Protein AF-0000000069174462 (afdb_homodimer)

Structure (mmCIF, N/CA/C/O backbone):
data_AF-0000000069174462-model_v1
#
loop_
_entity.id
_entity.type
_entity.pdbx_description
1 polymer 'Putative conserved protein'
#
loop_
_atom_site.group_PDB
_atom_site.id
_atom_site.type_symbol
_atom_site.label_atom_id
_atom_site.label_alt_id
_atom_site.label_comp_id
_atom_site.label_asym_id
_atom_site.label_entity_id
_atom_site.label_seq_id
_atom_site.pdbx_PDB_ins_code
_atom_site.Cartn_x
_atom_site.Cartn_y
_atom_site.Cartn_z
_atom_site.occupancy
_atom_site.B_iso_or_equiv
_atom_site.auth_seq_id
_atom_site.auth_comp_id
_atom_site.auth_asym_id
_atom_site.auth_atom_id
_atom_site.pdbx_PDB_model_num
ATOM 1 N N . MET A 1 1 ? -25.094 52.438 12.117 1 28.23 1 MET A N 1
ATOM 2 C CA . MET A 1 1 ? -24.781 51.344 13.031 1 28.23 1 MET A CA 1
ATOM 3 C C . MET A 1 1 ? -24.391 50.062 12.258 1 28.23 1 MET A C 1
ATOM 5 O O . MET A 1 1 ? -25.234 49.406 11.656 1 28.23 1 MET A O 1
ATOM 9 N N . GLU A 1 2 ? -23.281 50.125 11.641 1 29.56 2 GLU A N 1
ATOM 10 C CA . GLU A 1 2 ? -22.75 49.188 10.641 1 29.56 2 GLU A CA 1
ATOM 11 C C . GLU A 1 2 ? -22.547 47.812 11.234 1 29.56 2 GLU A C 1
ATOM 13 O O . GLU A 1 2 ? -21.922 47.656 12.289 1 29.56 2 GLU A O 1
ATOM 18 N N . LYS A 1 3 ? -23.562 47 11.055 1 35.75 3 LYS A N 1
ATOM 19 C CA . LYS A 1 3 ? -23.562 45.594 11.5 1 35.75 3 LYS A CA 1
ATOM 20 C C . LYS A 1 3 ? -22.188 44.938 11.281 1 35.75 3 LYS A C 1
ATOM 22 O O . LYS A 1 3 ? -21.766 44.75 10.141 1 35.75 3 LYS A O 1
ATOM 27 N N . THR A 1 4 ? -21.266 45.156 12.156 1 32.56 4 THR A N 1
ATOM 28 C CA . THR A 1 4 ? -20 44.438 12.18 1 32.56 4 THR A CA 1
ATOM 29 C C . THR A 1 4 ? -20.234 42.938 11.922 1 32.56 4 THR A C 1
ATOM 31 O O . THR A 1 4 ? -21.031 42.312 12.609 1 32.56 4 THR A O 1
ATOM 34 N N . ARG A 1 5 ? -20.094 42.562 10.766 1 33.88 5 ARG A N 1
ATOM 35 C CA . ARG A 1 5 ? -20.188 41.156 10.352 1 33.88 5 ARG A CA 1
ATOM 36 C C . ARG A 1 5 ? -19.547 40.25 11.383 1 33.88 5 ARG A C 1
ATOM 38 O O . ARG A 1 5 ? -18.344 40.344 11.648 1 33.88 5 ARG A O 1
ATOM 45 N N . LYS A 1 6 ? -20.328 39.812 12.328 1 36.03 6 LYS A N 1
ATOM 46 C CA . LYS A 1 6 ? -19.969 38.812 13.312 1 36.03 6 LYS A CA 1
ATOM 47 C C . LYS A 1 6 ? -19.094 37.719 12.688 1 36.03 6 LYS A C 1
ATOM 49 O O . LYS A 1 6 ? -19.453 37.156 11.664 1 36.03 6 LYS A O 1
ATOM 54 N N . ARG A 1 7 ? -17.812 37.781 12.875 1 34.69 7 ARG A N 1
ATOM 55 C CA . ARG A 1 7 ? -16.828 36.75 12.531 1 34.69 7 ARG A CA 1
ATOM 56 C C . ARG A 1 7 ? -17.391 35.375 12.711 1 34.69 7 ARG A C 1
ATOM 58 O O . ARG A 1 7 ? -17.906 35.031 13.773 1 34.69 7 ARG A O 1
ATOM 65 N N . ARG A 1 8 ? -18.016 34.844 11.797 1 34.66 8 ARG A N 1
ATOM 66 C CA . ARG A 1 8 ? -18.5 33.469 11.852 1 34.66 8 ARG A CA 1
ATOM 67 C C . ARG A 1 8 ? -17.516 32.562 12.617 1 34.66 8 ARG A C 1
ATOM 69 O O . ARG A 1 8 ? -16.375 32.406 12.211 1 34.66 8 ARG A O 1
ATOM 76 N N . GLY A 1 9 ? -17.641 32.562 13.914 1 36.75 9 GLY A N 1
ATOM 77 C CA . GLY A 1 9 ? -16.875 31.688 14.789 1 36.75 9 GLY A CA 1
ATOM 78 C C . GLY A 1 9 ? -16.719 30.281 14.242 1 36.75 9 GLY A C 1
ATOM 79 O O . GLY A 1 9 ? -17.562 29.812 13.469 1 36.75 9 GLY A O 1
ATOM 80 N N . THR A 1 10 ? -15.602 29.812 13.82 1 43.88 10 THR A N 1
ATOM 81 C CA . THR A 1 10 ? -15.258 28.484 13.297 1 43.88 10 THR A CA 1
ATOM 82 C C . THR A 1 10 ? -16.031 27.391 14.023 1 43.88 10 THR A C 1
ATOM 84 O O . THR A 1 10 ? -15.898 26.219 13.695 1 43.88 10 THR A O 1
ATOM 87 N N . GLY A 1 11 ? -17.219 27.844 14.688 1 50.09 11 GLY A N 1
ATOM 88 C CA . GLY A 1 11 ? -18.078 26.938 15.43 1 50.09 11 GLY A CA 1
ATOM 89 C C . GLY A 1 11 ? -17.312 26.094 16.438 1 50.09 11 GLY A C 1
ATOM 90 O O . GLY A 1 11 ? -17.906 25.281 17.141 1 50.09 11 GLY A O 1
ATOM 91 N N . ARG A 1 12 ? -16.047 26 16.219 1 57.25 12 ARG A N 1
ATOM 92 C CA . ARG A 1 12 ? -15.305 25.219 17.203 1 57.25 12 ARG A CA 1
ATOM 93 C C . ARG A 1 12 ? -15.133 26 18.5 1 57.25 12 ARG A C 1
ATOM 95 O O . ARG A 1 12 ? -15.008 27.234 18.484 1 57.25 12 ARG A O 1
ATOM 102 N N . VAL A 1 13 ? -15.391 25.266 19.594 1 62.84 13 VAL A N 1
ATOM 103 C CA . VAL A 1 13 ? -15.195 25.844 20.922 1 62.84 13 VAL A CA 1
ATOM 104 C C . VAL A 1 13 ? -13.797 26.453 21.016 1 62.84 13 VAL A C 1
ATOM 106 O O . VAL A 1 13 ? -12.812 25.844 20.594 1 62.84 13 VAL A O 1
ATOM 109 N N . THR A 1 14 ? -13.695 27.672 21.266 1 65.69 14 THR A N 1
ATOM 110 C CA . THR A 1 14 ? -12.43 28.375 21.375 1 65.69 14 THR A CA 1
ATOM 111 C C . THR A 1 14 ? -11.867 28.281 22.781 1 65.69 14 THR A C 1
ATOM 113 O O . THR A 1 14 ? -12.586 27.906 23.719 1 65.69 14 THR A O 1
ATOM 116 N N . LEU A 1 15 ? -10.531 28.516 22.781 1 73.38 15 LEU A N 1
ATOM 117 C CA . LEU A 1 15 ? -9.883 28.547 24.078 1 73.38 15 LEU A CA 1
ATOM 118 C C . LEU A 1 15 ? -10.586 29.531 25.016 1 73.38 15 LEU A C 1
ATOM 120 O O . LEU A 1 15 ? -10.695 29.297 26.219 1 73.38 15 LEU A O 1
ATOM 124 N N . GLN A 1 16 ? -11.062 30.609 24.391 1 75.44 16 GLN A N 1
ATOM 125 C CA . GLN A 1 16 ? -11.758 31.625 25.172 1 75.44 16 GLN A CA 1
ATOM 126 C C . GLN A 1 16 ? -13.055 31.078 25.75 1 75.44 16 GLN A C 1
ATOM 128 O O . GLN A 1 16 ? -13.398 31.375 26.891 1 75.44 16 GLN A O 1
ATOM 133 N N . GLU A 1 17 ? -13.633 30.266 24.969 1 77.38 17 GLU A N 1
ATOM 134 C CA . GLU A 1 17 ? -14.883 29.672 25.453 1 77.38 17 GLU A CA 1
ATOM 135 C C . GLU A 1 17 ? -14.633 28.688 26.594 1 77.38 17 GLU A C 1
ATOM 137 O O . GLU A 1 17 ? -15.406 28.641 27.547 1 77.38 17 GLU A O 1
ATOM 142 N N . VAL A 1 18 ? -13.617 27.953 26.375 1 79.62 18 VAL A N 1
ATOM 143 C CA . VAL A 1 18 ? -13.234 27.047 27.453 1 79.62 18 VAL A CA 1
ATOM 144 C C . VAL A 1 18 ? -12.883 27.844 28.703 1 79.62 18 VAL A C 1
ATOM 146 O O . VAL A 1 18 ? -13.289 27.484 29.812 1 79.62 18 VAL A O 1
ATOM 149 N N . ALA A 1 19 ? -12.156 28.875 28.516 1 79.5 19 ALA A N 1
ATOM 150 C CA . ALA A 1 19 ? -11.766 29.75 29.625 1 79.5 19 ALA A CA 1
ATOM 151 C C . ALA A 1 19 ? -12.984 30.328 30.312 1 79.5 19 ALA A C 1
ATOM 153 O O . ALA A 1 19 ? -13.07 30.328 31.547 1 79.5 19 ALA A O 1
ATOM 154 N N . ASN A 1 20 ? -13.891 30.719 29.547 1 80.12 20 ASN A N 1
ATOM 155 C CA . ASN A 1 20 ? -15.125 31.281 30.078 1 80.12 20 ASN A CA 1
ATOM 156 C C . ASN A 1 20 ? -15.906 30.234 30.875 1 80.12 20 ASN A C 1
ATOM 158 O O . ASN A 1 20 ? -16.422 30.547 31.953 1 80.12 20 ASN A O 1
ATOM 162 N N . PHE A 1 21 ? -15.883 29.109 30.25 1 79.12 21 PHE A N 1
ATOM 163 C CA . PHE A 1 21 ? -16.625 28.031 30.891 1 79.12 21 PHE A CA 1
ATOM 164 C C . PHE A 1 21 ? -15.953 27.625 32.219 1 79.12 21 PHE A C 1
ATOM 166 O O . PHE A 1 21 ? -16.641 27.328 33.188 1 79.12 21 PHE A O 1
ATOM 173 N N . ALA A 1 22 ? -14.742 27.562 32.156 1 79.25 22 ALA A N 1
ATOM 174 C CA . ALA A 1 22 ? -13.984 27.141 33.344 1 79.25 22 ALA A CA 1
ATOM 175 C C . ALA A 1 22 ? -13.812 28.297 34.312 1 79.25 22 ALA A C 1
ATOM 177 O O . ALA A 1 22 ? -13.391 28.094 35.469 1 79.25 22 ALA A O 1
ATOM 178 N N . GLY A 1 23 ? -14.07 29.516 34 1 79.56 23 GLY A N 1
ATOM 179 C CA . GLY A 1 23 ? -13.953 30.688 34.844 1 79.56 23 GLY A CA 1
ATOM 180 C C . GLY A 1 23 ? -12.523 31.141 35.031 1 79.56 23 GLY A C 1
ATOM 181 O O . GLY A 1 23 ? -12.156 31.609 36.125 1 79.56 23 GLY A O 1
ATOM 182 N N . VAL A 1 24 ? -11.719 30.766 34.156 1 79.88 24 VAL A N 1
ATOM 183 C CA . VAL A 1 24 ? -10.312 31.156 34.25 1 79.88 24 VAL A CA 1
ATOM 184 C C . VAL A 1 24 ? -9.906 31.891 32.969 1 79.88 24 VAL A C 1
ATOM 186 O O . VAL A 1 24 ? -10.695 32 32.031 1 79.88 24 VAL A O 1
ATOM 189 N N . GLY A 1 25 ? -8.727 32.625 33 1 73.69 25 GLY A N 1
ATOM 190 C CA . GLY A 1 25 ? -8.211 33.312 31.812 1 73.69 25 GLY A CA 1
ATOM 191 C C . GLY A 1 25 ? -7.75 32.375 30.719 1 73.69 25 GLY A C 1
ATOM 192 O O . GLY A 1 25 ? -7.445 31.203 31 1 73.69 25 GLY A O 1
ATOM 193 N N . THR A 1 26 ? -7.785 32.844 29.516 1 76.94 26 THR A N 1
ATOM 194 C CA . THR A 1 26 ? -7.391 32.031 28.359 1 76.94 26 THR A CA 1
ATOM 195 C C . THR A 1 26 ? -5.965 31.516 28.516 1 76.94 26 THR A C 1
ATOM 197 O O . THR A 1 26 ? -5.664 30.391 28.125 1 76.94 26 THR A O 1
ATOM 200 N N . MET A 1 27 ? -5.152 32.281 29.219 1 72.31 27 MET A N 1
ATOM 201 C CA . MET A 1 27 ? -3.756 31.891 29.406 1 72.31 27 MET A CA 1
ATOM 202 C C . MET A 1 27 ? -3.641 30.719 30.375 1 72.31 27 MET A C 1
ATOM 204 O O . MET A 1 27 ? -2.764 29.859 30.234 1 72.31 27 MET A O 1
ATOM 208 N N . THR A 1 28 ? -4.469 30.766 31.297 1 74.19 28 THR A N 1
ATOM 209 C CA . THR A 1 28 ? -4.469 29.688 32.281 1 74.19 28 THR A CA 1
ATOM 210 C C . THR A 1 28 ? -4.906 28.375 31.656 1 74.19 28 THR A C 1
ATOM 212 O O . THR A 1 28 ? -4.332 27.328 31.938 1 74.19 28 THR A O 1
ATOM 215 N N . VAL A 1 29 ? -5.914 28.422 30.766 1 74.12 29 VAL A N 1
ATOM 216 C CA . VAL A 1 29 ? -6.387 27.234 30.078 1 74.12 29 VAL A CA 1
ATOM 217 C C . VAL A 1 29 ? -5.289 26.703 29.156 1 74.12 29 VAL A C 1
ATOM 219 O O . VAL A 1 29 ? -5.027 25.5 29.109 1 74.12 29 VAL A O 1
ATOM 222 N N . SER A 1 30 ? -4.672 27.547 28.531 1 70.5 30 SER A N 1
ATOM 223 C CA . SER A 1 30 ? -3.592 27.172 27.625 1 70.5 30 SER A CA 1
ATOM 224 C C . SER A 1 30 ? -2.455 26.484 28.375 1 70.5 30 SER A C 1
ATOM 226 O O . SER A 1 30 ? -1.963 25.453 27.953 1 70.5 30 SER A O 1
ATOM 228 N N . ARG A 1 31 ? -2.137 27.094 29.484 1 66 31 ARG A N 1
ATOM 229 C CA . ARG A 1 31 ? -1.076 26.547 30.328 1 66 31 ARG A CA 1
ATOM 230 C C . ARG A 1 31 ? -1.472 25.172 30.875 1 66 31 ARG A C 1
ATOM 232 O O . ARG A 1 31 ? -0.657 24.25 30.906 1 66 31 ARG A O 1
ATOM 239 N N . ALA A 1 32 ? -2.691 25.062 31.203 1 71 32 ALA A N 1
ATOM 240 C CA . ALA A 1 32 ? -3.188 23.812 31.766 1 71 32 ALA A CA 1
ATOM 241 C C . ALA A 1 32 ? -3.174 22.688 30.719 1 71 32 ALA A C 1
ATOM 243 O O . ALA A 1 32 ? -2.932 21.531 31.062 1 71 32 ALA A O 1
ATOM 244 N N . LEU A 1 33 ? -3.391 23.094 29.5 1 69.62 33 LEU A N 1
ATOM 245 C CA . LEU A 1 33 ? -3.49 22.109 28.422 1 69.62 33 LEU A CA 1
ATOM 246 C C . LEU A 1 33 ? -2.111 21.75 27.875 1 69.62 33 LEU A C 1
ATOM 248 O O . LEU A 1 33 ? -1.885 20.625 27.438 1 69.62 33 LEU A O 1
ATOM 252 N N . ARG A 1 34 ? -1.173 22.703 28.062 1 65 34 ARG A N 1
ATOM 253 C CA . ARG A 1 34 ? 0.156 22.531 27.484 1 65 34 ARG A CA 1
ATOM 254 C C . ARG A 1 34 ? 1.151 22.062 28.547 1 65 34 ARG A C 1
ATOM 256 O O . ARG A 1 34 ? 2.049 21.266 28.25 1 65 34 ARG A O 1
ATOM 263 N N . THR A 1 35 ? 1.074 22.656 29.625 1 63.69 35 THR A N 1
ATOM 264 C CA . THR A 1 35 ? 1.957 22.344 30.75 1 63.69 35 THR A CA 1
ATOM 265 C C . THR A 1 35 ? 1.15 22.109 32.031 1 63.69 35 THR A C 1
ATOM 267 O O . THR A 1 35 ? 1.153 22.953 32.938 1 63.69 35 THR A O 1
ATOM 270 N N . PRO A 1 36 ? 0.549 20.984 32.062 1 66.88 36 PRO A N 1
ATOM 271 C CA . PRO A 1 36 ? -0.357 20.703 33.156 1 66.88 36 PRO A CA 1
ATOM 272 C C . PRO A 1 36 ? 0.342 20.781 34.531 1 66.88 36 PRO A C 1
ATOM 274 O O . PRO A 1 36 ? -0.303 21.047 35.531 1 66.88 36 PRO A O 1
ATOM 277 N N . GLU A 1 37 ? 1.628 20.562 34.469 1 68.69 37 GLU A N 1
ATOM 278 C CA . GLU A 1 37 ? 2.381 20.547 35.719 1 68.69 37 GLU A CA 1
ATOM 279 C C . GLU A 1 37 ? 2.445 21.938 36.312 1 68.69 37 GLU A C 1
ATOM 281 O O . GLU A 1 37 ? 2.721 22.078 37.5 1 68.69 37 GLU A O 1
ATOM 286 N N . GLN A 1 38 ? 2.113 22.906 35.625 1 68.31 38 GLN A N 1
ATOM 287 C CA . GLN A 1 38 ? 2.248 24.281 36.094 1 68.31 38 GLN A CA 1
ATOM 288 C C . GLN A 1 38 ? 0.931 24.797 36.656 1 68.31 38 GLN A C 1
ATOM 290 O O . GLN A 1 38 ? 0.853 25.938 37.125 1 68.31 38 GLN A O 1
ATOM 295 N N . VAL A 1 39 ? -0.09 23.891 36.562 1 71.38 39 VAL A N 1
ATOM 296 C CA . VAL A 1 39 ? -1.395 24.312 37.062 1 71.38 39 VAL A CA 1
ATOM 297 C C . VAL A 1 39 ? -1.839 23.375 38.188 1 71.38 39 VAL A C 1
ATOM 299 O O . VAL A 1 39 ? -1.454 22.203 38.219 1 71.38 39 VAL A O 1
ATOM 302 N N . SER A 1 40 ? -2.52 23.875 39.25 1 76.12 40 SER A N 1
ATOM 303 C CA . SER A 1 40 ? -2.996 23.078 40.375 1 76.12 40 SER A CA 1
ATOM 304 C C . SER A 1 40 ? -3.945 21.984 39.938 1 76.12 40 SER A C 1
ATOM 306 O O . SER A 1 40 ? -4.582 22.109 38.875 1 76.12 40 SER A O 1
ATOM 308 N N . ASP A 1 41 ? -4 20.859 40.625 1 78.56 41 ASP A N 1
ATOM 309 C CA . ASP A 1 41 ? -4.816 19.703 40.312 1 78.56 41 ASP A CA 1
ATOM 310 C C . ASP A 1 41 ? -6.293 20.078 40.188 1 78.56 41 ASP A C 1
ATOM 312 O O . ASP A 1 41 ? -7 19.578 39.312 1 78.56 41 ASP A O 1
ATOM 316 N N . LYS A 1 42 ? -6.746 20.875 41.094 1 77.25 42 LYS A N 1
ATOM 317 C CA . LYS A 1 42 ? -8.148 21.281 41.125 1 77.25 42 LYS A CA 1
ATOM 318 C C . LYS A 1 42 ? -8.508 22.031 39.844 1 77.25 42 LYS A C 1
ATOM 320 O O . LYS A 1 42 ? -9.547 21.781 39.219 1 77.25 42 LYS A O 1
ATOM 325 N N . LEU A 1 43 ? -7.629 22.875 39.438 1 78.94 43 LEU A N 1
ATOM 326 C CA . LEU A 1 43 ? -7.852 23.672 38.25 1 78.94 43 LEU A CA 1
ATOM 327 C C . LEU A 1 43 ? -7.746 22.812 37 1 78.94 43 LEU A C 1
ATOM 329 O O . LEU A 1 43 ? -8.516 23 36.062 1 78.94 43 LEU A O 1
ATOM 333 N N . ARG A 1 44 ? -6.895 21.938 36.969 1 80.12 44 ARG A N 1
ATOM 334 C CA . ARG A 1 44 ? -6.723 21.016 35.875 1 80.12 44 ARG A CA 1
ATOM 335 C C . ARG A 1 44 ? -7.996 20.203 35.625 1 80.12 44 ARG A C 1
ATOM 337 O O . ARG A 1 44 ? -8.422 20.031 34.5 1 80.12 44 ARG A O 1
ATOM 344 N N . GLU A 1 45 ? -8.492 19.734 36.688 1 79.69 45 GLU A N 1
ATOM 345 C CA . GLU A 1 45 ? -9.719 18.938 36.594 1 79.69 45 GLU A CA 1
ATOM 346 C C . GLU A 1 45 ? -10.867 19.781 36.031 1 79.69 45 GLU A C 1
ATOM 348 O O . GLU A 1 45 ? -11.656 19.297 35.219 1 79.69 45 GLU A O 1
ATOM 353 N N . LYS A 1 46 ? -10.977 20.969 36.531 1 79.31 46 LYS A N 1
ATOM 354 C CA . LYS A 1 46 ? -12.023 21.875 36.062 1 79.31 46 LYS A CA 1
ATOM 355 C C . LYS A 1 46 ? -11.891 22.172 34.594 1 79.31 46 LYS A C 1
ATOM 357 O O . LYS A 1 46 ? -12.883 22.188 33.844 1 79.31 46 LYS A O 1
ATOM 362 N N . ILE A 1 47 ? -10.68 22.344 34.156 1 79.38 47 ILE A N 1
ATOM 363 C CA . ILE A 1 47 ? -10.414 22.656 32.75 1 79.38 47 ILE A CA 1
ATOM 364 C C . ILE A 1 47 ? -10.656 21.422 31.891 1 79.38 47 ILE A C 1
ATOM 366 O O . ILE A 1 47 ? -11.242 21.516 30.812 1 79.38 47 ILE A O 1
ATOM 370 N N . GLU A 1 48 ? -10.266 20.328 32.406 1 78.62 48 GLU A N 1
ATOM 371 C CA . GLU A 1 48 ? -10.508 19.078 31.688 1 78.62 48 GLU A CA 1
ATOM 372 C C . GLU A 1 48 ? -12 18.812 31.516 1 78.62 48 GLU A C 1
ATOM 374 O O . GLU A 1 48 ? -12.438 18.344 30.453 1 78.62 48 GLU A O 1
ATOM 379 N N . GLN A 1 49 ? -12.75 19.078 32.531 1 75.56 49 GLN A N 1
ATOM 380 C CA . GLN A 1 49 ? -14.203 18.938 32.469 1 75.56 49 GLN A CA 1
ATOM 381 C C . GLN A 1 49 ? -14.789 19.891 31.422 1 75.56 49 GLN A C 1
ATOM 383 O O . GLN A 1 49 ? -15.688 19.516 30.672 1 75.56 49 GLN A O 1
ATOM 388 N N . ALA A 1 50 ? -14.328 21.047 31.406 1 74.94 50 ALA A N 1
ATOM 389 C CA . ALA A 1 50 ? -14.789 22.047 30.438 1 74.94 50 ALA A CA 1
ATOM 390 C C . ALA A 1 50 ? -14.469 21.609 29.016 1 74.94 50 ALA A C 1
ATOM 392 O O . ALA A 1 50 ? -15.297 21.75 28.109 1 74.94 50 ALA A O 1
ATOM 393 N N . VAL A 1 51 ? -13.273 21.078 28.859 1 72.25 51 VAL A N 1
ATOM 394 C CA . VAL A 1 51 ? -12.82 20.594 27.562 1 72.25 51 VAL A CA 1
ATOM 395 C C . VAL A 1 51 ? -13.719 19.453 27.094 1 72.25 51 VAL A C 1
ATOM 397 O O . VAL A 1 51 ? -14.133 19.438 25.922 1 72.25 51 VAL A O 1
ATOM 400 N N . GLU A 1 52 ? -14.039 18.656 28 1 69 52 GLU A N 1
ATOM 401 C CA . GLU A 1 52 ? -14.891 17.516 27.688 1 69 52 GLU A CA 1
ATOM 402 C C . GLU A 1 52 ? -16.312 17.953 27.375 1 69 52 GLU A C 1
ATOM 404 O O . GLU A 1 52 ? -16.922 17.484 26.422 1 69 52 GLU A O 1
ATOM 409 N N . GLU A 1 53 ? -16.812 18.828 28.219 1 67.94 53 GLU A N 1
ATOM 410 C CA . GLU A 1 53 ? -18.203 19.266 28.094 1 67.94 53 GLU A CA 1
ATOM 411 C C . GLU A 1 53 ? -18.406 20.078 26.812 1 67.94 53 GLU A C 1
ATOM 413 O O . GLU A 1 53 ? -19.453 19.969 26.172 1 67.94 53 GLU A O 1
ATOM 418 N N . LEU A 1 54 ? -17.406 20.828 26.484 1 67.56 54 LEU A N 1
ATOM 419 C CA . LEU A 1 54 ? -17.547 21.734 25.344 1 67.56 54 LEU A CA 1
ATOM 420 C C . LEU A 1 54 ? -17.062 21.078 24.062 1 67.56 54 LEU A C 1
ATOM 422 O O . LEU A 1 54 ? -17.344 21.562 22.969 1 67.56 54 LEU A O 1
ATOM 426 N N . GLY A 1 55 ? -16.406 19.953 24.328 1 64.12 55 GLY A N 1
ATOM 427 C CA . GLY A 1 55 ? -15.82 19.312 23.172 1 64.12 55 GLY A CA 1
ATOM 428 C C . GLY A 1 55 ? -14.656 20.078 22.578 1 64.12 55 GLY A C 1
ATOM 429 O O . GLY A 1 55 ? -14.492 20.141 21.359 1 64.12 55 GLY A O 1
ATOM 430 N N . TYR A 1 56 ? -13.922 20.766 23.516 1 63.62 56 TYR A N 1
ATOM 431 C CA . TYR A 1 56 ? -12.789 21.562 23.078 1 63.62 56 TYR A CA 1
ATOM 432 C C . TYR A 1 56 ? -11.633 20.688 22.625 1 63.62 56 TYR A C 1
ATOM 434 O O . TYR A 1 56 ? -11.242 19.75 23.312 1 63.62 56 TYR A O 1
ATOM 442 N N . ILE A 1 57 ? -11.266 20.859 21.453 1 60.09 57 ILE A N 1
ATOM 443 C CA . ILE A 1 57 ? -10.07 20.203 20.938 1 60.09 57 ILE A CA 1
ATOM 444 C C . ILE A 1 57 ? -8.93 21.203 20.828 1 60.09 57 ILE A C 1
ATOM 446 O O . ILE A 1 57 ? -9.039 22.203 20.109 1 60.09 57 ILE A O 1
ATOM 450 N N . PRO A 1 58 ? -7.855 21.016 21.797 1 57.97 58 PRO A N 1
ATOM 451 C CA . PRO A 1 58 ? -6.742 21.953 21.703 1 57.97 58 PRO A CA 1
ATOM 452 C C . PRO A 1 58 ? -6.184 22.078 20.297 1 57.97 58 PRO A C 1
ATOM 454 O O . PRO A 1 58 ? -6.051 21.078 19.578 1 57.97 58 PRO A O 1
ATOM 457 N N . ASN A 1 59 ? -6.215 23.297 19.828 1 57.19 59 ASN A N 1
ATOM 458 C CA . ASN A 1 59 ? -5.66 23.547 18.516 1 57.19 59 ASN A CA 1
ATOM 459 C C . ASN A 1 59 ? -4.137 23.641 18.547 1 57.19 59 ASN A C 1
ATOM 461 O O . ASN A 1 59 ? -3.584 24.641 19 1 57.19 59 ASN A O 1
ATOM 465 N N . ARG A 1 60 ? -3.451 22.641 18.156 1 56.53 60 ARG A N 1
ATOM 466 C CA . ARG A 1 60 ? -1.992 22.625 18.156 1 56.53 60 ARG A CA 1
ATOM 467 C C . ARG A 1 60 ? -1.427 23.547 17.094 1 56.53 60 ARG A C 1
ATOM 469 O O . ARG A 1 60 ? -0.302 24.047 17.219 1 56.53 60 ARG A O 1
ATOM 476 N N . THR A 1 61 ? -2.193 23.75 16.031 1 55.78 61 THR A N 1
ATOM 477 C CA . THR A 1 61 ? -1.721 24.625 14.969 1 55.78 61 THR A CA 1
ATOM 478 C C . THR A 1 61 ? -1.59 26.062 15.477 1 55.78 61 THR A C 1
ATOM 480 O O . THR A 1 61 ? -0.615 26.75 15.156 1 55.78 61 THR A O 1
ATOM 483 N N . ALA A 1 62 ? -2.594 26.484 16.281 1 48.69 62 ALA A N 1
ATOM 484 C CA . ALA A 1 62 ? -2.529 27.828 16.859 1 48.69 62 ALA A CA 1
ATOM 485 C C . ALA A 1 62 ? -1.363 27.938 17.828 1 48.69 62 ALA A C 1
ATOM 487 O O . ALA A 1 62 ? -0.693 28.969 17.891 1 48.69 62 ALA A O 1
ATOM 488 N N . GLY A 1 63 ? -1.159 26.812 18.531 1 45.94 63 GLY A N 1
ATOM 489 C CA . GLY A 1 63 ? -0.046 26.812 19.469 1 45.94 63 GLY A CA 1
ATOM 490 C C . GLY A 1 63 ? 1.309 26.828 18.781 1 45.94 63 GLY A C 1
ATOM 491 O O . GLY A 1 63 ? 2.254 27.438 19.281 1 45.94 63 GLY A O 1
ATOM 492 N N . ALA A 1 64 ? 1.341 26.078 17.703 1 51.56 64 ALA A N 1
ATOM 493 C CA . ALA A 1 64 ? 2.598 26.016 16.969 1 51.56 64 ALA A CA 1
ATOM 494 C C . ALA A 1 64 ? 2.996 27.391 16.453 1 51.56 64 ALA A C 1
ATOM 496 O O . ALA A 1 64 ? 4.176 27.75 16.453 1 51.56 64 ALA A O 1
ATOM 497 N N . LEU A 1 65 ? 2.027 28.156 16.047 1 44.34 65 LEU A N 1
ATOM 498 C CA . LEU A 1 65 ? 2.309 29.516 15.578 1 44.34 65 LEU A CA 1
ATOM 499 C C . LEU A 1 65 ? 2.857 30.375 16.719 1 44.34 65 LEU A C 1
ATOM 501 O O . LEU A 1 65 ? 3.777 31.172 16.5 1 44.34 65 LEU A O 1
ATOM 505 N N . ALA A 1 66 ? 2.193 30.125 17.922 1 41.38 66 ALA A N 1
ATOM 506 C CA . ALA A 1 66 ? 2.627 30.953 19.047 1 41.38 66 ALA A CA 1
ATOM 507 C C . ALA A 1 66 ? 3.99 30.5 19.562 1 41.38 66 ALA A C 1
ATOM 509 O O . ALA A 1 66 ? 4.816 31.328 19.953 1 41.38 66 ALA A O 1
ATOM 510 N N . SER A 1 67 ? 4.176 29.234 19.594 1 45.34 67 SER A N 1
ATOM 511 C CA . SER A 1 67 ? 5.422 28.703 20.141 1 45.34 67 SER A CA 1
ATOM 512 C C . SER A 1 67 ? 6.457 28.469 19.047 1 45.34 67 SER A C 1
ATOM 514 O O . SER A 1 67 ? 7.637 28.281 19.328 1 45.34 67 SER A O 1
ATOM 516 N N . GLY A 1 68 ? 6.129 28.672 17.797 1 51.56 68 GLY A N 1
ATOM 517 C CA . GLY A 1 68 ? 7.02 28.5 16.656 1 51.56 68 GLY A CA 1
ATOM 518 C C . GLY A 1 68 ? 7.277 27.047 16.328 1 51.56 68 GLY A C 1
ATOM 519 O O . GLY A 1 68 ? 8.078 26.734 15.438 1 51.56 68 GLY A O 1
ATOM 520 N N . HIS A 1 69 ? 6.641 26.062 17.125 1 62.97 69 HIS A N 1
ATOM 521 C CA . HIS A 1 69 ? 7.039 24.672 16.875 1 62.97 69 HIS A CA 1
ATOM 522 C C . HIS A 1 69 ? 5.922 23.891 16.188 1 62.97 69 HIS A C 1
ATOM 524 O O . HIS A 1 69 ? 4.805 23.828 16.703 1 62.97 69 HIS A O 1
ATOM 530 N N . SER A 1 70 ? 6.094 23.484 14.961 1 81.06 70 SER A N 1
ATOM 531 C CA . SER A 1 70 ? 5.176 22.641 14.203 1 81.06 70 SER A CA 1
ATOM 532 C C . SER A 1 70 ? 5.188 21.203 14.719 1 81.06 70 SER A C 1
ATOM 534 O O . SER A 1 70 ? 6.23 20.703 15.141 1 81.06 70 SER A O 1
ATOM 536 N N . HIS A 1 71 ? 4.023 20.609 14.82 1 86.81 71 HIS A N 1
ATOM 537 C CA . HIS A 1 71 ? 3.904 19.219 15.211 1 86.81 71 HIS A CA 1
ATOM 538 C C . HIS A 1 71 ? 3.605 18.328 14.016 1 86.81 71 HIS A C 1
ATOM 540 O O . HIS A 1 71 ? 3.051 17.234 14.164 1 86.81 71 HIS A O 1
ATOM 546 N N . THR A 1 72 ? 3.938 18.828 12.883 1 91.69 72 THR A N 1
ATOM 547 C CA . THR A 1 72 ? 3.715 18.047 11.664 1 91.69 72 THR A CA 1
ATOM 548 C C . THR A 1 72 ? 5.039 17.672 11.016 1 91.69 72 THR A C 1
ATOM 550 O O . THR A 1 72 ? 5.984 18.469 11.016 1 91.69 72 THR A O 1
ATOM 553 N N . VAL A 1 73 ? 5.094 16.5 10.602 1 95.31 73 VAL A N 1
ATOM 554 C CA . VAL A 1 73 ? 6.211 16.031 9.781 1 95.31 73 VAL A CA 1
ATOM 555 C C . VAL A 1 73 ? 5.73 15.75 8.359 1 95.31 73 VAL A C 1
ATOM 557 O O . VAL A 1 73 ? 4.777 14.992 8.156 1 95.31 73 VAL A O 1
ATOM 560 N N . ALA A 1 74 ? 6.352 16.406 7.418 1 95.56 74 ALA A N 1
ATOM 561 C CA . ALA A 1 74 ? 6.027 16.172 6.012 1 95.56 74 ALA A CA 1
ATOM 562 C C . ALA A 1 74 ? 6.789 14.961 5.48 1 95.56 74 ALA A C 1
ATOM 564 O O . ALA A 1 74 ? 7.98 14.797 5.754 1 95.56 74 ALA A O 1
ATOM 565 N N . VAL A 1 75 ? 6.082 14.141 4.816 1 96.62 75 VAL A N 1
ATOM 566 C CA . VAL A 1 75 ? 6.691 12.953 4.227 1 96.62 75 VAL A CA 1
ATOM 567 C C . VAL A 1 75 ? 6.383 12.898 2.732 1 96.62 75 VAL A C 1
ATOM 569 O O . VAL A 1 75 ? 5.215 12.953 2.33 1 96.62 75 VAL A O 1
ATOM 572 N N . LEU A 1 76 ? 7.418 12.836 1.925 1 94.94 76 LEU A N 1
ATOM 573 C CA . LEU A 1 76 ? 7.312 12.742 0.473 1 94.94 76 LEU A CA 1
ATOM 574 C C . LEU A 1 76 ? 7.688 11.344 -0.011 1 94.94 76 LEU A C 1
ATOM 576 O O . LEU A 1 76 ? 8.789 10.867 0.259 1 94.94 76 LEU A O 1
ATOM 580 N N . VAL A 1 77 ? 6.742 10.703 -0.682 1 94.38 77 VAL A N 1
ATOM 581 C CA . VAL A 1 77 ? 6.977 9.344 -1.167 1 94.38 77 VAL A CA 1
ATOM 582 C C . VAL A 1 77 ? 6.625 9.258 -2.65 1 94.38 77 VAL A C 1
ATOM 584 O O . VAL A 1 77 ? 5.848 10.07 -3.158 1 94.38 77 VAL A O 1
ATOM 587 N N . PRO A 1 78 ? 7.129 8.266 -3.379 1 92.06 78 PRO A N 1
ATOM 588 C CA . PRO A 1 78 ? 6.836 8.141 -4.809 1 92.06 78 PRO A CA 1
ATOM 589 C C . PRO A 1 78 ? 5.492 7.473 -5.078 1 92.06 78 PRO A C 1
ATOM 591 O O . PRO A 1 78 ? 4.887 7.699 -6.129 1 92.06 78 PRO A O 1
ATOM 594 N N . SER A 1 79 ? 5.145 6.586 -4.176 1 91.06 79 SER A N 1
ATOM 595 C CA . SER A 1 79 ? 3.91 5.844 -4.406 1 91.06 79 SER A CA 1
ATOM 596 C C . SER A 1 79 ? 3.355 5.277 -3.105 1 91.06 79 SER A C 1
ATOM 598 O O . SER A 1 79 ? 4.117 4.848 -2.234 1 91.06 79 SER A O 1
ATOM 600 N N . LEU A 1 80 ? 2.021 5.23 -3.059 1 90.88 80 LEU A N 1
ATOM 601 C CA . LEU A 1 80 ? 1.395 4.621 -1.892 1 90.88 80 LEU A CA 1
ATOM 602 C C . LEU A 1 80 ? 1.06 3.156 -2.16 1 90.88 80 LEU A C 1
ATOM 604 O O . LEU A 1 80 ? 0.76 2.402 -1.23 1 90.88 80 LEU A O 1
ATOM 608 N N . THR A 1 81 ? 1.172 2.752 -3.402 1 88.56 81 THR A N 1
ATOM 609 C CA . THR A 1 81 ? 0.802 1.386 -3.756 1 88.56 81 THR A CA 1
ATOM 610 C C . THR A 1 81 ? 2.031 0.481 -3.777 1 88.56 81 THR A C 1
ATOM 612 O O . THR A 1 81 ? 1.908 -0.738 -3.916 1 88.56 81 THR A O 1
ATOM 615 N N . ASP A 1 82 ? 3.152 1.095 -3.602 1 89.69 82 ASP A N 1
ATOM 616 C CA . ASP A 1 82 ? 4.383 0.314 -3.492 1 89.69 82 ASP A CA 1
ATOM 617 C C . ASP A 1 82 ? 4.574 -0.206 -2.07 1 89.69 82 ASP A C 1
ATOM 619 O O . ASP A 1 82 ? 4.41 0.54 -1.103 1 89.69 82 ASP A O 1
ATOM 623 N N . LYS A 1 83 ? 4.957 -1.449 -1.98 1 89.88 83 LYS A N 1
ATOM 624 C CA . LYS A 1 83 ? 5.047 -2.107 -0.68 1 89.88 83 LYS A CA 1
ATOM 625 C C . LYS A 1 83 ? 6.121 -1.466 0.188 1 89.88 83 LYS A C 1
ATOM 627 O O . LYS A 1 83 ? 5.957 -1.344 1.403 1 89.88 83 LYS A O 1
ATOM 632 N N . ALA A 1 84 ? 7.234 -1.145 -0.443 1 91.81 84 ALA A N 1
ATOM 633 C CA . ALA A 1 84 ? 8.305 -0.504 0.312 1 91.81 84 ALA A CA 1
ATOM 634 C C . ALA A 1 84 ? 7.828 0.792 0.957 1 91.81 84 ALA A C 1
ATOM 636 O O . ALA A 1 84 ? 8.008 0.998 2.16 1 91.81 84 ALA A O 1
ATOM 637 N N . SER A 1 85 ? 7.141 1.576 0.218 1 92.62 85 SER A N 1
ATOM 638 C CA . SER A 1 85 ? 6.648 2.871 0.675 1 92.62 85 SER A CA 1
ATOM 639 C C . SER A 1 85 ? 5.598 2.705 1.77 1 92.62 85 SER A C 1
ATOM 641 O O . SER A 1 85 ? 5.656 3.381 2.799 1 92.62 85 SER A O 1
ATOM 643 N N . SER A 1 86 ? 4.668 1.835 1.499 1 93.44 86 SER A N 1
ATOM 644 C CA . SER A 1 86 ? 3.564 1.675 2.441 1 93.44 86 SER A CA 1
ATOM 645 C C . SER A 1 86 ? 4.051 1.11 3.771 1 93.44 86 SER A C 1
ATOM 647 O O . SER A 1 86 ? 3.633 1.566 4.836 1 93.44 86 SER A O 1
ATOM 649 N N . ARG A 1 87 ? 4.957 0.135 3.762 1 93.38 87 ARG A N 1
ATOM 650 C CA . ARG A 1 87 ? 5.496 -0.468 4.977 1 93.38 87 ARG A CA 1
ATOM 651 C C . ARG A 1 87 ? 6.328 0.539 5.766 1 93.38 87 ARG A C 1
ATOM 653 O O . ARG A 1 87 ? 6.207 0.628 6.988 1 93.38 87 ARG A O 1
ATOM 660 N N . PHE A 1 88 ? 7.137 1.277 5.004 1 95.62 88 PHE A N 1
ATOM 661 C CA . PHE A 1 88 ? 7.945 2.33 5.605 1 95.62 88 PHE A CA 1
ATOM 662 C C . PHE A 1 88 ? 7.059 3.363 6.297 1 95.62 88 PHE A C 1
ATOM 664 O O . PHE A 1 88 ? 7.281 3.695 7.461 1 95.62 88 PHE A O 1
ATOM 671 N N . MET A 1 89 ? 6.031 3.807 5.609 1 95.69 89 MET A N 1
ATOM 672 C CA . MET A 1 89 ? 5.164 4.879 6.098 1 95.69 89 MET A CA 1
ATOM 673 C C . MET A 1 89 ? 4.367 4.422 7.316 1 95.69 89 MET A C 1
ATOM 675 O O . MET A 1 89 ? 4.16 5.195 8.25 1 95.69 89 MET A O 1
ATOM 679 N N . GLN A 1 90 ? 3.914 3.248 7.254 1 94.62 90 GLN A N 1
ATOM 680 C CA . GLN A 1 90 ? 3.111 2.742 8.359 1 94.62 90 GLN A CA 1
ATOM 681 C C . GLN A 1 90 ? 3.91 2.729 9.656 1 94.62 90 GLN A C 1
ATOM 683 O O . GLN A 1 90 ? 3.418 3.162 10.703 1 94.62 90 GLN A O 1
ATOM 688 N N . SER A 1 91 ? 5.152 2.248 9.594 1 95.88 91 SER A N 1
ATOM 689 C CA . SER A 1 91 ? 5.973 2.174 10.797 1 95.88 91 SER A CA 1
ATOM 690 C C . SER A 1 91 ? 6.449 3.557 11.234 1 95.88 91 SER A C 1
ATOM 692 O O . SER A 1 91 ? 6.559 3.838 12.43 1 95.88 91 SER A O 1
ATOM 694 N N . LEU A 1 92 ? 6.723 4.418 10.25 1 97.31 92 LEU A N 1
ATOM 695 C CA . LEU A 1 92 ? 7.09 5.797 10.555 1 97.31 92 LEU A CA 1
ATOM 696 C C . LEU A 1 92 ? 5.957 6.508 11.289 1 97.31 92 LEU A C 1
ATOM 698 O O . LEU A 1 92 ? 6.191 7.184 12.297 1 97.31 92 LEU A O 1
ATOM 702 N N . GLN A 1 93 ? 4.777 6.352 10.758 1 95.44 93 GLN A N 1
ATOM 703 C CA . GLN A 1 93 ? 3.604 6.984 11.352 1 95.44 93 GLN A CA 1
ATOM 704 C C . GLN A 1 93 ? 3.418 6.547 12.797 1 95.44 93 GLN A C 1
ATOM 706 O O . GLN A 1 93 ? 3.053 7.352 13.656 1 95.44 93 GLN A O 1
ATOM 711 N N . GLN A 1 94 ? 3.67 5.312 13.094 1 93.62 94 GLN A N 1
ATOM 712 C CA . GLN A 1 94 ? 3.533 4.793 14.445 1 93.62 94 GLN A CA 1
ATOM 713 C C . GLN A 1 94 ? 4.453 5.531 15.414 1 93.62 94 GLN A C 1
ATOM 715 O O . GLN A 1 94 ? 4.031 5.922 16.5 1 93.62 94 GLN A O 1
ATOM 720 N N . VAL A 1 95 ? 5.648 5.742 14.992 1 95.69 95 VAL A N 1
ATOM 721 C CA . VAL A 1 95 ? 6.625 6.422 15.836 1 95.69 95 VAL A CA 1
ATOM 722 C C . VAL A 1 95 ? 6.23 7.891 16 1 95.69 95 VAL A C 1
ATOM 724 O O . VAL A 1 95 ? 6.289 8.43 17.109 1 95.69 95 VAL A O 1
ATOM 727 N N . LEU A 1 96 ? 5.82 8.516 14.906 1 94.44 96 LEU A N 1
ATOM 728 C CA . LEU A 1 96 ? 5.426 9.922 14.953 1 94.44 96 LEU A CA 1
ATOM 729 C C . LEU A 1 96 ? 4.227 10.117 15.883 1 94.44 96 LEU A C 1
ATOM 731 O O . LEU A 1 96 ? 4.219 11.023 16.719 1 94.44 96 LEU A O 1
ATOM 735 N N . ASN A 1 97 ? 3.293 9.242 15.711 1 89.75 97 ASN A N 1
ATOM 736 C CA . ASN A 1 97 ? 2.094 9.336 16.547 1 89.75 97 ASN A CA 1
ATOM 737 C C . ASN A 1 97 ? 2.424 9.188 18.016 1 89.75 97 ASN A C 1
ATOM 739 O O . ASN A 1 97 ? 1.909 9.938 18.859 1 89.75 97 ASN A O 1
ATOM 743 N N . LYS A 1 98 ? 3.217 8.258 18.344 1 90.44 98 LYS A N 1
ATOM 744 C CA . LYS A 1 98 ? 3.611 8.008 19.719 1 90.44 98 LYS A CA 1
ATOM 745 C C . LYS A 1 98 ? 4.301 9.227 20.328 1 90.44 98 LYS A C 1
ATOM 747 O O . LYS A 1 98 ? 4.324 9.391 21.547 1 90.44 98 LYS A O 1
ATOM 752 N N . ASN A 1 99 ? 4.812 10.078 19.5 1 91 99 ASN A N 1
ATOM 753 C CA . ASN A 1 99 ? 5.527 11.266 19.969 1 91 99 ASN A CA 1
ATOM 754 C C . ASN A 1 99 ? 4.742 12.539 19.672 1 91 99 ASN A C 1
ATOM 756 O O . ASN A 1 99 ? 5.312 13.633 19.641 1 91 99 ASN A O 1
ATOM 760 N N . GLU A 1 100 ? 3.445 12.352 19.312 1 86.88 100 GLU A N 1
ATOM 761 C CA . GLU A 1 100 ? 2.471 13.43 19.188 1 86.88 100 GLU A CA 1
ATOM 762 C C . GLU A 1 100 ? 2.752 14.289 17.953 1 86.88 100 GLU A C 1
ATOM 764 O O . GLU A 1 100 ? 2.578 15.508 17.984 1 86.88 100 GLU A O 1
ATOM 769 N N . PHE A 1 101 ? 3.385 13.695 16.984 1 90.88 101 PHE A N 1
ATOM 770 C CA . PHE A 1 101 ? 3.543 14.336 15.688 1 90.88 101 PHE A CA 1
ATOM 771 C C . PHE A 1 101 ? 2.523 13.797 14.688 1 90.88 101 PHE A C 1
ATOM 773 O O . PHE A 1 101 ? 2.098 12.648 14.789 1 90.88 101 PHE A O 1
ATOM 780 N N . GLN A 1 102 ? 2.195 14.664 13.797 1 92.5 102 GLN A N 1
ATOM 781 C CA . GLN A 1 102 ? 1.282 14.297 12.727 1 92.5 102 GLN A CA 1
ATOM 782 C C . GLN A 1 102 ? 2.023 14.148 11.398 1 92.5 102 GLN A C 1
ATOM 784 O O . GLN A 1 102 ? 3.047 14.797 11.18 1 92.5 102 GLN A O 1
ATOM 789 N N . LEU A 1 103 ? 1.52 13.289 10.57 1 95.44 103 LEU A N 1
ATOM 790 C CA . LEU A 1 103 ? 2.182 13.023 9.297 1 95.44 103 LEU A CA 1
ATOM 791 C C . LEU A 1 103 ? 1.43 13.688 8.148 1 95.44 103 LEU A C 1
ATOM 793 O O . LEU A 1 103 ? 0.251 13.398 7.922 1 95.44 103 LEU A O 1
ATOM 797 N N . LEU A 1 104 ? 2.107 14.609 7.52 1 94.94 104 LEU A N 1
ATOM 798 C CA . LEU A 1 104 ? 1.623 15.242 6.297 1 94.94 104 LEU A CA 1
ATOM 799 C C . LEU A 1 104 ? 2.141 14.508 5.066 1 94.94 104 LEU A C 1
ATOM 801 O O . LEU A 1 104 ? 3.35 14.469 4.824 1 94.94 104 LEU A O 1
ATOM 805 N N . LEU A 1 105 ? 1.225 14.094 4.293 1 95.88 105 LEU A N 1
ATOM 806 C CA . LEU A 1 105 ? 1.601 13.164 3.232 1 95.88 105 LEU A CA 1
ATOM 807 C C . LEU A 1 105 ? 1.68 13.875 1.888 1 95.88 105 LEU A C 1
ATOM 809 O O . LEU A 1 105 ? 0.798 14.672 1.548 1 95.88 105 LEU A O 1
ATOM 813 N N . GLY A 1 106 ? 2.775 13.586 1.129 1 94.12 106 GLY A N 1
ATOM 814 C CA . GLY A 1 106 ? 2.912 13.922 -0.28 1 94.12 106 GLY A CA 1
ATOM 815 C C . GLY A 1 106 ? 3.334 12.742 -1.136 1 94.12 106 GLY A C 1
ATOM 816 O O . GLY A 1 106 ? 4.32 12.07 -0.829 1 94.12 106 GLY A O 1
ATOM 817 N N . CYS A 1 107 ? 2.557 12.5 -2.133 1 93.56 107 CYS A N 1
ATOM 818 C CA . CYS A 1 107 ? 2.857 11.43 -3.074 1 93.56 107 CYS A CA 1
ATOM 819 C C . CYS A 1 107 ? 2.988 11.969 -4.492 1 93.56 107 CYS A C 1
ATOM 821 O O . CYS A 1 107 ? 2.059 12.586 -5.016 1 93.56 107 CYS A O 1
ATOM 823 N N . HIS A 1 108 ? 4.148 11.688 -5.145 1 90.75 108 HIS A N 1
ATOM 824 C CA . HIS A 1 108 ? 4.379 12.328 -6.438 1 90.75 108 HIS A CA 1
ATOM 825 C C . HIS A 1 108 ? 4.297 11.312 -7.574 1 90.75 108 HIS A C 1
ATOM 827 O O . HIS A 1 108 ? 4.438 11.672 -8.742 1 90.75 108 HIS A O 1
ATOM 833 N N . GLU A 1 109 ? 4.074 10 -7.34 1 88.75 109 GLU A N 1
ATOM 834 C CA . GLU A 1 109 ? 3.844 8.945 -8.32 1 88.75 109 GLU A CA 1
ATOM 835 C C . GLU A 1 109 ? 4.953 8.906 -9.367 1 88.75 109 GLU A C 1
ATOM 837 O O . GLU A 1 109 ? 4.68 8.812 -10.57 1 88.75 109 GLU A O 1
ATOM 842 N N . TYR A 1 110 ? 6.117 9.117 -8.969 1 86.19 110 TYR A N 1
ATOM 843 C CA . TYR A 1 110 ? 7.34 9.016 -9.758 1 86.19 110 TYR A CA 1
ATOM 844 C C . TYR A 1 110 ? 7.395 10.117 -10.812 1 86.19 110 TYR A C 1
ATOM 846 O O . TYR A 1 110 ? 8.062 9.969 -11.836 1 86.19 110 TYR A O 1
ATOM 854 N N . ASN A 1 111 ? 6.633 11.141 -10.594 1 86.62 111 ASN A N 1
ATOM 855 C CA . ASN A 1 111 ? 6.637 12.297 -11.484 1 86.62 111 ASN A CA 1
ATOM 856 C C . ASN A 1 111 ? 7.426 13.453 -10.883 1 86.62 111 ASN A C 1
ATOM 858 O O . ASN A 1 111 ? 6.992 14.07 -9.906 1 86.62 111 ASN A O 1
ATOM 862 N N . GLN A 1 112 ? 8.469 13.773 -11.562 1 82.38 112 GLN A N 1
ATOM 863 C CA . GLN A 1 112 ? 9.391 14.766 -11.023 1 82.38 112 GLN A CA 1
ATOM 864 C C . GLN A 1 112 ? 8.734 16.141 -10.945 1 82.38 112 GLN A C 1
ATOM 866 O O . GLN A 1 112 ? 8.977 16.891 -10 1 82.38 112 GLN A O 1
ATOM 871 N N . LEU A 1 113 ? 7.969 16.453 -11.961 1 82.25 113 LEU A N 1
ATOM 872 C CA . LEU A 1 113 ? 7.285 17.734 -11.953 1 82.25 113 LEU A CA 1
ATOM 873 C C . LEU A 1 113 ? 6.301 17.828 -10.797 1 82.25 113 LEU A C 1
ATOM 875 O O . LEU A 1 113 ? 6.238 18.844 -10.109 1 82.25 113 LEU A O 1
ATOM 879 N N . LYS A 1 114 ? 5.633 16.734 -10.57 1 86.06 114 LYS A N 1
ATOM 880 C CA . LYS A 1 114 ? 4.695 16.688 -9.445 1 86.06 114 LYS A CA 1
ATOM 881 C C . LYS A 1 114 ? 5.43 16.734 -8.109 1 86.06 114 LYS A C 1
ATOM 883 O O . LYS A 1 114 ? 4.93 17.297 -7.141 1 86.06 114 LYS A O 1
ATOM 888 N N . GLU A 1 115 ? 6.559 16.125 -8.172 1 88.88 115 GLU A N 1
ATOM 889 C CA . GLU A 1 115 ? 7.355 16.078 -6.953 1 88.88 115 GLU A CA 1
ATOM 890 C C . GLU A 1 115 ? 7.633 17.484 -6.418 1 88.88 115 GLU A C 1
ATOM 892 O O . GLU A 1 115 ? 7.449 17.734 -5.227 1 88.88 115 GLU A O 1
ATOM 897 N N . ALA A 1 116 ? 8.078 18.375 -7.238 1 83.94 116 ALA A N 1
ATOM 898 C CA . ALA A 1 116 ? 8.391 19.75 -6.852 1 83.94 116 ALA A CA 1
ATOM 899 C C . ALA A 1 116 ? 7.152 20.484 -6.344 1 83.94 116 ALA A C 1
ATOM 901 O O . ALA A 1 116 ? 7.203 21.188 -5.332 1 83.94 116 ALA A O 1
ATOM 902 N N . GLU A 1 117 ? 6.098 20.266 -7.07 1 83.62 117 GLU A N 1
ATOM 903 C CA . GLU A 1 117 ? 4.84 20.906 -6.707 1 83.62 117 GLU A CA 1
ATOM 904 C C . GLU A 1 117 ? 4.348 20.438 -5.344 1 83.62 117 GLU A C 1
ATOM 906 O O . GLU A 1 117 ? 3.951 21.25 -4.504 1 83.62 117 GLU A O 1
ATOM 911 N N . ILE A 1 118 ? 4.375 19.203 -5.152 1 88.69 118 ILE A N 1
ATOM 912 C CA . ILE A 1 118 ? 3.893 18.594 -3.916 1 88.69 118 ILE A CA 1
ATOM 913 C C . ILE A 1 118 ? 4.777 19.031 -2.75 1 88.69 118 ILE A C 1
ATOM 915 O O . ILE A 1 118 ? 4.281 19.344 -1.668 1 88.69 118 ILE A O 1
ATOM 919 N N . LEU A 1 119 ? 6.047 19.016 -3.02 1 87.38 119 LEU A N 1
ATOM 920 C CA . LEU A 1 119 ? 6.977 19.438 -1.976 1 87.38 119 LEU A CA 1
ATOM 921 C C . LEU A 1 119 ? 6.703 20.875 -1.542 1 87.38 119 LEU A C 1
ATOM 923 O O . LEU A 1 119 ? 6.723 21.172 -0.348 1 87.38 119 LEU A O 1
ATOM 927 N N . MET A 1 120 ? 6.453 21.734 -2.469 1 82.38 120 MET A N 1
ATOM 928 C CA . MET A 1 120 ? 6.148 23.125 -2.154 1 82.38 120 MET A CA 1
ATOM 929 C C . MET A 1 120 ? 4.879 23.234 -1.314 1 82.38 120 MET A C 1
ATOM 931 O O . MET A 1 120 ? 4.824 24 -0.355 1 82.38 120 MET A O 1
ATOM 935 N N . THR A 1 121 ? 3.967 22.453 -1.694 1 83.06 121 THR A N 1
ATOM 936 C CA . THR A 1 121 ? 2.719 22.438 -0.938 1 83.06 121 THR A CA 1
ATOM 937 C C . THR A 1 121 ? 2.965 21.969 0.493 1 83.06 121 THR A C 1
ATOM 939 O O . THR A 1 121 ? 2.418 22.531 1.44 1 83.06 121 THR A O 1
ATOM 942 N N . LEU A 1 122 ? 3.74 20.953 0.654 1 88.19 122 LEU A N 1
ATOM 943 C CA . LEU A 1 122 ? 4.07 20.422 1.973 1 88.19 122 LEU A CA 1
ATOM 944 C C . LEU A 1 122 ? 4.77 21.484 2.822 1 88.19 122 LEU A C 1
ATOM 946 O O . LEU A 1 122 ? 4.453 21.641 4.004 1 88.19 122 LEU A O 1
ATOM 950 N N . LEU A 1 123 ? 5.609 22.203 2.221 1 83.5 123 LEU A N 1
ATOM 951 C CA . LEU A 1 123 ? 6.418 23.188 2.941 1 83.5 123 LEU A CA 1
ATOM 952 C C . LEU A 1 123 ? 5.574 24.391 3.365 1 83.5 123 LEU A C 1
ATOM 954 O O . LEU A 1 123 ? 5.883 25.047 4.355 1 83.5 123 LEU A O 1
ATOM 958 N N . GLN A 1 124 ? 4.559 24.594 2.631 1 75.88 124 GLN A N 1
ATOM 959 C CA . GLN A 1 124 ? 3.643 25.672 2.977 1 75.88 124 GLN A CA 1
ATOM 960 C C . GLN A 1 124 ? 2.963 25.422 4.316 1 75.88 124 GLN A C 1
ATOM 962 O O . GLN A 1 124 ? 2.49 26.344 4.973 1 75.88 124 GLN A O 1
ATOM 967 N N . GLY A 1 125 ? 2.922 24.188 4.711 1 78.5 125 GLY A N 1
ATOM 968 C CA . GLY A 1 125 ? 2.336 23.828 5.996 1 78.5 125 GLY A CA 1
ATOM 969 C C . GLY A 1 125 ? 3.285 24.016 7.16 1 78.5 125 GLY A C 1
ATOM 970 O O . GLY A 1 125 ? 2.912 23.812 8.312 1 78.5 125 GLY A O 1
ATOM 971 N N . ASN A 1 126 ? 4.445 24.422 6.867 1 81.94 126 ASN A N 1
ATOM 972 C CA . ASN A 1 126 ? 5.48 24.688 7.859 1 81.94 126 ASN A CA 1
ATOM 973 C C . ASN A 1 126 ? 5.734 23.484 8.75 1 81.94 126 ASN A C 1
ATOM 975 O O . ASN A 1 126 ? 5.648 23.578 9.977 1 81.94 126 ASN A O 1
ATOM 979 N N . PRO A 1 127 ? 6.059 22.391 8.125 1 89.81 127 PRO A N 1
ATOM 980 C CA . PRO A 1 127 ? 6.336 21.203 8.93 1 89.81 127 PRO A CA 1
ATOM 981 C C . PRO A 1 127 ? 7.594 21.344 9.781 1 89.81 127 PRO A C 1
ATOM 983 O O . PRO A 1 127 ? 8.484 22.125 9.453 1 89.81 127 PRO A O 1
ATOM 986 N N . ALA A 1 128 ? 7.598 20.641 10.875 1 90.12 128 ALA A N 1
ATOM 987 C CA . ALA A 1 128 ? 8.758 20.625 11.758 1 90.12 128 ALA A CA 1
ATOM 988 C C . ALA A 1 128 ? 9.945 19.938 11.094 1 90.12 128 ALA A C 1
ATOM 990 O O . ALA A 1 128 ? 11.102 20.25 11.391 1 90.12 128 ALA A O 1
ATOM 991 N N . ALA A 1 129 ? 9.68 19.047 10.242 1 93.62 129 ALA A N 1
ATOM 992 C CA . ALA A 1 129 ? 10.711 18.281 9.555 1 93.62 129 ALA A CA 1
ATOM 993 C C . ALA A 1 129 ? 10.18 17.688 8.25 1 93.62 129 ALA A C 1
ATOM 995 O O . ALA A 1 129 ? 8.969 17.688 8.008 1 93.62 129 ALA A O 1
ATOM 996 N N . LEU A 1 130 ? 11.156 17.266 7.445 1 93.94 130 LEU A N 1
ATOM 997 C CA . LEU A 1 130 ? 10.836 16.656 6.16 1 93.94 130 LEU A CA 1
ATOM 998 C C . LEU A 1 130 ? 11.508 15.297 6.016 1 93.94 130 LEU A C 1
ATOM 1000 O O . LEU A 1 130 ? 12.688 15.141 6.34 1 93.94 130 LEU A O 1
ATOM 1004 N N . VAL A 1 131 ? 10.703 14.328 5.711 1 96.38 131 VAL A N 1
ATOM 1005 C CA . VAL A 1 131 ? 11.234 13.016 5.359 1 96.38 131 VAL A CA 1
ATOM 1006 C C . VAL A 1 131 ? 11.008 12.75 3.873 1 96.38 131 VAL A C 1
ATOM 1008 O O . VAL A 1 131 ? 9.875 12.844 3.383 1 96.38 131 VAL A O 1
ATOM 1011 N N . ILE A 1 132 ? 12.055 12.406 3.191 1 94.06 132 ILE A N 1
ATOM 1012 C CA . ILE A 1 132 ? 11.984 12.094 1.769 1 94.06 132 ILE A CA 1
ATOM 1013 C C . ILE A 1 132 ? 12.344 10.625 1.547 1 94.06 132 ILE A C 1
ATOM 1015 O O . ILE A 1 132 ? 13.438 10.188 1.915 1 94.06 132 ILE A O 1
ATOM 1019 N N . PHE A 1 133 ? 11.414 9.914 0.971 1 94.12 133 PHE A N 1
ATOM 1020 C CA . PHE A 1 133 ? 11.633 8.492 0.723 1 94.12 133 PHE A CA 1
ATOM 1021 C C . PHE A 1 133 ? 11.703 8.211 -0.773 1 94.12 133 PHE A C 1
ATOM 1023 O O . PHE A 1 133 ? 10.734 8.453 -1.5 1 94.12 133 PHE A O 1
ATOM 1030 N N . GLY A 1 134 ? 12.82 7.617 -1.184 1 88.81 134 GLY A N 1
ATOM 1031 C CA . GLY A 1 134 ? 12.938 7.082 -2.531 1 88.81 134 GLY A CA 1
ATOM 1032 C C . GLY A 1 134 ? 12.789 8.141 -3.609 1 88.81 134 GLY A C 1
ATOM 1033 O O . GLY A 1 134 ? 12.164 7.898 -4.641 1 88.81 134 GLY A O 1
ATOM 1034 N N . SER A 1 135 ? 13.32 9.328 -3.404 1 79.88 135 SER A N 1
ATOM 1035 C CA . SER A 1 135 ? 13.125 10.398 -4.379 1 79.88 135 SER A CA 1
ATOM 1036 C C . SER A 1 135 ? 14.461 11.008 -4.801 1 79.88 135 SER A C 1
ATOM 1038 O O . SER A 1 135 ? 15.438 10.938 -4.059 1 79.88 135 SER A O 1
ATOM 1040 N N . GLN A 1 136 ? 14.352 11.328 -6.078 1 80.88 136 GLN A N 1
ATOM 1041 C CA . GLN A 1 136 ? 15.398 12.211 -6.586 1 80.88 136 GLN A CA 1
ATOM 1042 C C . GLN A 1 136 ? 14.891 13.648 -6.707 1 80.88 136 GLN A C 1
ATOM 1044 O O . GLN A 1 136 ? 14.078 13.953 -7.586 1 80.88 136 GLN A O 1
ATOM 1049 N N . LEU A 1 137 ? 15.297 14.43 -5.809 1 78.75 137 LEU A N 1
ATOM 1050 C CA . LEU A 1 137 ? 14.812 15.805 -5.797 1 78.75 137 LEU A CA 1
ATOM 1051 C C . LEU A 1 137 ? 15.414 16.609 -6.949 1 78.75 137 LEU A C 1
ATOM 1053 O O . LEU A 1 137 ? 16.594 16.453 -7.266 1 78.75 137 LEU A O 1
ATOM 1057 N N . ALA A 1 138 ? 14.555 17.312 -7.48 1 75.44 138 ALA A N 1
ATOM 1058 C CA . ALA A 1 138 ? 15.047 18.25 -8.492 1 75.44 138 ALA A CA 1
ATOM 1059 C C . ALA A 1 138 ? 15.984 19.281 -7.867 1 75.44 138 ALA A C 1
ATOM 1061 O O . ALA A 1 138 ? 15.898 19.562 -6.672 1 75.44 138 ALA A O 1
ATOM 1062 N N . ASP A 1 139 ? 16.812 19.812 -8.68 1 75.69 139 ASP A N 1
ATOM 1063 C CA . ASP A 1 139 ? 17.797 20.781 -8.227 1 75.69 139 ASP A CA 1
ATOM 1064 C C . ASP A 1 139 ? 17.109 21.984 -7.555 1 75.69 139 ASP A C 1
ATOM 1066 O O . ASP A 1 139 ? 17.562 22.438 -6.496 1 75.69 139 ASP A O 1
ATOM 1070 N N . LYS A 1 140 ? 16.094 22.422 -8.195 1 71.69 140 LYS A N 1
ATOM 1071 C CA . LYS A 1 140 ? 15.383 23.562 -7.645 1 71.69 140 LYS A CA 1
ATOM 1072 C C . LYS A 1 140 ? 14.883 23.281 -6.23 1 71.69 140 LYS A C 1
ATOM 1074 O O . LYS A 1 140 ? 14.898 24.156 -5.367 1 71.69 140 LYS A O 1
ATOM 1079 N N . THR A 1 141 ? 14.516 22.062 -6.086 1 75 141 THR A N 1
ATOM 1080 C CA . THR A 1 141 ? 13.992 21.641 -4.789 1 75 141 THR A CA 1
ATOM 1081 C C . THR A 1 141 ? 15.109 21.609 -3.746 1 75 141 THR A C 1
ATOM 1083 O O . THR A 1 141 ? 14.898 21.984 -2.59 1 75 141 THR A O 1
ATOM 1086 N N . HIS A 1 142 ? 16.219 21.25 -4.18 1 76.94 142 HIS A N 1
ATOM 1087 C CA . HIS A 1 142 ? 17.391 21.266 -3.305 1 76.94 142 HIS A CA 1
ATOM 1088 C C . HIS A 1 142 ? 17.656 22.672 -2.777 1 76.94 142 HIS A C 1
ATOM 1090 O O . HIS A 1 142 ? 17.922 22.844 -1.587 1 76.94 142 HIS A O 1
ATOM 1096 N N . GLN A 1 143 ? 17.562 23.516 -3.645 1 75.38 143 GLN A N 1
ATOM 1097 C CA . GLN A 1 143 ? 17.875 24.906 -3.299 1 75.38 143 GLN A CA 1
ATOM 1098 C C . GLN A 1 143 ? 16.875 25.453 -2.275 1 75.38 143 GLN A C 1
ATOM 1100 O O . GLN A 1 143 ? 17.266 26.156 -1.345 1 75.38 143 GLN A O 1
ATOM 1105 N N . ILE A 1 144 ? 15.711 25.094 -2.488 1 73.19 144 ILE A N 1
ATOM 1106 C CA . ILE A 1 144 ? 14.664 25.547 -1.58 1 73.19 144 ILE A CA 1
ATOM 1107 C C . ILE A 1 144 ? 14.906 24.969 -0.185 1 73.19 144 ILE A C 1
ATOM 1109 O O . ILE A 1 144 ? 14.797 25.688 0.813 1 73.19 144 ILE A O 1
ATOM 1113 N N . LEU A 1 145 ? 15.312 23.75 -0.107 1 78.81 145 LEU A N 1
ATOM 1114 C CA . LEU A 1 145 ? 15.523 23.078 1.173 1 78.81 145 LEU A CA 1
ATOM 1115 C C . LEU A 1 145 ? 16.766 23.625 1.87 1 78.81 145 LEU A C 1
ATOM 1117 O O . LEU A 1 145 ? 16.812 23.688 3.1 1 78.81 145 LEU A O 1
ATOM 1121 N N . GLU A 1 146 ? 17.703 23.984 1.063 1 76.12 146 GLU A N 1
ATOM 1122 C CA . GLU A 1 146 ? 18.906 24.594 1.616 1 76.12 146 GLU A CA 1
ATOM 1123 C C . GLU A 1 146 ? 18.609 25.922 2.293 1 76.12 146 GLU A C 1
ATOM 1125 O O . GLU A 1 146 ? 19.188 26.25 3.334 1 76.12 146 GLU A O 1
ATOM 1130 N N . LYS A 1 147 ? 17.719 26.562 1.723 1 70.75 147 LYS A N 1
ATOM 1131 C CA . LYS A 1 147 ? 17.391 27.891 2.213 1 70.75 147 LYS A CA 1
ATOM 1132 C C . LYS A 1 147 ? 16.453 27.828 3.416 1 70.75 147 LYS A C 1
ATOM 1134 O O . LYS A 1 147 ? 16.484 28.703 4.277 1 70.75 147 LYS A O 1
ATOM 1139 N N . THR A 1 148 ? 15.594 26.875 3.529 1 69.62 148 THR A N 1
ATOM 1140 C CA . THR A 1 148 ? 14.57 26.812 4.562 1 69.62 148 THR A CA 1
ATOM 1141 C C . THR A 1 148 ? 15.125 26.156 5.828 1 69.62 148 THR A C 1
ATOM 1143 O O . THR A 1 148 ? 14.531 26.281 6.902 1 69.62 148 THR A O 1
ATOM 1146 N N . ASN A 1 149 ? 16.266 25.594 5.836 1 75.38 149 ASN A N 1
ATOM 1147 C CA . ASN A 1 149 ? 16.922 24.938 6.965 1 75.38 149 ASN A CA 1
ATOM 1148 C C . ASN A 1 149 ? 15.977 24.016 7.715 1 75.38 149 ASN A C 1
ATOM 1150 O O . ASN A 1 149 ? 15.984 23.969 8.945 1 75.38 149 ASN A O 1
ATOM 1154 N N . ILE A 1 150 ? 15.047 23.422 7.133 1 81.19 150 ILE A N 1
ATOM 1155 C CA . ILE A 1 150 ? 14.164 22.438 7.742 1 81.19 150 ILE A CA 1
ATOM 1156 C C . ILE A 1 150 ? 14.906 21.109 7.922 1 81.19 150 ILE A C 1
ATOM 1158 O O . ILE A 1 150 ? 15.539 20.609 6.988 1 81.19 150 ILE A O 1
ATOM 1162 N N . PRO A 1 151 ? 14.891 20.609 9.188 1 89 151 PRO A N 1
ATOM 1163 C CA . PRO A 1 151 ? 15.492 19.281 9.359 1 89 151 PRO A CA 1
ATOM 1164 C C . PRO A 1 151 ? 14.945 18.25 8.367 1 89 151 PRO A C 1
ATOM 1166 O O . PRO A 1 151 ? 13.727 18.109 8.227 1 89 151 PRO A O 1
ATOM 1169 N N . THR A 1 152 ? 15.859 17.609 7.676 1 91.56 152 THR A N 1
ATOM 1170 C CA . THR A 1 152 ? 15.461 16.719 6.59 1 91.56 152 THR A CA 1
ATOM 1171 C C . THR A 1 152 ? 16.156 15.367 6.711 1 91.56 152 THR A C 1
ATOM 1173 O O . THR A 1 152 ? 17.359 15.305 6.988 1 91.56 152 THR A O 1
ATOM 1176 N N . VAL A 1 153 ? 15.375 14.32 6.621 1 94.12 153 VAL A N 1
ATOM 1177 C CA . VAL A 1 153 ? 15.898 12.961 6.543 1 94.12 153 VAL A CA 1
ATOM 1178 C C . VAL A 1 153 ? 15.664 12.398 5.145 1 94.12 153 VAL A C 1
ATOM 1180 O O . VAL A 1 153 ? 14.539 12.391 4.652 1 94.12 153 VAL A O 1
ATOM 1183 N N . ASN A 1 154 ? 16.75 11.992 4.508 1 93.75 154 ASN A N 1
ATOM 1184 C CA . ASN A 1 154 ? 16.703 11.352 3.197 1 93.75 154 ASN A CA 1
ATOM 1185 C C . ASN A 1 154 ? 16.797 9.828 3.314 1 93.75 154 ASN A C 1
ATOM 1187 O O . ASN A 1 154 ? 17.812 9.305 3.799 1 93.75 154 ASN A O 1
ATOM 1191 N N . VAL A 1 155 ? 15.758 9.156 2.861 1 94.69 155 VAL A N 1
ATOM 1192 C CA . VAL A 1 155 ? 15.711 7.707 3.006 1 94.69 155 VAL A CA 1
ATOM 1193 C C . VAL A 1 155 ? 15.781 7.051 1.63 1 94.69 155 VAL A C 1
ATOM 1195 O O . VAL A 1 155 ? 14.836 7.156 0.837 1 94.69 155 VAL A O 1
ATOM 1198 N N . VAL A 1 156 ? 16.812 6.293 1.304 1 89.94 156 VAL A N 1
ATOM 1199 C CA . VAL A 1 156 ? 17.031 5.473 0.117 1 89.94 156 VAL A CA 1
ATOM 1200 C C . VAL A 1 156 ? 16.922 6.34 -1.137 1 89.94 156 VAL A C 1
ATOM 1202 O O . VAL A 1 156 ? 16.625 5.836 -2.221 1 89.94 156 VAL A O 1
ATOM 1205 N N . GLY A 1 157 ? 16.953 7.602 -1.004 1 84.25 157 GLY A N 1
ATOM 1206 C CA . GLY A 1 157 ? 16.953 8.523 -2.131 1 84.25 157 GLY A CA 1
ATOM 1207 C C . GLY A 1 157 ? 18.344 9.039 -2.475 1 84.25 157 GLY A C 1
ATOM 1208 O O . GLY A 1 157 ? 19.328 8.617 -1.881 1 84.25 157 GLY A O 1
ATOM 1209 N N . SER A 1 158 ? 18.344 9.82 -3.529 1 81.56 158 SER A N 1
ATOM 1210 C CA . SER A 1 158 ? 19.625 10.445 -3.898 1 81.56 158 SER A CA 1
ATOM 1211 C C . SER A 1 158 ? 20.109 11.383 -2.805 1 81.56 158 SER A C 1
ATOM 1213 O O . SER A 1 158 ? 19.344 12.203 -2.293 1 81.56 158 SER A O 1
ATOM 1215 N N . PRO A 1 159 ? 21.344 11.227 -2.502 1 78.5 159 PRO A N 1
ATOM 1216 C CA . PRO A 1 159 ? 21.875 12.133 -1.479 1 78.5 159 PRO A CA 1
ATOM 1217 C C . PRO A 1 159 ? 21.812 13.602 -1.895 1 78.5 159 PRO A C 1
ATOM 1219 O O . PRO A 1 159 ? 21.984 13.922 -3.072 1 78.5 159 PRO A O 1
ATOM 1222 N N . PHE A 1 160 ? 21.484 14.391 -0.871 1 77.06 160 PHE A N 1
ATOM 1223 C CA . PHE A 1 160 ? 21.531 15.836 -1.083 1 77.06 160 PHE A CA 1
ATOM 1224 C C . PHE A 1 160 ? 21.984 16.547 0.186 1 77.06 160 PHE A C 1
ATOM 1226 O O . PHE A 1 160 ? 21.703 16.094 1.295 1 77.06 160 PHE A O 1
ATOM 1233 N N . SER A 1 161 ? 22.703 17.609 0.007 1 71.94 161 SER A N 1
ATOM 1234 C CA . SER A 1 161 ? 23.5 18.266 1.035 1 71.94 161 SER A CA 1
ATOM 1235 C C . SER A 1 161 ? 22.625 18.734 2.191 1 71.94 161 SER A C 1
ATOM 1237 O O . SER A 1 161 ? 23.016 18.609 3.357 1 71.94 161 SER A O 1
ATOM 1239 N N . PRO A 1 162 ? 21.531 19.219 1.929 1 72.31 162 PRO A N 1
ATOM 1240 C CA . PRO A 1 162 ? 20.797 19.781 3.059 1 72.31 162 PRO A CA 1
ATOM 1241 C C . PRO A 1 162 ? 20.266 18.719 4.004 1 72.31 162 PRO A C 1
ATOM 1243 O O . PRO A 1 162 ? 19.812 19.031 5.113 1 72.31 162 PRO A O 1
ATOM 1246 N N . ALA A 1 163 ? 20.328 17.469 3.572 1 81.62 163 ALA A N 1
ATOM 1247 C CA . ALA A 1 163 ? 19.797 16.438 4.453 1 81.62 163 ALA A CA 1
ATOM 1248 C C . ALA A 1 163 ? 20.719 16.203 5.645 1 81.62 163 ALA A C 1
ATOM 1250 O O . ALA A 1 163 ? 21.906 15.93 5.473 1 81.62 163 ALA A O 1
ATOM 1251 N N . GLN A 1 164 ? 20.203 16.25 6.746 1 84.06 164 GLN A N 1
ATOM 1252 C CA . GLN A 1 164 ? 20.969 16.047 7.965 1 84.06 164 GLN A CA 1
ATOM 1253 C C . GLN A 1 164 ? 21.25 14.562 8.203 1 84.06 164 GLN A C 1
ATOM 1255 O O . GLN A 1 164 ? 22.281 14.195 8.75 1 84.06 164 GLN A O 1
ATOM 1260 N N . ILE A 1 165 ? 20.25 13.805 7.832 1 90.81 165 ILE A N 1
ATOM 1261 C CA . ILE A 1 165 ? 20.375 12.359 7.977 1 90.81 165 ILE A CA 1
ATOM 1262 C C . ILE A 1 165 ? 20.062 11.68 6.645 1 90.81 165 ILE A C 1
ATOM 1264 O O . ILE A 1 165 ? 19.094 12.039 5.969 1 90.81 165 ILE A O 1
ATOM 1268 N N . THR A 1 166 ? 20.922 10.766 6.297 1 93 166 THR A N 1
ATOM 1269 C CA . THR A 1 166 ? 20.703 9.961 5.098 1 93 166 THR A CA 1
ATOM 1270 C C . THR A 1 166 ? 20.703 8.469 5.438 1 93 166 THR A C 1
ATOM 1272 O O . THR A 1 166 ? 21.641 7.98 6.07 1 93 166 THR A O 1
ATOM 1275 N N . ILE A 1 167 ? 19.625 7.852 5.121 1 93.75 167 ILE A N 1
ATOM 1276 C CA . ILE A 1 167 ? 19.516 6.41 5.301 1 93.75 167 ILE A CA 1
ATOM 1277 C C . ILE A 1 167 ? 19.688 5.703 3.957 1 93.75 167 ILE A C 1
ATOM 1279 O O . ILE A 1 167 ? 18.969 6.004 2.996 1 93.75 167 ILE A O 1
ATOM 1283 N N . GLU A 1 168 ? 20.578 4.758 3.881 1 91.25 168 GLU A N 1
ATOM 1284 C CA . GLU A 1 168 ? 20.906 4.086 2.627 1 91.25 168 GLU A CA 1
ATOM 1285 C C . GLU A 1 168 ? 20.812 2.57 2.771 1 91.25 168 GLU A C 1
ATOM 1287 O O . GLU A 1 168 ? 20.812 2.043 3.885 1 91.25 168 GLU A O 1
ATOM 1292 N N . THR A 1 169 ? 20.562 1.994 1.684 1 90.56 169 THR A N 1
ATOM 1293 C CA . THR A 1 169 ? 20.641 0.543 1.55 1 90.56 169 THR A CA 1
ATOM 1294 C C . THR A 1 169 ? 21.594 0.154 0.433 1 90.56 169 THR A C 1
ATOM 1296 O O . THR A 1 169 ? 21.75 0.886 -0.547 1 90.56 169 THR A O 1
ATOM 1299 N N . ALA A 1 170 ? 22.25 -0.964 0.463 1 91.19 170 ALA A N 1
ATOM 1300 C CA . ALA A 1 170 ? 23.281 -1.383 -0.482 1 91.19 170 ALA A CA 1
ATOM 1301 C C . ALA A 1 170 ? 22.672 -2.178 -1.636 1 91.19 170 ALA A C 1
ATOM 1303 O O . ALA A 1 170 ? 23.016 -3.348 -1.836 1 91.19 170 ALA A O 1
ATOM 1304 N N . PHE A 1 171 ? 21.922 -1.512 -2.438 1 93.25 171 PHE A N 1
ATOM 1305 C CA . PHE A 1 171 ? 21.234 -2.182 -3.525 1 93.25 171 PHE A CA 1
ATOM 1306 C C . PHE A 1 171 ? 22.219 -2.695 -4.57 1 93.25 171 PHE A C 1
ATOM 1308 O O . PHE A 1 171 ? 21.984 -3.736 -5.188 1 93.25 171 PHE A O 1
ATOM 1315 N N . PHE A 1 172 ? 23.266 -1.956 -4.742 1 95.44 172 PHE A N 1
ATOM 1316 C CA . PHE A 1 172 ? 24.297 -2.414 -5.668 1 95.44 172 PHE A CA 1
ATOM 1317 C C . PHE A 1 172 ? 24.875 -3.752 -5.219 1 95.44 172 PHE A C 1
ATOM 1319 O O . PHE A 1 172 ? 24.922 -4.703 -6 1 95.44 172 PHE A O 1
ATOM 1326 N N . GLU A 1 173 ? 25.234 -3.779 -4.008 1 96.5 173 GLU A N 1
ATOM 1327 C CA . GLU A 1 173 ? 25.828 -4.996 -3.459 1 96.5 173 GLU A CA 1
ATOM 1328 C C . GLU A 1 173 ? 24.828 -6.141 -3.43 1 96.5 173 GLU A C 1
ATOM 1330 O O . GLU A 1 173 ? 25.172 -7.285 -3.721 1 96.5 173 GLU A O 1
ATOM 1335 N N . ALA A 1 174 ? 23.641 -5.801 -3.039 1 96.81 174 ALA A N 1
ATOM 1336 C CA . ALA A 1 174 ? 22.578 -6.809 -2.984 1 96.81 174 ALA A CA 1
ATOM 1337 C C . ALA A 1 174 ? 22.359 -7.445 -4.355 1 96.81 174 ALA A C 1
ATOM 1339 O O . ALA A 1 174 ? 22.312 -8.672 -4.473 1 96.81 174 ALA A O 1
ATOM 1340 N N . SER A 1 175 ? 22.219 -6.586 -5.352 1 97.94 175 SER A N 1
ATOM 1341 C CA . SER A 1 175 ? 22.016 -7.07 -6.715 1 97.94 175 SER A CA 1
ATOM 1342 C C . SER A 1 175 ? 23.219 -7.875 -7.199 1 97.94 175 SER A C 1
ATOM 1344 O O . SER A 1 175 ? 23.047 -8.93 -7.816 1 97.94 175 SER A O 1
ATOM 1346 N N . HIS A 1 176 ? 24.359 -7.387 -6.871 1 98.31 176 HIS A N 1
ATOM 1347 C CA . HIS A 1 176 ? 25.594 -8.07 -7.258 1 98.31 176 HIS A CA 1
ATOM 1348 C C . HIS A 1 176 ? 25.672 -9.461 -6.629 1 98.31 176 HIS A C 1
ATOM 1350 O O . HIS A 1 176 ? 25.922 -10.445 -7.32 1 98.31 176 HIS A O 1
ATOM 1356 N N . LYS A 1 177 ? 25.422 -9.531 -5.391 1 97.94 177 LYS A N 1
ATOM 1357 C CA . LYS A 1 177 ? 25.547 -10.781 -4.648 1 97.94 177 LYS A CA 1
ATOM 1358 C C . LYS A 1 177 ? 24.5 -11.789 -5.102 1 97.94 177 LYS A C 1
ATOM 1360 O O . LYS A 1 177 ? 24.781 -12.984 -5.223 1 97.94 177 LYS A O 1
ATOM 1365 N N . LEU A 1 178 ? 23.297 -11.312 -5.312 1 98.44 178 LEU A N 1
ATOM 1366 C CA . LEU A 1 178 ? 22.234 -12.203 -5.781 1 98.44 178 LEU A CA 1
ATOM 1367 C C . LEU A 1 178 ? 22.562 -12.766 -7.156 1 98.44 178 LEU A C 1
ATOM 1369 O O . LEU A 1 178 ? 22.375 -13.961 -7.41 1 98.44 178 LEU A O 1
ATOM 1373 N N . THR A 1 179 ? 23.062 -11.906 -7.992 1 98.62 179 THR A N 1
ATOM 1374 C CA . THR A 1 179 ? 23.438 -12.336 -9.336 1 98.62 179 THR A CA 1
ATOM 1375 C C . THR A 1 179 ? 24.594 -13.32 -9.281 1 98.62 179 THR A C 1
ATOM 1377 O O . THR A 1 179 ? 24.594 -14.344 -9.977 1 98.62 179 THR A O 1
ATOM 1380 N N . GLU A 1 180 ? 25.547 -13.016 -8.461 1 98.06 180 GLU A N 1
ATOM 1381 C CA . GLU A 1 180 ? 26.688 -13.914 -8.273 1 98.06 180 GLU A CA 1
ATOM 1382 C C . GLU A 1 180 ? 26.234 -15.297 -7.824 1 98.06 180 GLU A C 1
ATOM 1384 O O . GLU A 1 180 ? 26.75 -16.312 -8.305 1 98.06 180 GLU A O 1
ATOM 1389 N N . HIS A 1 181 ? 25.312 -15.273 -6.941 1 97.31 181 HIS A N 1
ATOM 1390 C CA . HIS A 1 181 ? 24.766 -16.547 -6.469 1 97.31 181 HIS A CA 1
ATOM 1391 C C . HIS A 1 181 ? 24.234 -17.375 -7.625 1 97.31 181 HIS A C 1
ATOM 1393 O O . HIS A 1 181 ? 24.531 -18.578 -7.715 1 97.31 181 HIS A O 1
ATOM 1399 N N . LEU A 1 182 ? 23.484 -16.797 -8.492 1 98.38 182 LEU A N 1
ATOM 1400 C CA . LEU A 1 182 ? 22.922 -17.516 -9.633 1 98.38 182 LEU A CA 1
ATOM 1401 C C . LEU A 1 182 ? 24.031 -18.016 -10.555 1 98.38 182 LEU A C 1
ATOM 1403 O O . LEU A 1 182 ? 23.969 -19.156 -11.039 1 98.38 182 LEU A O 1
ATOM 1407 N N . LEU A 1 183 ? 25.016 -17.203 -10.719 1 98.25 183 LEU A N 1
ATOM 1408 C CA . LEU A 1 183 ? 26.125 -17.578 -11.578 1 98.25 183 LEU A CA 1
ATOM 1409 C C . LEU A 1 183 ? 26.906 -18.734 -10.984 1 98.25 183 LEU A C 1
ATOM 1411 O O . LEU A 1 183 ? 27.312 -19.656 -11.711 1 98.25 183 LEU A O 1
ATOM 1415 N N . GLU A 1 184 ? 27.062 -18.656 -9.711 1 96.94 184 GLU A N 1
ATOM 1416 C CA . GLU A 1 184 ? 27.781 -19.719 -9.008 1 96.94 184 GLU A CA 1
ATOM 1417 C C . GLU A 1 184 ? 27.031 -21.047 -9.078 1 96.94 184 GLU A C 1
ATOM 1419 O O . GLU A 1 184 ? 27.641 -22.109 -9.023 1 96.94 184 GLU A O 1
ATOM 1424 N N . GLN A 1 185 ? 25.734 -20.984 -9.195 1 96.38 185 GLN A N 1
ATOM 1425 C CA . GLN A 1 185 ? 24.906 -22.188 -9.312 1 96.38 185 GLN A CA 1
ATOM 1426 C C . GLN A 1 185 ? 24.953 -22.75 -10.734 1 96.38 185 GLN A C 1
ATOM 1428 O O . GLN A 1 185 ? 24.453 -23.844 -10.984 1 96.38 185 GLN A O 1
ATOM 1433 N N . GLY A 1 186 ? 25.516 -21.953 -11.688 1 96.94 186 GLY A N 1
ATOM 1434 C CA . GLY A 1 186 ? 25.719 -22.469 -13.031 1 96.94 186 GLY A CA 1
ATOM 1435 C C . GLY A 1 186 ? 24.859 -21.781 -14.07 1 96.94 186 GLY A C 1
ATOM 1436 O O . GLY A 1 186 ? 24.969 -22.078 -15.266 1 96.94 186 GLY A O 1
ATOM 1437 N N . TYR A 1 187 ? 23.953 -20.875 -13.633 1 97.75 187 TYR A N 1
ATOM 1438 C CA . TYR A 1 187 ? 23.156 -20.125 -14.594 1 97.75 187 TYR A CA 1
ATOM 1439 C C . TYR A 1 187 ? 24.031 -19.172 -15.406 1 97.75 187 TYR A C 1
ATOM 1441 O O . TYR A 1 187 ? 24.984 -18.594 -14.867 1 97.75 187 TYR A O 1
ATOM 1449 N N . LYS A 1 188 ? 23.688 -18.953 -16.641 1 96.75 188 LYS A N 1
ATOM 1450 C CA . LYS A 1 188 ? 24.547 -18.156 -17.516 1 96.75 188 LYS A CA 1
ATOM 1451 C C . LYS A 1 188 ? 23.766 -17.016 -18.172 1 96.75 188 LYS A C 1
ATOM 1453 O O . LYS A 1 188 ? 24.266 -15.906 -18.297 1 96.75 188 LYS A O 1
ATOM 1458 N N . ASN A 1 189 ? 22.609 -17.391 -18.734 1 97.75 189 ASN A N 1
ATOM 1459 C CA . ASN A 1 189 ? 21.75 -16.406 -19.359 1 97.75 189 ASN A CA 1
ATOM 1460 C C . ASN A 1 189 ? 20.734 -15.828 -18.375 1 97.75 189 ASN A C 1
ATOM 1462 O O . ASN A 1 189 ? 19.562 -16.219 -18.391 1 97.75 189 ASN A O 1
ATOM 1466 N N . ILE A 1 190 ? 21.25 -14.867 -17.625 1 98.5 190 ILE A N 1
ATOM 1467 C CA . ILE A 1 190 ? 20.453 -14.305 -16.547 1 98.5 190 ILE A CA 1
ATOM 1468 C C . ILE A 1 190 ? 19.891 -12.953 -16.969 1 98.5 190 ILE A C 1
ATOM 1470 O O . ILE A 1 190 ? 20.641 -12.008 -17.219 1 98.5 190 ILE A O 1
ATOM 1474 N N . GLY A 1 191 ? 18.562 -12.859 -17.094 1 98.5 191 GLY A N 1
ATOM 1475 C CA . GLY A 1 191 ? 17.906 -11.609 -17.422 1 98.5 191 GLY A CA 1
ATOM 1476 C C . GLY A 1 191 ? 17.625 -10.742 -16.203 1 98.5 191 GLY A C 1
ATOM 1477 O O . GLY A 1 191 ? 17.594 -11.242 -15.07 1 98.5 191 GLY A O 1
ATOM 1478 N N . PHE A 1 192 ? 17.5 -9.461 -16.469 1 98.62 192 PHE A N 1
ATOM 1479 C CA . PHE A 1 192 ? 17.078 -8.5 -15.461 1 98.62 192 PHE A CA 1
ATOM 1480 C C . PHE A 1 192 ? 15.789 -7.797 -15.891 1 98.62 192 PHE A C 1
ATOM 1482 O O . PHE A 1 192 ? 15.719 -7.246 -17 1 98.62 192 PHE A O 1
ATOM 1489 N N . ILE A 1 193 ? 14.773 -7.891 -15 1 98.31 193 ILE A N 1
ATOM 1490 C CA . ILE A 1 193 ? 13.516 -7.215 -15.273 1 98.31 193 ILE A CA 1
ATOM 1491 C C . ILE A 1 193 ? 13.227 -6.199 -14.172 1 98.31 193 ILE A C 1
ATOM 1493 O O . ILE A 1 193 ? 13.141 -6.562 -12.992 1 98.31 193 ILE A O 1
ATOM 1497 N N . GLY A 1 194 ? 13.008 -4.945 -14.523 1 97.31 194 GLY A N 1
ATOM 1498 C CA . GLY A 1 194 ? 12.797 -3.881 -13.555 1 97.31 194 GLY A CA 1
ATOM 1499 C C . GLY A 1 194 ? 11.57 -3.037 -13.852 1 97.31 194 GLY A C 1
ATOM 1500 O O . GLY A 1 194 ? 11.18 -2.889 -15.016 1 97.31 194 GLY A O 1
ATOM 1501 N N . ALA A 1 195 ? 10.969 -2.512 -12.781 1 95 195 ALA A N 1
ATOM 1502 C CA . ALA A 1 195 ? 9.844 -1.583 -12.898 1 95 195 ALA A CA 1
ATOM 1503 C C . ALA A 1 195 ? 10.289 -0.148 -12.633 1 95 195 ALA A C 1
ATOM 1505 O O . ALA A 1 195 ? 11.484 0.117 -12.469 1 95 195 ALA A O 1
ATOM 1506 N N . HIS A 1 196 ? 9.281 0.705 -12.75 1 88.44 196 HIS A N 1
ATOM 1507 C CA . HIS A 1 196 ? 9.539 2.115 -12.477 1 88.44 196 HIS A CA 1
ATOM 1508 C C . HIS A 1 196 ? 10.055 2.318 -11.062 1 88.44 196 HIS A C 1
ATOM 1510 O O . HIS A 1 196 ? 9.477 1.8 -10.102 1 88.44 196 HIS A O 1
ATOM 1516 N N . MET A 1 197 ? 11.148 3.051 -10.906 1 87 197 MET A N 1
ATOM 1517 C CA . MET A 1 197 ? 11.727 3.426 -9.625 1 87 197 MET A CA 1
ATOM 1518 C C . MET A 1 197 ? 12.641 4.645 -9.766 1 87 197 MET A C 1
ATOM 1520 O O . MET A 1 197 ? 12.875 5.113 -10.883 1 87 197 MET A O 1
ATOM 1524 N N . GLU A 1 198 ? 12.984 5.074 -8.641 1 83.75 198 GLU A N 1
ATOM 1525 C CA . GLU A 1 198 ? 13.938 6.184 -8.68 1 83.75 198 GLU A CA 1
ATOM 1526 C C . GLU A 1 198 ? 15.195 5.809 -9.461 1 83.75 198 GLU A C 1
ATOM 1528 O O . GLU A 1 198 ? 15.719 4.707 -9.297 1 83.75 198 GLU A O 1
ATOM 1533 N N . ASN A 1 199 ? 15.703 6.742 -10.188 1 84.38 199 ASN A N 1
ATOM 1534 C CA . ASN A 1 199 ? 16.766 6.48 -11.156 1 84.38 199 ASN A CA 1
ATOM 1535 C C . ASN A 1 199 ? 18.016 5.938 -10.484 1 84.38 199 ASN A C 1
ATOM 1537 O O . ASN A 1 199 ? 18.609 4.973 -10.961 1 84.38 199 ASN A O 1
ATOM 1541 N N . ARG A 1 200 ? 18.391 6.523 -9.469 1 87.19 200 ARG A N 1
ATOM 1542 C CA . ARG A 1 200 ? 19.609 6.09 -8.805 1 87.19 200 ARG A CA 1
ATOM 1543 C C . ARG A 1 200 ? 19.469 4.664 -8.273 1 87.19 200 ARG A C 1
ATOM 1545 O O . ARG A 1 200 ? 20.406 3.867 -8.367 1 87.19 200 ARG A O 1
ATOM 1552 N N . LEU A 1 201 ? 18.359 4.395 -7.727 1 90 201 LEU A N 1
ATOM 1553 C CA . LEU A 1 201 ? 18.094 3.057 -7.211 1 90 201 LEU A CA 1
ATOM 1554 C C . LEU A 1 201 ? 18.125 2.025 -8.336 1 90 201 LEU A C 1
ATOM 1556 O O . LEU A 1 201 ? 18.719 0.953 -8.188 1 90 201 LEU A O 1
ATOM 1560 N N . GLN A 1 202 ? 17.469 2.352 -9.344 1 92.75 202 GLN A N 1
ATOM 1561 C CA . GLN A 1 202 ? 17.469 1.457 -10.5 1 92.75 202 GLN A CA 1
ATOM 1562 C C . GLN A 1 202 ? 18.875 1.215 -11.016 1 92.75 202 GLN A C 1
ATOM 1564 O O . GLN A 1 202 ? 19.25 0.082 -11.336 1 92.75 202 GLN A O 1
ATOM 1569 N N . ARG A 1 203 ? 19.641 2.248 -11.078 1 93.75 203 ARG A N 1
ATOM 1570 C CA . ARG A 1 203 ? 21.016 2.139 -11.555 1 93.75 203 ARG A CA 1
ATOM 1571 C C . ARG A 1 203 ? 21.844 1.251 -10.641 1 93.75 203 ARG A C 1
ATOM 1573 O O . ARG A 1 203 ? 22.672 0.463 -11.109 1 93.75 203 ARG A O 1
ATOM 1580 N N . GLN A 1 204 ? 21.625 1.409 -9.406 1 94.5 204 GLN A N 1
ATOM 1581 C CA . GLN A 1 204 ? 22.344 0.57 -8.461 1 94.5 204 GLN A CA 1
ATOM 1582 C C . GLN A 1 204 ? 22.047 -0.908 -8.695 1 94.5 204 GLN A C 1
ATOM 1584 O O . GLN A 1 204 ? 22.969 -1.731 -8.742 1 94.5 204 GLN A O 1
ATOM 1589 N N . GLN A 1 205 ? 20.781 -1.202 -8.82 1 96.5 205 GLN A N 1
ATOM 1590 C CA . GLN A 1 205 ? 20.391 -2.588 -9.062 1 96.5 205 GLN A CA 1
ATOM 1591 C C . GLN A 1 205 ? 21 -3.111 -10.367 1 96.5 205 GLN A C 1
ATOM 1593 O O . GLN A 1 205 ? 21.594 -4.188 -10.391 1 96.5 205 GLN A O 1
ATOM 1598 N N . LEU A 1 206 ? 20.859 -2.307 -11.375 1 97.06 206 LEU A N 1
ATOM 1599 C CA . LEU A 1 206 ? 21.344 -2.705 -12.695 1 97.06 206 LEU A CA 1
ATOM 1600 C C . LEU A 1 206 ? 22.859 -2.844 -12.703 1 97.06 206 LEU A C 1
ATOM 1602 O O . LEU A 1 206 ? 23.406 -3.787 -13.289 1 97.06 206 LEU A O 1
ATOM 1606 N N . ASN A 1 207 ? 23.5 -1.878 -12.109 1 97.56 207 ASN A N 1
ATOM 1607 C CA . ASN A 1 207 ? 24.953 -1.908 -12.078 1 97.56 207 ASN A CA 1
ATOM 1608 C C . ASN A 1 207 ? 25.484 -3.115 -11.305 1 97.56 207 ASN A C 1
ATOM 1610 O O . ASN A 1 207 ? 26.516 -3.682 -11.648 1 97.56 207 ASN A O 1
ATOM 1614 N N . GLY A 1 208 ? 24.797 -3.412 -10.234 1 98.25 208 GLY A N 1
ATOM 1615 C CA . GLY A 1 208 ? 25.156 -4.625 -9.516 1 98.25 208 GLY A CA 1
ATOM 1616 C C . GLY A 1 208 ? 25.016 -5.879 -10.352 1 98.25 208 GLY A C 1
ATOM 1617 O O . GLY A 1 208 ? 25.906 -6.73 -10.367 1 98.25 208 GLY A O 1
ATOM 1618 N N . TRP A 1 209 ? 23.922 -5.953 -11.039 1 98.44 209 TRP A N 1
ATOM 1619 C CA . TRP A 1 209 ? 23.688 -7.059 -11.961 1 98.44 209 TRP A CA 1
ATOM 1620 C C . TRP A 1 209 ? 24.734 -7.086 -13.062 1 98.44 209 TRP A C 1
ATOM 1622 O O . TRP A 1 209 ? 25.328 -8.133 -13.336 1 98.44 209 TRP A O 1
ATOM 1632 N N . HIS A 1 210 ? 25.031 -5.969 -13.625 1 98.25 210 HIS A N 1
ATOM 1633 C CA . HIS A 1 210 ? 25.984 -5.832 -14.711 1 98.25 210 HIS A CA 1
ATOM 1634 C C . HIS A 1 210 ? 27.375 -6.266 -14.273 1 98.25 210 HIS A C 1
ATOM 1636 O O . HIS A 1 210 ? 28.062 -6.992 -15 1 98.25 210 HIS A O 1
ATOM 1642 N N . LYS A 1 211 ? 27.734 -5.781 -13.18 1 98.25 211 LYS A N 1
ATOM 1643 C CA . LYS A 1 211 ? 29.062 -6.105 -12.68 1 98.25 211 LYS A CA 1
ATOM 1644 C C . LYS A 1 211 ? 29.234 -7.609 -12.508 1 98.25 211 LYS A C 1
ATOM 1646 O O . LYS A 1 211 ? 30.266 -8.172 -12.906 1 98.25 211 LYS A O 1
ATOM 1651 N N . ALA A 1 212 ? 28.266 -8.211 -11.891 1 98.44 212 ALA A N 1
ATOM 1652 C CA . ALA A 1 212 ? 28.344 -9.656 -11.688 1 98.44 212 ALA A CA 1
ATOM 1653 C C . ALA A 1 212 ? 28.406 -10.391 -13.023 1 98.44 212 ALA A C 1
ATOM 1655 O O . ALA A 1 212 ? 29.219 -11.297 -13.203 1 98.44 212 ALA A O 1
ATOM 1656 N N . MET A 1 213 ? 27.594 -10.016 -13.961 1 98.31 213 MET A N 1
ATOM 1657 C CA . MET A 1 213 ? 27.547 -10.656 -15.273 1 98.31 213 MET A CA 1
ATOM 1658 C C . MET A 1 213 ? 28.875 -10.508 -16.016 1 98.31 213 MET A C 1
ATOM 1660 O O . MET A 1 213 ? 29.391 -11.484 -16.547 1 98.31 213 MET A O 1
ATOM 1664 N N . LEU A 1 214 ? 29.375 -9.32 -15.945 1 97.62 214 LEU A N 1
ATOM 1665 C CA . LEU A 1 214 ? 30.625 -9.023 -16.656 1 97.62 214 LEU A CA 1
ATOM 1666 C C . LEU A 1 214 ? 31.797 -9.773 -16.016 1 97.62 214 LEU A C 1
ATOM 1668 O O . LEU A 1 214 ? 32.656 -10.281 -16.734 1 97.62 214 LEU A O 1
ATOM 1672 N N . SER A 1 215 ? 31.797 -9.828 -14.758 1 96.81 215 SER A N 1
ATOM 1673 C CA . SER A 1 215 ? 32.875 -10.508 -14.039 1 96.81 215 SER A CA 1
ATOM 1674 C C . SER A 1 215 ? 32.906 -11.992 -14.391 1 96.81 215 SER A C 1
ATOM 1676 O O . SER A 1 215 ? 33.969 -12.641 -14.227 1 96.81 215 SER A O 1
ATOM 1678 N N . HIS A 1 216 ? 31.875 -12.516 -14.844 1 96.81 216 HIS A N 1
ATOM 1679 C CA . HIS A 1 216 ? 31.797 -13.922 -15.219 1 96.81 216 HIS A CA 1
ATOM 1680 C C . HIS A 1 216 ? 31.75 -14.078 -16.734 1 96.81 216 HIS A C 1
ATOM 1682 O O . HIS A 1 216 ? 31.422 -15.156 -17.234 1 96.81 216 HIS A O 1
ATOM 1688 N N . TYR A 1 217 ? 31.938 -12.984 -17.422 1 96.56 217 TYR A N 1
ATOM 1689 C CA . TYR A 1 217 ? 32.062 -12.938 -18.875 1 96.56 217 TYR A CA 1
ATOM 1690 C C . TYR A 1 217 ? 30.75 -13.359 -19.531 1 96.56 217 TYR A C 1
ATOM 1692 O O . TYR A 1 217 ? 30.75 -14.109 -20.516 1 96.56 217 TYR A O 1
ATOM 1700 N N . GLN A 1 218 ? 29.641 -12.93 -18.922 1 94.75 218 GLN A N 1
ATOM 1701 C CA . GLN A 1 218 ? 28.328 -13.258 -19.469 1 94.75 218 GLN A CA 1
ATOM 1702 C C . GLN A 1 218 ? 27.719 -12.062 -20.203 1 94.75 218 GLN A C 1
ATOM 1704 O O . GLN A 1 218 ? 28.156 -10.922 -20 1 94.75 218 GLN A O 1
ATOM 1709 N N . ASN A 1 219 ? 26.656 -12.289 -20.984 1 92.31 219 ASN A N 1
ATOM 1710 C CA . ASN A 1 219 ? 25.953 -11.273 -21.75 1 92.31 219 ASN A CA 1
ATOM 1711 C C . ASN A 1 219 ? 25.125 -10.359 -20.859 1 92.31 219 ASN A C 1
ATOM 1713 O O . ASN A 1 219 ? 24.469 -10.82 -19.922 1 92.31 219 ASN A O 1
ATOM 1717 N N . THR A 1 220 ? 25.203 -9.047 -21.188 1 94.12 220 THR A N 1
ATOM 1718 C CA . THR A 1 220 ? 24.5 -8.07 -20.359 1 94.12 220 THR A CA 1
ATOM 1719 C C . THR A 1 220 ? 23.391 -7.387 -21.141 1 94.12 220 THR A C 1
ATOM 1721 O O . THR A 1 220 ? 22.938 -6.297 -20.781 1 94.12 220 THR A O 1
ATOM 1724 N N . ASP A 1 221 ? 22.875 -8.023 -22.188 1 92.44 221 ASP A N 1
ATOM 1725 C CA . ASP A 1 221 ? 21.859 -7.402 -23.047 1 92.44 221 ASP A CA 1
ATOM 1726 C C . ASP A 1 221 ? 20.453 -7.867 -22.672 1 92.44 221 ASP A C 1
ATOM 1728 O O . ASP A 1 221 ? 19.469 -7.391 -23.234 1 92.44 221 ASP A O 1
ATOM 1732 N N . LEU A 1 222 ? 20.391 -8.688 -21.672 1 96.06 222 LEU A N 1
ATOM 1733 C CA . LEU A 1 222 ? 19.094 -9.25 -21.312 1 96.06 222 LEU A CA 1
ATOM 1734 C C . LEU A 1 222 ? 18.438 -8.438 -20.203 1 96.06 222 LEU A C 1
ATOM 1736 O O . LEU A 1 222 ? 18.141 -8.969 -19.125 1 96.06 222 LEU A O 1
ATOM 1740 N N . VAL A 1 223 ? 18.188 -7.172 -20.516 1 97.06 223 VAL A N 1
ATOM 1741 C CA . VAL A 1 223 ? 17.625 -6.234 -19.547 1 97.06 223 VAL A CA 1
ATOM 1742 C C . VAL A 1 223 ? 16.328 -5.629 -20.109 1 97.06 223 VAL A C 1
ATOM 1744 O O . VAL A 1 223 ? 16.312 -5.145 -21.25 1 97.06 223 VAL A O 1
ATOM 1747 N N . ILE A 1 224 ? 15.297 -5.738 -19.328 1 96.25 224 ILE A N 1
ATOM 1748 C CA . ILE A 1 224 ? 14.07 -5.012 -19.641 1 96.25 224 ILE A CA 1
ATOM 1749 C C . ILE A 1 224 ? 13.664 -4.148 -18.438 1 96.25 224 ILE A C 1
ATOM 1751 O O . ILE A 1 224 ? 13.406 -4.668 -17.359 1 96.25 224 ILE A O 1
ATOM 1755 N N . THR A 1 225 ? 13.672 -2.859 -18.625 1 94.69 225 THR A N 1
ATOM 1756 C CA . THR A 1 225 ? 13.148 -1.92 -17.625 1 94.69 225 THR A CA 1
ATOM 1757 C C . THR A 1 225 ? 11.977 -1.128 -18.203 1 94.69 225 THR A C 1
ATOM 1759 O O . THR A 1 225 ? 12.031 -0.67 -19.344 1 94.69 225 THR A O 1
ATOM 1762 N N . MET A 1 226 ? 10.906 -1.09 -17.422 1 93.19 226 MET A N 1
ATOM 1763 C CA . MET A 1 226 ? 9.711 -0.4 -17.906 1 93.19 226 MET A CA 1
ATOM 1764 C C . MET A 1 226 ? 9.367 0.777 -16.984 1 93.19 226 MET A C 1
ATOM 1766 O O . MET A 1 226 ? 9.641 0.741 -15.789 1 93.19 226 MET A O 1
ATOM 1770 N N . PRO A 1 227 ? 8.773 1.817 -17.578 1 90.19 227 PRO A N 1
ATOM 1771 C CA . PRO A 1 227 ? 8.367 2.975 -16.781 1 90.19 227 PRO A CA 1
ATOM 1772 C C . PRO A 1 227 ? 7.07 2.732 -16.016 1 90.19 227 PRO A C 1
ATOM 1774 O O . PRO A 1 227 ? 6.543 3.65 -15.375 1 90.19 227 PRO A O 1
ATOM 1777 N N . ASP A 1 228 ? 6.645 1.555 -15.969 1 89.94 228 ASP A N 1
ATOM 1778 C CA . ASP A 1 228 ? 5.418 1.184 -15.266 1 89.94 228 ASP A CA 1
ATOM 1779 C C . ASP A 1 228 ? 5.723 0.674 -13.859 1 89.94 228 ASP A C 1
ATOM 1781 O O . ASP A 1 228 ? 6.84 0.234 -13.586 1 89.94 228 ASP A O 1
ATOM 1785 N N . ALA A 1 229 ? 4.707 0.784 -13.047 1 90.44 229 ALA A N 1
ATOM 1786 C CA . ALA A 1 229 ? 4.816 0.226 -11.703 1 90.44 229 ALA A CA 1
ATOM 1787 C C . ALA A 1 229 ? 4.977 -1.291 -11.75 1 90.44 229 ALA A C 1
ATOM 1789 O O . ALA A 1 229 ? 4.547 -1.938 -12.711 1 90.44 229 ALA A O 1
ATOM 1790 N N . ALA A 1 230 ? 5.617 -1.806 -10.734 1 94.44 230 ALA A N 1
ATOM 1791 C CA . ALA A 1 230 ? 5.738 -3.256 -10.625 1 94.44 230 ALA A CA 1
ATOM 1792 C C . ALA A 1 230 ? 4.367 -3.924 -10.602 1 94.44 230 ALA A C 1
ATOM 1794 O O . ALA A 1 230 ? 3.463 -3.477 -9.891 1 94.44 230 ALA A O 1
ATOM 1795 N N . SER A 1 231 ? 4.207 -4.926 -11.414 1 95.5 231 SER A N 1
ATOM 1796 C CA . SER A 1 231 ? 2.938 -5.641 -11.516 1 95.5 231 SER A CA 1
ATOM 1797 C C . SER A 1 231 ? 3.139 -7.051 -12.055 1 95.5 231 SER A C 1
ATOM 1799 O O . SER A 1 231 ? 4.191 -7.367 -12.617 1 95.5 231 SER A O 1
ATOM 1801 N N . LEU A 1 232 ? 2.146 -7.848 -11.852 1 97.56 232 LEU A N 1
ATOM 1802 C CA . LEU A 1 232 ? 2.166 -9.172 -12.453 1 97.56 232 LEU A CA 1
ATOM 1803 C C . LEU A 1 232 ? 2.213 -9.078 -13.977 1 97.56 232 LEU A C 1
ATOM 1805 O O . LEU A 1 232 ? 2.924 -9.852 -14.625 1 97.56 232 LEU A O 1
ATOM 1809 N N . GLN A 1 233 ? 1.49 -8.117 -14.492 1 97.5 233 GLN A N 1
ATOM 1810 C CA . GLN A 1 233 ? 1.429 -7.914 -15.93 1 97.5 233 GLN A CA 1
ATOM 1811 C C . GLN A 1 233 ? 2.812 -7.621 -16.5 1 97.5 233 GLN A C 1
ATOM 1813 O O . GLN A 1 233 ? 3.189 -8.172 -17.547 1 97.5 233 GLN A O 1
ATOM 1818 N N . LEU A 1 234 ? 3.475 -6.77 -15.844 1 97.38 234 LEU A N 1
ATOM 1819 C CA . LEU A 1 234 ? 4.824 -6.43 -16.281 1 97.38 234 LEU A CA 1
ATOM 1820 C C . LEU A 1 234 ? 5.715 -7.664 -16.312 1 97.38 234 LEU A C 1
ATOM 1822 O O . LEU A 1 234 ? 6.477 -7.867 -17.266 1 97.38 234 LEU A O 1
ATOM 1826 N N . GLY A 1 235 ? 5.648 -8.469 -15.289 1 98.19 235 GLY A N 1
ATOM 1827 C CA . GLY A 1 235 ? 6.43 -9.695 -15.242 1 98.19 235 GLY A CA 1
ATOM 1828 C C . GLY A 1 235 ? 6.156 -10.625 -16.406 1 98.19 235 GLY A C 1
ATOM 1829 O O . GLY A 1 235 ? 7.086 -11.133 -17.031 1 98.19 235 GLY A O 1
ATOM 1830 N N . ARG A 1 236 ? 4.902 -10.797 -16.688 1 97.38 236 ARG A N 1
ATOM 1831 C CA . ARG A 1 236 ? 4.488 -11.672 -17.781 1 97.38 236 ARG A CA 1
ATOM 1832 C C . ARG A 1 236 ? 4.992 -11.148 -19.125 1 97.38 236 ARG A C 1
ATOM 1834 O O . ARG A 1 236 ? 5.586 -11.898 -19.906 1 97.38 236 ARG A O 1
ATOM 1841 N N . TYR A 1 237 ? 4.75 -9.938 -19.328 1 96.94 237 TYR A N 1
ATOM 1842 C CA . TYR A 1 237 ? 5.137 -9.312 -20.594 1 96.94 237 TYR A CA 1
ATOM 1843 C C . TYR A 1 237 ? 6.648 -9.359 -20.781 1 96.94 237 TYR A C 1
ATOM 1845 O O . TYR A 1 237 ? 7.133 -9.742 -21.844 1 96.94 237 TYR A O 1
ATOM 1853 N N . ALA A 1 238 ? 7.355 -8.953 -19.75 1 97.81 238 ALA A N 1
ATOM 1854 C CA . ALA A 1 238 ? 8.812 -8.852 -19.844 1 97.81 238 ALA A CA 1
ATOM 1855 C C . ALA A 1 238 ? 9.445 -10.219 -20.047 1 97.81 238 ALA A C 1
ATOM 1857 O O . ALA A 1 238 ? 10.406 -10.359 -20.812 1 97.81 238 ALA A O 1
ATOM 1858 N N . LEU A 1 239 ? 8.961 -11.227 -19.359 1 97.88 239 LEU A N 1
ATOM 1859 C CA . LEU A 1 239 ? 9.477 -12.57 -19.562 1 97.88 239 LEU A CA 1
ATOM 1860 C C . LEU A 1 239 ? 9.305 -13.016 -21 1 97.88 239 LEU A C 1
ATOM 1862 O O . LEU A 1 239 ? 10.227 -13.57 -21.609 1 97.88 239 LEU A O 1
ATOM 1866 N N . ASN A 1 240 ? 8.117 -12.781 -21.5 1 97.12 240 ASN A N 1
ATOM 1867 C CA . ASN A 1 240 ? 7.844 -13.133 -22.891 1 97.12 240 ASN A CA 1
ATOM 1868 C C . ASN A 1 240 ? 8.828 -12.461 -23.828 1 97.12 240 ASN A C 1
ATOM 1870 O O . ASN A 1 240 ? 9.359 -13.109 -24.75 1 97.12 240 ASN A O 1
ATOM 1874 N N . GLU A 1 241 ? 9.062 -11.234 -23.594 1 97.38 241 GLU A N 1
ATOM 1875 C CA . GLU A 1 241 ? 9.961 -10.461 -24.453 1 97.38 241 GLU A CA 1
ATOM 1876 C C . GLU A 1 241 ? 11.383 -11.008 -24.391 1 97.38 241 GLU A C 1
ATOM 1878 O O . GLU A 1 241 ? 12.047 -11.148 -25.422 1 97.38 241 GLU A O 1
ATOM 1883 N N . ILE A 1 242 ? 11.891 -11.312 -23.234 1 97 242 ILE A N 1
ATOM 1884 C CA . ILE A 1 242 ? 13.258 -11.789 -23.078 1 97 242 ILE A CA 1
ATOM 1885 C C . ILE A 1 242 ? 13.398 -13.172 -23.719 1 97 242 ILE A C 1
ATOM 1887 O O . ILE A 1 242 ? 14.398 -13.461 -24.375 1 97 242 ILE A O 1
ATOM 1891 N N . LEU A 1 243 ? 12.43 -14 -23.516 1 96.94 243 LEU A N 1
ATOM 1892 C CA . LEU A 1 243 ? 12.477 -15.352 -24.047 1 96.94 243 LEU A CA 1
ATOM 1893 C C . LEU A 1 243 ? 12.492 -15.328 -25.578 1 96.94 243 LEU A C 1
ATOM 1895 O O . LEU A 1 243 ? 13.125 -16.172 -26.219 1 96.94 243 LEU A O 1
ATOM 1899 N N . LEU A 1 244 ? 11.758 -14.391 -26.109 1 95.69 244 LEU A N 1
ATOM 1900 C CA . LEU A 1 244 ? 11.758 -14.227 -27.562 1 95.69 244 LEU A CA 1
ATOM 1901 C C . LEU A 1 244 ? 13.141 -13.836 -28.078 1 95.69 244 LEU A C 1
ATOM 1903 O O . LEU A 1 244 ? 13.57 -14.297 -29.125 1 95.69 244 LEU A O 1
ATOM 1907 N N . ARG A 1 245 ? 13.805 -13.039 -27.297 1 94.75 245 ARG A N 1
ATOM 1908 C CA . ARG A 1 245 ? 15.125 -12.547 -27.672 1 94.75 245 ARG A CA 1
ATOM 1909 C C . ARG A 1 245 ? 16.203 -13.586 -27.344 1 94.75 245 ARG A C 1
ATOM 1911 O O . ARG A 1 245 ? 17.203 -13.688 -28.062 1 94.75 245 ARG A O 1
ATOM 1918 N N . GLN A 1 246 ? 16 -14.281 -26.281 1 95.25 246 GLN A N 1
ATOM 1919 C CA . GLN A 1 246 ? 16.969 -15.258 -25.781 1 95.25 246 GLN A CA 1
ATOM 1920 C C . GLN A 1 246 ? 16.266 -16.516 -25.281 1 95.25 246 GLN A C 1
ATOM 1922 O O . GLN A 1 246 ? 16.078 -16.703 -24.078 1 95.25 246 GLN A O 1
ATOM 1927 N N . PRO A 1 247 ? 16.062 -17.406 -26.203 1 95.5 247 PRO A N 1
ATOM 1928 C CA . PRO A 1 247 ? 15.367 -18.641 -25.828 1 95.5 247 PRO A CA 1
ATOM 1929 C C . PRO A 1 247 ? 16.125 -19.469 -24.797 1 95.5 247 PRO A C 1
ATOM 1931 O O . PRO A 1 247 ? 15.539 -20.312 -24.125 1 95.5 247 PRO A O 1
ATOM 1934 N N . GLU A 1 248 ? 17.391 -19.156 -24.641 1 96.19 248 GLU A N 1
ATOM 1935 C CA . GLU A 1 248 ? 18.219 -19.922 -23.719 1 96.19 248 GLU A CA 1
ATOM 1936 C C . GLU A 1 248 ? 18.25 -19.297 -22.328 1 96.19 248 GLU A C 1
ATOM 1938 O O . GLU A 1 248 ? 19.062 -19.672 -21.484 1 96.19 248 GLU A O 1
ATOM 1943 N N . LEU A 1 249 ? 17.359 -18.344 -22.109 1 97.5 249 LEU A N 1
ATOM 1944 C CA . LEU A 1 249 ? 17.25 -17.75 -20.797 1 97.5 249 LEU A CA 1
ATOM 1945 C C . LEU A 1 249 ? 17.109 -18.812 -19.719 1 97.5 249 LEU A C 1
ATOM 1947 O O . LEU A 1 249 ? 16.25 -19.703 -19.828 1 97.5 249 LEU A O 1
ATOM 1951 N N . ASP A 1 250 ? 17.922 -18.703 -18.75 1 98 250 ASP A N 1
ATOM 1952 C CA . ASP A 1 250 ? 17.828 -19.781 -17.75 1 98 250 ASP A CA 1
ATOM 1953 C C . ASP A 1 250 ? 17.641 -19.219 -16.344 1 98 250 ASP A C 1
ATOM 1955 O O . ASP A 1 250 ? 17.422 -19.969 -15.398 1 98 250 ASP A O 1
ATOM 1959 N N . ALA A 1 251 ? 17.672 -17.891 -16.188 1 98.69 251 ALA A N 1
ATOM 1960 C CA . ALA A 1 251 ? 17.359 -17.266 -14.914 1 98.69 251 ALA A CA 1
ATOM 1961 C C . ALA A 1 251 ? 16.922 -15.812 -15.125 1 98.69 251 ALA A C 1
ATOM 1963 O O . ALA A 1 251 ? 17.25 -15.195 -16.141 1 98.69 251 ALA A O 1
ATOM 1964 N N . VAL A 1 252 ? 16.188 -15.312 -14.195 1 98.75 252 VAL A N 1
ATOM 1965 C CA . VAL A 1 252 ? 15.781 -13.906 -14.234 1 98.75 252 VAL A CA 1
ATOM 1966 C C . VAL A 1 252 ? 15.836 -13.312 -12.828 1 98.75 252 VAL A C 1
ATOM 1968 O O . VAL A 1 252 ? 15.469 -13.969 -11.852 1 98.75 252 VAL A O 1
ATOM 1971 N N . ILE A 1 253 ? 16.359 -12.156 -12.734 1 98.75 253 ILE A N 1
ATOM 1972 C CA . ILE A 1 253 ? 16.312 -11.344 -11.523 1 98.75 253 ILE A CA 1
ATOM 1973 C C . ILE A 1 253 ? 15.336 -10.188 -11.703 1 98.75 253 ILE A C 1
ATOM 1975 O O . ILE A 1 253 ? 15.438 -9.43 -12.672 1 98.75 253 ILE A O 1
ATOM 1979 N N . CYS A 1 254 ? 14.43 -10.117 -10.789 1 98.62 254 CYS A N 1
ATOM 1980 C CA . CYS A 1 254 ? 13.398 -9.094 -10.852 1 98.62 254 CYS A CA 1
ATOM 1981 C C . CYS A 1 254 ? 13.633 -8.008 -9.805 1 98.62 254 CYS A C 1
ATOM 1983 O O . CYS A 1 254 ? 14.039 -8.305 -8.68 1 98.62 254 CYS A O 1
ATOM 1985 N N . SER A 1 255 ? 13.305 -6.797 -10.203 1 97.25 255 SER A N 1
ATOM 1986 C CA . SER A 1 255 ? 13.492 -5.691 -9.266 1 97.25 255 SER A CA 1
ATOM 1987 C C . SER A 1 255 ? 12.5 -5.773 -8.109 1 97.25 255 SER A C 1
ATOM 1989 O O . SER A 1 255 ? 12.789 -5.305 -7.004 1 97.25 255 SER A O 1
ATOM 1991 N N . HIS A 1 256 ? 11.305 -6.332 -8.352 1 96.69 256 HIS A N 1
ATOM 1992 C CA . HIS A 1 256 ? 10.227 -6.359 -7.371 1 96.69 256 HIS A CA 1
ATOM 1993 C C . HIS A 1 256 ? 9.578 -7.738 -7.301 1 96.69 256 HIS A C 1
ATOM 1995 O O . HIS A 1 256 ? 9.531 -8.453 -8.305 1 96.69 256 HIS A O 1
ATOM 2001 N N . GLU A 1 257 ? 9.016 -7.98 -6.195 1 96.81 257 GLU A N 1
ATOM 2002 C CA . GLU A 1 257 ? 8.352 -9.25 -5.938 1 96.81 257 GLU A CA 1
ATOM 2003 C C . GLU A 1 257 ? 7.168 -9.453 -6.883 1 96.81 257 GLU A C 1
ATOM 2005 O O . GLU A 1 257 ? 6.941 -10.562 -7.371 1 96.81 257 GLU A O 1
ATOM 2010 N N . GLU A 1 258 ? 6.41 -8.391 -7.188 1 96.56 258 GLU A N 1
ATOM 2011 C CA . GLU A 1 258 ? 5.23 -8.5 -8.047 1 96.56 258 GLU A CA 1
ATOM 2012 C C . GLU A 1 258 ? 5.609 -8.984 -9.438 1 96.56 258 GLU A C 1
ATOM 2014 O O . GLU A 1 258 ? 4.852 -9.727 -10.07 1 96.56 258 GLU A O 1
ATOM 2019 N N . ILE A 1 259 ? 6.723 -8.531 -9.883 1 98.12 259 ILE A N 1
ATOM 2020 C CA . ILE A 1 259 ? 7.211 -8.953 -11.188 1 98.12 259 ILE A CA 1
ATOM 2021 C C . ILE A 1 259 ? 7.512 -10.453 -11.164 1 98.12 259 ILE A C 1
ATOM 2023 O O . ILE A 1 259 ? 7.113 -11.188 -12.07 1 98.12 259 ILE A O 1
ATOM 2027 N N . ALA A 1 260 ? 8.188 -10.836 -10.086 1 98.69 260 ALA A N 1
ATOM 2028 C CA . ALA A 1 260 ? 8.531 -12.25 -9.953 1 98.69 260 ALA A CA 1
ATOM 2029 C C . ALA A 1 260 ? 7.281 -13.125 -9.906 1 98.69 260 ALA A C 1
ATOM 2031 O O . ALA A 1 260 ? 7.238 -14.188 -10.531 1 98.69 260 ALA A O 1
ATOM 2032 N N . LEU A 1 261 ? 6.285 -12.672 -9.211 1 98.12 261 LEU A N 1
ATOM 2033 C CA . LEU A 1 261 ? 5.027 -13.414 -9.148 1 98.12 261 LEU A CA 1
ATOM 2034 C C . LEU A 1 261 ? 4.406 -13.547 -10.539 1 98.12 261 LEU A C 1
ATOM 2036 O O . LEU A 1 261 ? 3.91 -14.617 -10.898 1 98.12 261 LEU A O 1
ATOM 2040 N N . GLY A 1 262 ? 4.41 -12.422 -11.273 1 98.38 262 GLY A N 1
ATOM 2041 C CA . GLY A 1 262 ? 3.928 -12.477 -12.641 1 98.38 262 GLY A CA 1
ATOM 2042 C C . GLY A 1 262 ? 4.668 -13.492 -13.492 1 98.38 262 GLY A C 1
ATOM 2043 O O . GLY A 1 262 ? 4.055 -14.219 -14.281 1 98.38 262 GLY A O 1
ATOM 2044 N N . ILE A 1 263 ? 5.922 -13.539 -13.297 1 98.69 263 ILE A N 1
ATOM 2045 C CA . ILE A 1 263 ? 6.766 -14.477 -14.039 1 98.69 263 ILE A CA 1
ATOM 2046 C C . ILE A 1 263 ? 6.426 -15.906 -13.633 1 98.69 263 ILE A C 1
ATOM 2048 O O . ILE A 1 263 ? 6.34 -16.797 -14.484 1 98.69 263 ILE A O 1
ATOM 2052 N N . MET A 1 264 ? 6.246 -16.156 -12.367 1 98.5 264 MET A N 1
ATOM 2053 C CA . MET A 1 264 ? 5.91 -17.484 -11.883 1 98.5 264 MET A CA 1
ATOM 2054 C C . MET A 1 264 ? 4.605 -17.984 -12.508 1 98.5 264 MET A C 1
ATOM 2056 O O . MET A 1 264 ? 4.52 -19.125 -12.961 1 98.5 264 MET A O 1
ATOM 2060 N N . PHE A 1 265 ? 3.641 -17.109 -12.609 1 98.12 265 PHE A N 1
ATOM 2061 C CA . PHE A 1 265 ? 2.373 -17.484 -13.219 1 98.12 265 PHE A CA 1
ATOM 2062 C C . PHE A 1 265 ? 2.541 -17.719 -14.719 1 98.12 265 PHE A C 1
ATOM 2064 O O . PHE A 1 265 ? 1.913 -18.609 -15.289 1 98.12 265 PHE A O 1
ATOM 2071 N N . GLU A 1 266 ? 3.332 -16.875 -15.297 1 97.88 266 GLU A N 1
ATOM 2072 C CA . GLU A 1 266 ? 3.572 -17.047 -16.719 1 97.88 266 GLU A CA 1
ATOM 2073 C C . GLU A 1 266 ? 4.289 -18.375 -17 1 97.88 266 GLU A C 1
ATOM 2075 O O . GLU A 1 266 ? 3.979 -19.062 -17.984 1 97.88 266 GLU A O 1
ATOM 2080 N N . CYS A 1 267 ? 5.219 -18.719 -16.188 1 97.94 267 CYS A N 1
ATOM 2081 C CA . CYS A 1 267 ? 5.906 -20 -16.328 1 97.94 267 CYS A CA 1
ATOM 2082 C C . CYS A 1 267 ? 4.926 -21.172 -16.203 1 97.94 267 CYS A C 1
ATOM 2084 O O . CYS A 1 267 ? 5.023 -22.141 -16.953 1 97.94 267 CYS A O 1
ATOM 2086 N N . GLN A 1 268 ? 4.039 -21.016 -15.305 1 96.25 268 GLN A N 1
ATOM 2087 C CA . GLN A 1 268 ? 3.006 -22.031 -15.172 1 96.25 268 GLN A CA 1
ATOM 2088 C C . GLN A 1 268 ? 2.193 -22.172 -16.453 1 96.25 268 GLN A C 1
ATOM 2090 O O . GLN A 1 268 ? 1.945 -23.281 -16.922 1 96.25 268 GLN A O 1
ATOM 2095 N N . ARG A 1 269 ? 1.841 -21.031 -16.969 1 95.81 269 ARG A N 1
ATOM 2096 C CA . ARG A 1 269 ? 1.048 -21 -18.188 1 95.81 269 ARG A CA 1
ATOM 2097 C C . ARG A 1 269 ? 1.786 -21.688 -19.344 1 95.81 269 ARG A C 1
ATOM 2099 O O . ARG A 1 269 ? 1.173 -22.375 -20.156 1 95.81 269 ARG A O 1
ATOM 2106 N N . ARG A 1 270 ? 3.057 -21.594 -19.297 1 96.38 270 ARG A N 1
ATOM 2107 C CA . ARG A 1 270 ? 3.891 -22.109 -20.375 1 96.38 270 ARG A CA 1
ATOM 2108 C C . ARG A 1 270 ? 4.438 -23.5 -20.047 1 96.38 270 ARG A C 1
ATOM 2110 O O . ARG A 1 270 ? 5.156 -24.094 -20.844 1 96.38 270 ARG A O 1
ATOM 2117 N N . LEU A 1 271 ? 4.156 -23.922 -18.891 1 96.56 271 LEU A N 1
ATOM 2118 C CA . LEU A 1 271 ? 4.613 -25.219 -18.406 1 96.56 271 LEU A CA 1
ATOM 2119 C C . LEU A 1 271 ? 6.133 -25.25 -18.266 1 96.56 271 LEU A C 1
ATOM 2121 O O . LEU A 1 271 ? 6.773 -26.25 -18.609 1 96.56 271 LEU A O 1
ATOM 2125 N N . LEU A 1 272 ? 6.68 -24.109 -17.891 1 97.38 272 LEU A N 1
ATOM 2126 C CA . LEU A 1 272 ? 8.102 -24.031 -17.578 1 97.38 272 LEU A CA 1
ATOM 2127 C C . LEU A 1 272 ? 8.344 -24.266 -16.094 1 97.38 272 LEU A C 1
ATOM 2129 O O . LEU A 1 272 ? 7.68 -23.672 -15.234 1 97.38 272 LEU A O 1
ATOM 2133 N N . LYS A 1 273 ? 9.25 -25.094 -15.812 1 97.81 273 LYS A N 1
ATOM 2134 C CA . LYS A 1 273 ? 9.547 -25.438 -14.43 1 97.81 273 LYS A CA 1
ATOM 2135 C C . LYS A 1 273 ? 10.492 -24.406 -13.805 1 97.81 273 LYS A C 1
ATOM 2137 O O . LYS A 1 273 ? 11.438 -23.953 -14.453 1 97.81 273 LYS A O 1
ATOM 2142 N N . ILE A 1 274 ? 10.227 -24.031 -12.625 1 98.44 274 ILE A N 1
ATOM 2143 C CA . ILE A 1 274 ? 11.102 -23.203 -11.805 1 98.44 274 ILE A CA 1
ATOM 2144 C C . ILE A 1 274 ? 11.68 -24.047 -10.664 1 98.44 274 ILE A C 1
ATOM 2146 O O . ILE A 1 274 ? 10.938 -24.609 -9.859 1 98.44 274 ILE A O 1
ATOM 2150 N N . PRO A 1 275 ? 12.969 -24.141 -10.562 1 97.62 275 PRO A N 1
ATOM 2151 C CA . PRO A 1 275 ? 14.023 -23.516 -11.359 1 97.62 275 PRO A CA 1
ATOM 2152 C C . PRO A 1 275 ? 14.453 -24.375 -12.555 1 97.62 275 PRO A C 1
ATOM 2154 O O . PRO A 1 275 ? 15.383 -24 -13.273 1 97.62 275 PRO A O 1
ATOM 2157 N N . GLY A 1 276 ? 13.922 -25.453 -12.781 1 96.75 276 GLY A N 1
ATOM 2158 C CA . GLY A 1 276 ? 14.383 -26.422 -13.773 1 96.75 276 GLY A CA 1
ATOM 2159 C C . GLY A 1 276 ? 14.609 -25.797 -15.141 1 96.75 276 GLY A C 1
ATOM 2160 O O . GLY A 1 276 ? 15.68 -25.953 -15.734 1 96.75 276 GLY A O 1
ATOM 2161 N N . ASN A 1 277 ? 13.711 -25.078 -15.68 1 97.69 277 ASN A N 1
ATOM 2162 C CA . ASN A 1 277 ? 13.844 -24.391 -16.953 1 97.69 277 ASN A CA 1
ATOM 2163 C C . ASN A 1 277 ? 14.344 -22.953 -16.781 1 97.69 277 ASN A C 1
ATOM 2165 O O . ASN A 1 277 ? 15.188 -22.484 -17.531 1 97.69 277 ASN A O 1
ATOM 2169 N N . ILE A 1 278 ? 13.797 -22.312 -15.75 1 98.31 278 ILE A N 1
ATOM 2170 C CA . ILE A 1 278 ? 14.156 -20.922 -15.508 1 98.31 278 ILE A CA 1
ATOM 2171 C C . ILE A 1 278 ? 14.172 -20.641 -14.008 1 98.31 278 ILE A C 1
ATOM 2173 O O . ILE A 1 278 ? 13.172 -20.844 -13.32 1 98.31 278 ILE A O 1
ATOM 2177 N N . ALA A 1 279 ? 15.297 -20.203 -13.492 1 98.75 279 ALA A N 1
ATOM 2178 C CA . ALA A 1 279 ? 15.359 -19.75 -12.109 1 98.75 279 ALA A CA 1
ATOM 2179 C C . ALA A 1 279 ? 14.828 -18.312 -11.969 1 98.75 279 ALA A C 1
ATOM 2181 O O . ALA A 1 279 ? 14.984 -17.5 -12.883 1 98.75 279 ALA A O 1
ATOM 2182 N N . VAL A 1 280 ? 14.188 -18.031 -10.844 1 98.81 280 VAL A N 1
ATOM 2183 C CA . VAL A 1 280 ? 13.586 -16.719 -10.617 1 98.81 280 VAL A CA 1
ATOM 2184 C C . VAL A 1 280 ? 14.023 -16.188 -9.25 1 98.81 280 VAL A C 1
ATOM 2186 O O . VAL A 1 280 ? 13.984 -16.906 -8.258 1 98.81 280 VAL A O 1
ATOM 2189 N N . ALA A 1 281 ? 14.453 -14.953 -9.195 1 98.81 281 ALA A N 1
ATOM 2190 C CA . ALA A 1 281 ? 14.805 -14.258 -7.957 1 98.81 281 ALA A CA 1
ATOM 2191 C C . ALA A 1 281 ? 14.352 -12.805 -7.996 1 98.81 281 ALA A C 1
ATOM 2193 O O . ALA A 1 281 ? 14.07 -12.266 -9.07 1 98.81 281 ALA A O 1
ATOM 2194 N N . CYS A 1 282 ? 14.242 -12.219 -6.844 1 98.12 282 CYS A N 1
ATOM 2195 C CA . CYS A 1 282 ? 13.867 -10.812 -6.848 1 98.12 282 CYS A CA 1
ATOM 2196 C C . CYS A 1 282 ? 14.664 -10.031 -5.816 1 98.12 282 CYS A C 1
ATOM 2198 O O . CYS A 1 282 ? 15.102 -10.586 -4.809 1 98.12 282 CYS A O 1
ATOM 2200 N N . LEU A 1 283 ? 14.875 -8.773 -6.055 1 97.56 283 LEU A N 1
ATOM 2201 C CA . LEU A 1 283 ? 15.727 -7.91 -5.242 1 97.56 283 LEU A CA 1
ATOM 2202 C C . LEU A 1 283 ? 14.938 -7.293 -4.09 1 97.56 283 LEU A C 1
ATOM 2204 O O . LEU A 1 283 ? 15.516 -6.875 -3.086 1 97.56 283 LEU A O 1
ATOM 2208 N N . ASP A 1 284 ? 13.641 -7.199 -4.207 1 95.25 284 ASP A N 1
ATOM 2209 C CA . ASP A 1 284 ? 12.789 -6.605 -3.184 1 95.25 284 ASP A CA 1
ATOM 2210 C C . ASP A 1 284 ? 11.648 -7.547 -2.803 1 95.25 284 ASP A C 1
ATOM 2212 O O . ASP A 1 284 ? 10.516 -7.375 -3.25 1 95.25 284 ASP A O 1
ATOM 2216 N N . GLY A 1 285 ? 12.016 -8.43 -1.904 1 95.88 285 GLY A N 1
ATOM 2217 C CA . GLY A 1 285 ? 11.062 -9.445 -1.493 1 95.88 285 GLY A CA 1
ATOM 2218 C C . GLY A 1 285 ? 10.453 -9.18 -0.128 1 95.88 285 GLY A C 1
ATOM 2219 O O . GLY A 1 285 ? 10.844 -8.227 0.554 1 95.88 285 GLY A O 1
ATOM 2220 N N . SER A 1 286 ? 9.398 -9.906 0.15 1 94 286 SER A N 1
ATOM 2221 C CA . SER A 1 286 ? 8.727 -9.898 1.444 1 94 286 SER A CA 1
ATOM 2222 C C . SER A 1 286 ? 8.523 -11.312 1.977 1 94 286 SER A C 1
ATOM 2224 O O . SER A 1 286 ? 9.094 -12.266 1.446 1 94 286 SER A O 1
ATOM 2226 N N . ASP A 1 287 ? 7.762 -11.43 3.039 1 92.38 287 ASP A N 1
ATOM 2227 C CA . ASP A 1 287 ? 7.457 -12.734 3.633 1 92.38 287 ASP A CA 1
ATOM 2228 C C . ASP A 1 287 ? 6.645 -13.594 2.674 1 92.38 287 ASP A C 1
ATOM 2230 O O . ASP A 1 287 ? 6.617 -14.82 2.803 1 92.38 287 ASP A O 1
ATOM 2234 N N . SER A 1 288 ? 6.051 -12.945 1.71 1 94.44 288 SER A N 1
ATOM 2235 C CA . SER A 1 288 ? 5.266 -13.672 0.718 1 94.44 288 SER A CA 1
ATOM 2236 C C . SER A 1 288 ? 6.137 -14.648 -0.067 1 94.44 288 SER A C 1
ATOM 2238 O O . SER A 1 288 ? 5.645 -15.664 -0.568 1 94.44 288 SER A O 1
ATOM 2240 N N . CYS A 1 289 ? 7.387 -14.414 -0.115 1 97.69 289 CYS A N 1
ATOM 2241 C CA . CYS A 1 289 ? 8.312 -15.227 -0.888 1 97.69 289 CYS A CA 1
ATOM 2242 C C . CYS A 1 289 ? 8.414 -16.641 -0.306 1 97.69 289 CYS A C 1
ATOM 2244 O O . CYS A 1 289 ? 8.719 -17.594 -1.024 1 97.69 289 CYS A O 1
ATOM 2246 N N . ASP A 1 290 ? 8.109 -16.703 0.993 1 97.12 290 ASP A N 1
ATOM 2247 C CA . ASP A 1 290 ? 8.125 -18 1.668 1 97.12 290 ASP A CA 1
ATOM 2248 C C . ASP A 1 290 ? 6.879 -18.812 1.339 1 97.12 290 ASP A C 1
ATOM 2250 O O . ASP A 1 290 ? 6.832 -20.016 1.587 1 97.12 290 ASP A O 1
ATOM 2254 N N . GLN A 1 291 ? 5.902 -18.156 0.678 1 97.31 291 GLN A N 1
ATOM 2255 C CA . GLN A 1 291 ? 4.582 -18.766 0.552 1 97.31 291 GLN A CA 1
ATOM 2256 C C . GLN A 1 291 ? 4.293 -19.156 -0.895 1 97.31 291 GLN A C 1
ATOM 2258 O O . GLN A 1 291 ? 3.285 -19.812 -1.178 1 97.31 291 GLN A O 1
ATOM 2263 N N . THR A 1 292 ? 5.121 -18.766 -1.794 1 98.19 292 THR A N 1
ATOM 2264 C CA . THR A 1 292 ? 4.945 -19.125 -3.195 1 98.19 292 THR A CA 1
ATOM 2265 C C . THR A 1 292 ? 5.363 -20.578 -3.438 1 98.19 292 THR A C 1
ATOM 2267 O O . THR A 1 292 ? 5.938 -21.219 -2.555 1 98.19 292 THR A O 1
ATOM 2270 N N . HIS A 1 293 ? 5.004 -21.094 -4.652 1 97.5 293 HIS A N 1
ATOM 2271 C CA . HIS A 1 293 ? 5.48 -22.406 -5.066 1 97.5 293 HIS A CA 1
ATOM 2272 C C . HIS A 1 293 ? 6.023 -22.375 -6.488 1 97.5 293 HIS A C 1
ATOM 2274 O O . HIS A 1 293 ? 5.27 -22.188 -7.445 1 97.5 293 HIS A O 1
ATOM 2280 N N . PRO A 1 294 ? 7.336 -22.734 -6.625 1 98.12 294 PRO A N 1
ATOM 2281 C CA . PRO A 1 294 ? 8.305 -22.891 -5.535 1 98.12 294 PRO A CA 1
ATOM 2282 C C . PRO A 1 294 ? 8.5 -21.594 -4.734 1 98.12 294 PRO A C 1
ATOM 2284 O O . PRO A 1 294 ? 8.109 -20.516 -5.188 1 98.12 294 PRO A O 1
ATOM 2287 N N . THR A 1 295 ? 9.016 -21.75 -3.518 1 98.62 295 THR A N 1
ATOM 2288 C CA . THR A 1 295 ? 9.32 -20.562 -2.729 1 98.62 295 THR A CA 1
ATOM 2289 C C . THR A 1 295 ? 10.367 -19.703 -3.43 1 98.62 295 THR A C 1
ATOM 2291 O O . THR A 1 295 ? 11.273 -20.219 -4.086 1 98.62 295 THR A O 1
ATOM 2294 N N . LEU A 1 296 ? 10.273 -18.391 -3.277 1 98.69 296 LEU A N 1
ATOM 2295 C CA . LEU A 1 296 ? 10.945 -17.438 -4.148 1 98.69 296 LEU A CA 1
ATOM 2296 C C . LEU A 1 296 ? 12.219 -16.906 -3.49 1 98.69 296 LEU A C 1
ATOM 2298 O O . LEU A 1 296 ? 12.156 -16.328 -2.406 1 98.69 296 LEU A O 1
ATOM 2302 N N . THR A 1 297 ? 13.352 -17.094 -4.094 1 98.75 297 THR A N 1
ATOM 2303 C CA . THR A 1 297 ? 14.609 -16.484 -3.678 1 98.75 297 THR A CA 1
ATOM 2304 C C . THR A 1 297 ? 14.539 -14.969 -3.789 1 98.75 297 THR A C 1
ATOM 2306 O O . THR A 1 297 ? 14.117 -14.438 -4.816 1 98.75 297 THR A O 1
ATOM 2309 N N . SER A 1 298 ? 14.961 -14.32 -2.705 1 98.31 298 SER A N 1
ATOM 2310 C CA . SER A 1 298 ? 14.82 -12.867 -2.723 1 98.31 298 SER A CA 1
ATOM 2311 C C . SER A 1 298 ? 15.828 -12.203 -1.795 1 98.31 298 SER A C 1
ATOM 2313 O O . SER A 1 298 ? 16.484 -12.875 -0.993 1 98.31 298 SER A O 1
ATOM 2315 N N . ILE A 1 299 ? 16.016 -10.945 -2.082 1 97.69 299 ILE A N 1
ATOM 2316 C CA . ILE A 1 299 ? 16.609 -10.062 -1.082 1 97.69 299 ILE A CA 1
ATOM 2317 C C . ILE A 1 299 ? 15.516 -9.484 -0.195 1 97.69 299 ILE A C 1
ATOM 2319 O O . ILE A 1 299 ? 14.422 -9.164 -0.673 1 97.69 299 ILE A O 1
ATOM 2323 N N . ARG A 1 300 ? 15.789 -9.414 1.028 1 95 300 ARG A N 1
ATOM 2324 C CA . ARG A 1 300 ? 14.844 -8.812 1.966 1 95 300 ARG A CA 1
ATOM 2325 C C . ARG A 1 300 ? 15.43 -7.547 2.592 1 95 300 ARG A C 1
ATOM 2327 O O . ARG A 1 300 ? 16.562 -7.555 3.072 1 95 300 ARG A O 1
ATOM 2334 N N . ILE A 1 301 ? 14.688 -6.512 2.447 1 93.31 301 ILE A N 1
ATOM 2335 C CA . ILE A 1 301 ? 14.992 -5.262 3.143 1 93.31 301 ILE A CA 1
ATOM 2336 C C . ILE A 1 301 ? 13.922 -4.996 4.207 1 93.31 301 ILE A C 1
ATOM 2338 O O . ILE A 1 301 ? 12.727 -5.109 3.936 1 93.31 301 ILE A O 1
ATOM 2342 N N . ASP A 1 302 ? 14.281 -4.703 5.418 1 93.56 302 ASP A N 1
ATOM 2343 C CA . ASP A 1 302 ? 13.352 -4.484 6.52 1 93.56 302 ASP A CA 1
ATOM 2344 C C . ASP A 1 302 ? 12.859 -3.039 6.543 1 93.56 302 ASP A C 1
ATOM 2346 O O . ASP A 1 302 ? 13.312 -2.24 7.371 1 93.56 302 ASP A O 1
ATOM 2350 N N . TYR A 1 303 ? 11.867 -2.768 5.781 1 94.69 303 TYR A N 1
ATOM 2351 C CA . TYR A 1 303 ? 11.336 -1.416 5.664 1 94.69 303 TYR A CA 1
ATOM 2352 C C . TYR A 1 303 ? 10.625 -0.997 6.945 1 94.69 303 TYR A C 1
ATOM 2354 O O . TYR A 1 303 ? 10.547 0.193 7.262 1 94.69 303 TYR A O 1
ATOM 2362 N N . LYS A 1 304 ? 10.062 -1.957 7.645 1 94.44 304 LYS A N 1
ATOM 2363 C CA . LYS A 1 304 ? 9.461 -1.652 8.938 1 94.44 304 LYS A CA 1
ATOM 2364 C C . LYS A 1 304 ? 10.5 -1.079 9.906 1 94.44 304 LYS A C 1
ATOM 2366 O O . LYS A 1 304 ? 10.273 -0.031 10.516 1 94.44 304 LYS A O 1
ATOM 2371 N N . LYS A 1 305 ? 11.57 -1.749 9.984 1 95.81 305 LYS A N 1
ATOM 2372 C CA . LYS A 1 305 ? 12.656 -1.271 10.844 1 95.81 305 LYS A CA 1
ATOM 2373 C C . LYS A 1 305 ? 13.18 0.08 10.367 1 95.81 305 LYS A C 1
ATOM 2375 O O . LYS A 1 305 ? 13.5 0.948 11.18 1 95.81 305 LYS A O 1
ATOM 2380 N N . MET A 1 306 ? 13.273 0.2 9.102 1 96.19 306 MET A N 1
ATOM 2381 C CA . MET A 1 306 ? 13.727 1.463 8.523 1 96.19 306 MET A CA 1
ATOM 2382 C C . MET A 1 306 ? 12.805 2.607 8.922 1 96.19 306 MET A C 1
ATOM 2384 O O . MET A 1 306 ? 13.266 3.695 9.266 1 96.19 306 MET A O 1
ATOM 2388 N N . GLY A 1 307 ? 11.492 2.369 8.867 1 97.06 307 GLY A N 1
ATOM 2389 C CA . GLY A 1 307 ? 10.531 3.377 9.281 1 97.06 307 GLY A CA 1
ATOM 2390 C C . GLY A 1 307 ? 10.656 3.754 10.75 1 97.06 307 GLY A C 1
ATOM 2391 O O . GLY A 1 307 ? 10.648 4.938 11.094 1 97.06 307 GLY A O 1
ATOM 2392 N N . ILE A 1 308 ? 10.828 2.783 11.57 1 97.06 308 ILE A N 1
ATOM 2393 C CA . ILE A 1 308 ? 10.945 2.992 13.016 1 97.06 308 ILE A CA 1
ATOM 2394 C C . ILE A 1 308 ? 12.211 3.797 13.312 1 97.06 308 ILE A C 1
ATOM 2396 O O . ILE A 1 308 ? 12.164 4.797 14.031 1 97.06 308 ILE A O 1
ATOM 2400 N N . GLU A 1 309 ? 13.289 3.369 12.703 1 96.19 309 GLU A N 1
ATOM 2401 C CA . GLU A 1 309 ? 14.562 4.031 12.953 1 96.19 309 GLU A CA 1
ATOM 2402 C C . GLU A 1 309 ? 14.555 5.465 12.43 1 96.19 309 GLU A C 1
ATOM 2404 O O . GLU A 1 309 ? 15.109 6.367 13.062 1 96.19 309 GLU A O 1
ATOM 2409 N N . THR A 1 310 ? 13.969 5.652 11.281 1 96.62 310 THR A N 1
ATOM 2410 C CA . THR A 1 310 ? 13.828 7 10.742 1 96.62 310 THR A CA 1
ATOM 2411 C C . THR A 1 310 ? 13.062 7.891 11.727 1 96.62 310 THR A C 1
ATOM 2413 O O . THR A 1 310 ? 13.477 9.016 12 1 96.62 310 THR A O 1
ATOM 2416 N N . GLY A 1 311 ? 11.961 7.371 12.234 1 96.44 311 GLY A N 1
ATOM 2417 C CA . GLY A 1 311 ? 11.188 8.109 13.211 1 96.44 311 GLY A CA 1
ATOM 2418 C C . GLY A 1 311 ? 11.977 8.477 14.453 1 96.44 311 GLY A C 1
ATOM 2419 O O . GLY A 1 311 ? 11.93 9.617 14.914 1 96.44 311 GLY A O 1
ATOM 2420 N N . LYS A 1 312 ? 12.719 7.5 14.945 1 95.44 312 LYS A N 1
ATOM 2421 C CA . LYS A 1 312 ? 13.523 7.723 16.141 1 95.44 312 LYS A CA 1
ATOM 2422 C C . LYS A 1 312 ? 14.578 8.805 15.906 1 95.44 312 LYS A C 1
ATOM 2424 O O . LYS A 1 312 ? 14.758 9.695 16.734 1 95.44 312 LYS A O 1
ATOM 2429 N N . LEU A 1 313 ? 15.242 8.68 14.812 1 93.62 313 LEU A N 1
ATOM 2430 C CA . LEU A 1 313 ? 16.281 9.656 14.469 1 93.62 313 LEU A CA 1
ATOM 2431 C C . LEU A 1 313 ? 15.672 11.047 14.305 1 93.62 313 LEU A C 1
ATOM 2433 O O . LEU A 1 313 ? 16.266 12.039 14.758 1 93.62 313 LEU A O 1
ATOM 2437 N N . LEU A 1 314 ? 14.547 11.078 13.688 1 93.44 314 LEU A N 1
ATOM 2438 C CA . LEU A 1 314 ? 13.867 12.352 13.453 1 93.44 314 LEU A CA 1
ATOM 2439 C C . LEU A 1 314 ? 13.461 13 14.773 1 93.44 314 LEU A C 1
ATOM 2441 O O . LEU A 1 314 ? 13.641 14.203 14.961 1 93.44 314 LEU A O 1
ATOM 2445 N N . ILE A 1 315 ? 12.883 12.227 15.648 1 92.25 315 ILE A N 1
ATOM 2446 C CA . ILE A 1 315 ? 12.453 12.734 16.953 1 92.25 315 ILE A CA 1
ATOM 2447 C C . ILE A 1 315 ? 13.664 13.258 17.719 1 92.25 315 ILE A C 1
ATOM 2449 O O . ILE A 1 315 ? 13.586 14.305 18.375 1 92.25 315 ILE A O 1
ATOM 2453 N N . GLY A 1 316 ? 14.742 12.469 17.656 1 88.88 316 GLY A N 1
ATOM 2454 C CA . GLY A 1 316 ? 15.977 12.945 18.266 1 88.88 316 GLY A CA 1
ATOM 2455 C C . GLY A 1 316 ? 16.438 14.281 17.703 1 88.88 316 GLY A C 1
ATOM 2456 O O . GLY A 1 316 ? 16.859 15.156 18.469 1 88.88 316 GLY A O 1
ATOM 2457 N N . LEU A 1 317 ? 16.312 14.383 16.391 1 86.19 317 LEU A N 1
ATOM 2458 C CA . LEU A 1 317 ? 16.703 15.602 15.695 1 86.19 317 LEU A CA 1
ATOM 2459 C C . LEU A 1 317 ? 15.828 16.781 16.141 1 86.19 317 LEU A C 1
ATOM 2461 O O . LEU A 1 317 ? 16.328 17.891 16.297 1 86.19 317 LEU A O 1
ATOM 2465 N N . LEU A 1 318 ? 14.57 16.578 16.312 1 86.5 318 LEU A N 1
ATOM 2466 C CA . LEU A 1 318 ? 13.602 17.625 16.641 1 86.5 318 LEU A CA 1
ATOM 2467 C C . LEU A 1 318 ? 13.695 18.016 18.109 1 86.5 318 LEU A C 1
ATOM 2469 O O . LEU A 1 318 ? 13.43 19.172 18.469 1 86.5 318 LEU A O 1
ATOM 2473 N N . ASN A 1 319 ? 13.938 17.047 18.953 1 81.69 319 ASN A N 1
ATOM 2474 C CA . ASN A 1 319 ? 14.031 17.312 20.391 1 81.69 319 ASN A CA 1
ATOM 2475 C C . ASN A 1 319 ? 15.375 17.938 20.75 1 81.69 319 ASN A C 1
ATOM 2477 O O . ASN A 1 319 ? 15.477 18.656 21.75 1 81.69 319 ASN A O 1
ATOM 2481 N N . ASN A 1 320 ? 16.422 17.281 20.25 1 68.5 320 ASN A N 1
ATOM 2482 C CA . ASN A 1 320 ? 17.75 17.781 20.578 1 68.5 320 ASN A CA 1
ATOM 2483 C C . ASN A 1 320 ? 18 19.141 19.938 1 68.5 320 ASN A C 1
ATOM 2485 O O . ASN A 1 320 ? 17.844 19.312 18.734 1 68.5 320 ASN A O 1
ATOM 2489 N N . ASN A 1 321 ? 17.234 20.266 20.469 1 53.81 321 ASN A N 1
ATOM 2490 C CA . ASN A 1 321 ? 17.578 21.594 20 1 53.81 321 ASN A CA 1
ATOM 2491 C C . ASN A 1 321 ? 18.969 21.625 19.359 1 53.81 321 ASN A C 1
ATOM 2493 O O . ASN A 1 321 ? 19.828 22.406 19.766 1 53.81 321 ASN A O 1
ATOM 2497 N N . HIS A 1 322 ? 19.438 20.547 19.078 1 46.56 322 HIS A N 1
ATOM 2498 C CA . HIS A 1 322 ? 20.891 20.453 18.906 1 46.56 322 HIS A CA 1
ATOM 2499 C C . HIS A 1 322 ? 21.391 21.453 17.875 1 46.56 322 HIS A C 1
ATOM 2501 O O . HIS A 1 322 ? 20.625 21.859 16.984 1 46.56 322 HIS A O 1
ATOM 2507 N N . ASP A 1 323 ? 22.547 22.109 18.203 1 43.78 323 ASP A N 1
ATOM 2508 C CA . ASP A 1 323 ? 23.469 23.016 17.516 1 43.78 323 ASP A CA 1
ATOM 2509 C C . ASP A 1 323 ? 23.609 22.625 16.031 1 43.78 323 ASP A C 1
ATOM 2511 O O . ASP A 1 323 ? 23.594 21.453 15.695 1 43.78 323 ASP A O 1
ATOM 2515 N N . GLU A 1 324 ? 23.312 23.516 15.164 1 48.69 324 GLU A N 1
ATOM 2516 C CA . GLU A 1 324 ? 23.469 23.766 13.734 1 48.69 324 GLU A CA 1
ATOM 2517 C C . GLU A 1 324 ? 24.438 22.781 13.102 1 48.69 324 GLU A C 1
ATOM 2519 O O . GLU A 1 324 ? 24.328 22.469 11.914 1 48.69 324 GLU A O 1
ATOM 2524 N N . SER A 1 325 ? 25.594 22.609 13.75 1 47.69 325 SER A N 1
ATOM 2525 C CA . SER A 1 325 ? 26.812 22.188 13.086 1 47.69 325 SER A CA 1
ATOM 2526 C C . SER A 1 325 ? 26.859 20.672 12.898 1 47.69 325 SER A C 1
ATOM 2528 O O . SER A 1 325 ? 27.922 20.109 12.609 1 47.69 325 SER A O 1
ATOM 2530 N N . GLU A 1 326 ? 25.75 20.016 13.211 1 55.03 326 GLU A N 1
ATOM 2531 C CA . GLU A 1 326 ? 26.062 18.594 13.203 1 55.03 326 GLU A CA 1
ATOM 2532 C C . GLU A 1 326 ? 26.094 18.047 11.781 1 55.03 326 GLU A C 1
ATOM 2534 O O . GLU A 1 326 ? 25.234 18.375 10.961 1 55.03 326 GLU A O 1
ATOM 2539 N N . GLU A 1 327 ? 27.25 17.5 11.359 1 64.62 327 GLU A N 1
ATOM 2540 C CA . GLU A 1 327 ? 27.594 16.781 10.133 1 64.62 327 GLU A CA 1
ATOM 2541 C C . GLU A 1 327 ? 26.5 15.812 9.719 1 64.62 327 GLU A C 1
ATOM 2543 O O . GLU A 1 327 ? 25.812 15.25 10.57 1 64.62 327 GLU A O 1
ATOM 2548 N N . SER A 1 328 ? 26.188 15.922 8.5 1 82.12 328 SER A N 1
ATOM 2549 C CA . SER A 1 328 ? 25.297 14.953 7.871 1 82.12 328 SER A CA 1
ATOM 2550 C C . SER A 1 328 ? 25.641 13.531 8.297 1 82.12 328 SER A C 1
ATOM 2552 O O . SER A 1 328 ? 26.812 13.18 8.422 1 82.12 328 SER A O 1
ATOM 2554 N N . ARG A 1 329 ? 24.672 12.867 8.883 1 88.5 329 ARG A N 1
ATOM 2555 C CA . ARG A 1 329 ? 24.828 11.484 9.328 1 88.5 329 ARG A CA 1
ATOM 2556 C C . ARG A 1 329 ? 24.312 10.516 8.266 1 88.5 329 ARG A C 1
ATOM 2558 O O . ARG A 1 329 ? 23.25 10.727 7.684 1 88.5 329 ARG A O 1
ATOM 2565 N N . ILE A 1 330 ? 25.141 9.508 8.031 1 90.62 330 ILE A N 1
ATOM 2566 C CA . ILE A 1 330 ? 24.734 8.453 7.102 1 90.62 330 ILE A CA 1
ATOM 2567 C C . ILE A 1 330 ? 24.5 7.156 7.867 1 90.62 330 ILE A C 1
ATOM 2569 O O . ILE A 1 330 ? 25.359 6.707 8.625 1 90.62 330 ILE A O 1
ATOM 2573 N N . VAL A 1 331 ? 23.312 6.586 7.75 1 91.69 331 VAL A N 1
ATOM 2574 C CA . VAL A 1 331 ? 22.953 5.312 8.367 1 91.69 331 VAL A CA 1
ATOM 2575 C C . VAL A 1 331 ? 22.75 4.254 7.281 1 91.69 331 VAL A C 1
ATOM 2577 O O . VAL A 1 331 ? 21.969 4.453 6.348 1 91.69 331 VAL A O 1
ATOM 2580 N N . GLN A 1 332 ? 23.391 3.166 7.453 1 91.81 332 GLN A N 1
ATOM 2581 C CA . GLN A 1 332 ? 23.281 2.086 6.477 1 91.81 332 GLN A CA 1
ATOM 2582 C C . GLN A 1 332 ? 22.391 0.96 6.988 1 91.81 332 GLN A C 1
ATOM 2584 O O . GLN A 1 332 ? 22.547 0.507 8.125 1 91.81 332 GLN A O 1
ATOM 2589 N N . PHE A 1 333 ? 21.453 0.621 6.18 1 91.44 333 PHE A N 1
ATOM 2590 C CA . PHE A 1 333 ? 20.625 -0.539 6.496 1 91.44 333 PHE A CA 1
ATOM 2591 C C . PHE A 1 333 ? 21.062 -1.749 5.676 1 91.44 333 PHE A C 1
ATOM 2593 O O . PHE A 1 333 ? 21.375 -1.62 4.492 1 91.44 333 PHE A O 1
ATOM 2600 N N . ASN A 1 334 ? 21.016 -2.82 6.312 1 88.88 334 ASN A N 1
ATOM 2601 C CA . ASN A 1 334 ? 21.484 -4.047 5.676 1 88.88 334 ASN A CA 1
ATOM 2602 C C . ASN A 1 334 ? 20.359 -4.773 4.957 1 88.88 334 ASN A C 1
ATOM 2604 O O . ASN A 1 334 ? 19.172 -4.477 5.18 1 88.88 334 ASN A O 1
ATOM 2608 N N . TYR A 1 335 ? 20.781 -5.613 4 1 92.94 335 TYR A N 1
ATOM 2609 C CA . TYR A 1 335 ? 19.891 -6.527 3.297 1 92.94 335 TYR A CA 1
ATOM 2610 C C . TYR A 1 335 ? 20.188 -7.977 3.668 1 92.94 335 TYR A C 1
ATOM 2612 O O . TYR A 1 335 ? 21.25 -8.273 4.227 1 92.94 335 TYR A O 1
ATOM 2620 N N . GLN A 1 336 ? 19.203 -8.789 3.479 1 95.94 336 GLN A N 1
ATOM 2621 C CA . GLN A 1 336 ? 19.391 -10.227 3.668 1 95.94 336 GLN A CA 1
ATOM 2622 C C . GLN A 1 336 ? 19.078 -10.992 2.385 1 95.94 336 GLN A C 1
ATOM 2624 O O . GLN A 1 336 ? 18.062 -10.742 1.733 1 95.94 336 GLN A O 1
ATOM 2629 N N . ILE A 1 337 ? 19.984 -11.844 2.07 1 96.94 337 ILE A N 1
ATOM 2630 C CA . ILE A 1 337 ? 19.703 -12.742 0.95 1 96.94 337 ILE A CA 1
ATOM 2631 C C . ILE A 1 337 ? 19.016 -14 1.452 1 96.94 337 ILE A C 1
ATOM 2633 O O . ILE A 1 337 ? 19.516 -14.688 2.344 1 96.94 337 ILE A O 1
ATOM 2637 N N . GLU A 1 338 ? 17.906 -14.273 0.949 1 98.12 338 GLU A N 1
ATOM 2638 C CA . GLU A 1 338 ? 17.156 -15.461 1.322 1 98.12 338 GLU A CA 1
ATOM 2639 C C . GLU A 1 338 ? 17.047 -16.438 0.151 1 98.12 338 GLU A C 1
ATOM 2641 O O . GLU A 1 338 ? 16.234 -16.234 -0.751 1 98.12 338 GLU A O 1
ATOM 2646 N N . LEU A 1 339 ? 17.797 -17.438 0.238 1 98.12 339 LEU A N 1
ATOM 2647 C CA . LEU A 1 339 ? 17.812 -18.453 -0.804 1 98.12 339 LEU A CA 1
ATOM 2648 C C . LEU A 1 339 ? 16.672 -19.469 -0.594 1 98.12 339 LEU A C 1
ATOM 2650 O O . LEU A 1 339 ? 16.5 -19.984 0.508 1 98.12 339 LEU A O 1
ATOM 2654 N N . ARG A 1 340 ? 15.938 -19.656 -1.687 1 98.12 340 ARG A N 1
ATOM 2655 C CA . ARG A 1 340 ? 14.789 -20.547 -1.589 1 98.12 340 ARG A CA 1
ATOM 2656 C C . ARG A 1 340 ? 14.719 -21.484 -2.793 1 98.12 340 ARG A C 1
ATOM 2658 O O . ARG A 1 340 ? 15.727 -21.75 -3.443 1 98.12 340 ARG A O 1
ATOM 2665 N N . GLN A 1 341 ? 13.492 -22 -3.059 1 98.31 341 GLN A N 1
ATOM 2666 C CA . GLN A 1 341 ? 13.344 -23.125 -3.986 1 98.31 341 GLN A CA 1
ATOM 2667 C C . GLN A 1 341 ? 13.414 -22.641 -5.434 1 98.31 341 GLN A C 1
ATOM 2669 O O . GLN A 1 341 ? 13.625 -23.438 -6.348 1 98.31 341 GLN A O 1
ATOM 2674 N N . SER A 1 342 ? 13.289 -21.344 -5.684 1 98.56 342 SER A N 1
ATOM 2675 C CA . SER A 1 342 ? 13.148 -20.859 -7.051 1 98.56 342 SER A CA 1
ATOM 2676 C C . SER A 1 342 ? 14.5 -20.734 -7.738 1 98.56 342 SER A C 1
ATOM 2678 O O . SER A 1 342 ? 14.578 -20.375 -8.914 1 98.56 342 SER A O 1
ATOM 2680 N N . THR A 1 343 ? 15.609 -20.969 -7.039 1 98 343 THR A N 1
ATOM 2681 C CA . THR A 1 343 ? 16.938 -20.906 -7.633 1 98 343 THR A CA 1
ATOM 2682 C C . THR A 1 343 ? 17.766 -22.141 -7.246 1 98 343 THR A C 1
ATOM 2684 O O . THR A 1 343 ? 17.438 -22.828 -6.281 1 98 343 THR A O 1
ATOM 2687 N N . MET B 1 1 ? 19.516 46.219 32.25 1 28.09 1 MET B N 1
ATOM 2688 C CA . MET B 1 1 ? 19.312 46.156 30.797 1 28.09 1 MET B CA 1
ATOM 2689 C C . MET B 1 1 ? 19.125 44.719 30.328 1 28.09 1 MET B C 1
ATOM 2691 O O . MET B 1 1 ? 20.094 43.969 30.219 1 28.09 1 MET B O 1
ATOM 2695 N N . GLU B 1 2 ? 18.125 44.094 30.797 1 30.58 2 GLU B N 1
ATOM 2696 C CA . GLU B 1 2 ? 17.812 42.688 30.734 1 30.58 2 GLU B CA 1
ATOM 2697 C C . GLU B 1 2 ? 17.656 42.219 29.297 1 30.58 2 GLU B C 1
ATOM 2699 O O . GLU B 1 2 ? 16.891 42.812 28.531 1 30.58 2 GLU B O 1
ATOM 2704 N N . LYS B 1 3 ? 18.75 41.719 28.781 1 36.81 3 LYS B N 1
ATOM 2705 C CA . LYS B 1 3 ? 18.828 41.188 27.422 1 36.81 3 LYS B CA 1
ATOM 2706 C C . LYS B 1 3 ? 17.547 40.438 27.078 1 36.81 3 LYS B C 1
ATOM 2708 O O . LYS B 1 3 ? 17.266 39.375 27.672 1 36.81 3 LYS B O 1
ATOM 2713 N N . THR B 1 4 ? 16.531 41.062 26.594 1 33.16 4 THR B N 1
ATOM 2714 C CA . THR B 1 4 ? 15.352 40.469 26 1 33.16 4 THR B CA 1
ATOM 2715 C C . THR B 1 4 ? 15.742 39.312 25.078 1 33.16 4 THR B C 1
ATOM 2717 O O . THR B 1 4 ? 16.562 39.469 24.188 1 33.16 4 THR B O 1
ATOM 2720 N N . ARG B 1 5 ? 15.719 38.188 25.562 1 34.78 5 ARG B N 1
ATOM 2721 C CA . ARG B 1 5 ? 16 36.969 24.812 1 34.78 5 ARG B CA 1
ATOM 2722 C C . ARG B 1 5 ? 15.398 37.031 23.422 1 34.78 5 ARG B C 1
ATOM 2724 O O . ARG B 1 5 ? 14.18 37.156 23.266 1 34.78 5 ARG B O 1
ATOM 2731 N N . LYS B 1 6 ? 16.156 37.531 22.5 1 36.09 6 LYS B N 1
ATOM 2732 C CA . LYS B 1 6 ? 15.844 37.531 21.062 1 36.09 6 LYS B CA 1
ATOM 2733 C C . LYS B 1 6 ? 15.141 36.25 20.656 1 36.09 6 LYS B C 1
ATOM 2735 O O . LYS B 1 6 ? 15.625 35.156 20.953 1 36.09 6 L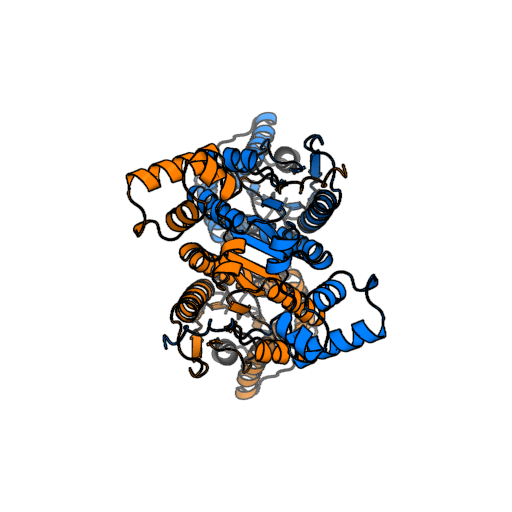YS B O 1
ATOM 2740 N N . ARG B 1 7 ? 13.844 36.281 20.531 1 34.91 7 ARG B N 1
ATOM 2741 C CA . ARG B 1 7 ? 12.992 35.25 19.984 1 34.91 7 ARG B CA 1
ATOM 2742 C C . ARG B 1 7 ? 13.703 34.469 18.859 1 34.91 7 ARG B C 1
ATOM 2744 O O . ARG B 1 7 ? 14.188 35.094 17.906 1 34.91 7 ARG B O 1
ATOM 2751 N N . ARG B 1 8 ? 14.422 33.531 19.125 1 34.75 8 ARG B N 1
ATOM 2752 C CA . ARG B 1 8 ? 15.055 32.719 18.125 1 34.75 8 ARG B CA 1
ATOM 2753 C C . ARG B 1 8 ? 14.148 32.531 16.906 1 34.75 8 ARG B C 1
ATOM 2755 O O . ARG B 1 8 ? 13.055 31.984 17.016 1 34.75 8 ARG B O 1
ATOM 2762 N N . GLY B 1 9 ? 14.18 33.469 16 1 36.91 9 GLY B N 1
ATOM 2763 C CA . GLY B 1 9 ? 13.461 33.438 14.742 1 36.91 9 GLY B CA 1
ATOM 2764 C C . GLY B 1 9 ? 13.492 32.094 14.062 1 36.91 9 GLY B C 1
ATOM 2765 O O . GLY B 1 9 ? 14.414 31.297 14.289 1 36.91 9 GLY B O 1
ATOM 2766 N N . THR B 1 10 ? 12.477 31.344 13.93 1 43.94 10 THR B N 1
ATOM 2767 C CA . THR B 1 10 ? 12.289 30.047 13.289 1 43.94 10 THR B CA 1
ATOM 2768 C C . THR B 1 10 ? 13.148 29.922 12.031 1 43.94 10 THR B C 1
ATOM 2770 O O . THR B 1 10 ? 13.164 28.891 11.375 1 43.94 10 THR B O 1
ATOM 2773 N N . GLY B 1 11 ? 14.25 30.859 11.984 1 50.53 11 GLY B N 1
ATOM 2774 C CA . GLY B 1 11 ? 15.172 30.906 10.859 1 50.53 11 GLY B CA 1
ATOM 2775 C C . GLY B 1 11 ? 14.469 31.047 9.523 1 50.53 11 GLY B C 1
ATOM 2776 O O . GLY B 1 11 ? 15.117 31.094 8.477 1 50.53 11 GLY B O 1
ATOM 2777 N N . ARG B 1 12 ? 13.227 30.688 9.523 1 57.59 12 ARG B N 1
ATOM 2778 C CA . ARG B 1 12 ? 12.523 30.859 8.25 1 57.59 12 ARG B CA 1
ATOM 2779 C C . ARG B 1 12 ? 12.234 32.344 7.98 1 57.59 12 ARG B C 1
ATOM 2781 O O . ARG B 1 12 ? 12 33.094 8.914 1 57.59 12 ARG B O 1
ATOM 2788 N N . VAL B 1 13 ? 12.516 32.688 6.723 1 63 13 VAL B N 1
ATOM 2789 C CA . VAL B 1 13 ? 12.219 34.062 6.258 1 63 13 VAL B CA 1
ATOM 2790 C C . VAL B 1 13 ? 10.766 34.406 6.586 1 63 13 VAL B C 1
ATOM 2792 O O . VAL B 1 13 ? 9.859 33.594 6.363 1 63 13 VAL B O 1
ATOM 2795 N N . THR B 1 14 ? 10.539 35.375 7.312 1 66.25 14 THR B N 1
ATOM 2796 C CA . THR B 1 14 ? 9.203 35.812 7.715 1 66.25 14 THR B CA 1
ATOM 2797 C C . THR B 1 14 ? 8.602 36.75 6.676 1 66.25 14 THR B C 1
ATOM 2799 O O . THR B 1 14 ? 9.312 37.25 5.809 1 66.25 14 THR B O 1
ATOM 2802 N N . LEU B 1 15 ? 7.254 36.781 6.793 1 73.88 15 LEU B N 1
ATOM 2803 C CA . LEU B 1 15 ? 6.555 37.719 5.922 1 73.88 15 LEU B CA 1
ATOM 2804 C C . LEU B 1 15 ? 7.121 39.125 6.078 1 73.88 15 LEU B C 1
ATOM 2806 O O . LEU B 1 15 ? 7.215 39.875 5.102 1 73.88 15 LEU B O 1
ATOM 2810 N N . GLN B 1 16 ? 7.527 39.406 7.316 1 76.31 16 GLN B N 1
ATOM 2811 C CA . GLN B 1 16 ? 8.094 40.719 7.594 1 76.31 16 GLN B CA 1
ATOM 2812 C C . GLN B 1 16 ? 9.414 40.938 6.863 1 76.31 16 GLN B C 1
ATOM 2814 O O . GLN B 1 16 ? 9.688 42 6.348 1 76.31 16 GLN B O 1
ATOM 2819 N N . GLU B 1 17 ? 10.102 39.844 6.805 1 77.81 17 GLU B N 1
ATOM 2820 C CA . GLU B 1 17 ? 11.391 39.938 6.109 1 77.81 17 GLU B CA 1
ATOM 2821 C C . GLU B 1 17 ? 11.195 40.125 4.609 1 77.81 17 GLU B C 1
ATOM 2823 O O . GLU B 1 17 ? 11.93 40.875 3.969 1 77.81 17 GLU B O 1
ATOM 2828 N N . VAL B 1 18 ? 10.258 39.375 4.145 1 80 18 VAL B N 1
ATOM 2829 C CA . VAL B 1 18 ? 9.922 39.562 2.736 1 80 18 VAL B CA 1
ATOM 2830 C C . VAL B 1 18 ? 9.453 41 2.484 1 80 18 VAL B C 1
ATOM 2832 O O . VAL B 1 18 ? 9.852 41.625 1.499 1 80 18 VAL B O 1
ATOM 2835 N N . ALA B 1 19 ? 8.641 41.469 3.346 1 80.75 19 ALA B N 1
ATOM 2836 C CA . ALA B 1 19 ? 8.125 42.812 3.234 1 80.75 19 ALA B CA 1
ATOM 2837 C C . ALA B 1 19 ? 9.258 43.844 3.27 1 80.75 19 ALA B C 1
ATOM 2839 O O . ALA B 1 19 ? 9.289 44.781 2.455 1 80.75 19 ALA B O 1
ATOM 2840 N N . ASN B 1 20 ? 10.141 43.625 4.117 1 80.69 20 ASN B N 1
ATOM 2841 C CA . ASN B 1 20 ? 11.297 44.5 4.238 1 80.69 20 ASN B CA 1
ATOM 2842 C C . ASN B 1 20 ? 12.148 44.469 2.973 1 80.69 20 ASN B C 1
ATOM 2844 O O . ASN B 1 20 ? 12.594 45.531 2.512 1 80.69 20 ASN B O 1
ATOM 2848 N N . PHE B 1 21 ? 12.258 43.25 2.531 1 79.56 21 PHE B N 1
ATOM 2849 C CA . PHE B 1 21 ? 13.07 43.094 1.334 1 79.56 21 PHE B CA 1
ATOM 2850 C C . PHE B 1 21 ? 12.406 43.75 0.131 1 79.56 21 PHE B C 1
ATOM 2852 O O . PHE B 1 21 ? 13.078 44.375 -0.704 1 79.56 21 PHE B O 1
ATOM 2859 N N . ALA B 1 22 ? 11.203 43.594 0.056 1 79.94 22 ALA B N 1
ATOM 2860 C CA . ALA B 1 22 ? 10.445 44.125 -1.073 1 79.94 22 ALA B CA 1
ATOM 2861 C C . ALA B 1 22 ? 10.117 45.594 -0.866 1 79.94 22 ALA B C 1
ATOM 2863 O O . ALA B 1 22 ? 9.672 46.281 -1.795 1 79.94 22 ALA B O 1
ATOM 2864 N N . GLY B 1 23 ? 10.273 46.156 0.254 1 80.06 23 GLY B N 1
ATOM 2865 C CA . GLY B 1 23 ? 10.016 47.562 0.562 1 80.06 23 GLY B CA 1
ATOM 2866 C C . GLY B 1 23 ? 8.539 47.875 0.698 1 80.06 23 GLY B C 1
ATOM 2867 O O . GLY B 1 23 ? 8.086 48.969 0.307 1 80.06 23 GLY B O 1
ATOM 2868 N N . VAL B 1 24 ? 7.801 46.906 0.964 1 80.44 24 VAL B N 1
ATOM 2869 C CA . VAL B 1 24 ? 6.363 47.094 1.132 1 80.44 24 VAL B CA 1
ATOM 2870 C C . VAL B 1 24 ? 5.93 46.594 2.508 1 80.44 24 VAL B C 1
ATOM 2872 O O . VAL B 1 24 ? 6.738 46.031 3.258 1 80.44 24 VAL B O 1
ATOM 2875 N N . GLY B 1 25 ? 4.676 46.969 2.996 1 73.81 25 GLY B N 1
ATOM 2876 C CA . GLY B 1 25 ? 4.141 46.5 4.262 1 73.81 25 GLY B CA 1
ATOM 2877 C C . GLY B 1 25 ? 3.818 45 4.25 1 73.81 25 GLY B C 1
ATOM 2878 O O . GLY B 1 25 ? 3.625 44.406 3.188 1 73.81 25 GLY B O 1
ATOM 2879 N N . THR B 1 26 ? 3.852 44.406 5.391 1 77.62 26 THR B N 1
ATOM 2880 C CA . THR B 1 26 ? 3.578 43 5.551 1 77.62 26 THR B CA 1
ATOM 2881 C C . THR B 1 26 ? 2.209 42.625 4.98 1 77.62 26 THR B C 1
ATOM 2883 O O . THR B 1 26 ? 2.035 41.562 4.387 1 77.62 26 THR B O 1
ATOM 2886 N N . MET B 1 27 ? 1.301 43.594 5.031 1 73 27 MET B N 1
ATOM 2887 C CA . MET B 1 27 ? -0.057 43.344 4.547 1 73 27 MET B CA 1
ATOM 2888 C C . MET B 1 27 ? -0.085 43.281 3.021 1 73 27 MET B C 1
ATOM 2890 O O . MET B 1 27 ? -0.861 42.531 2.441 1 73 27 MET B O 1
ATOM 2894 N N . THR B 1 28 ? 0.704 44.062 2.502 1 74.62 28 THR B N 1
ATOM 2895 C CA . THR B 1 28 ? 0.779 44.094 1.045 1 74.62 28 THR B CA 1
ATOM 2896 C C . THR B 1 28 ? 1.366 42.812 0.507 1 74.62 28 THR B C 1
ATOM 2898 O O . THR B 1 28 ? 0.892 42.281 -0.499 1 74.62 28 THR B O 1
ATOM 2901 N N . VAL B 1 29 ? 2.396 42.281 1.175 1 74.69 29 VAL B N 1
ATOM 2902 C CA . VAL B 1 29 ? 3.008 41 0.782 1 74.69 29 VAL B CA 1
ATOM 2903 C C . VAL B 1 29 ? 1.999 39.875 0.943 1 74.69 29 VAL B C 1
ATOM 2905 O O . VAL B 1 29 ? 1.86 39.031 0.057 1 74.69 29 VAL B O 1
ATOM 2908 N N . SER B 1 30 ? 1.321 39.906 1.957 1 71.31 30 SER B N 1
ATOM 2909 C CA . SER B 1 30 ? 0.313 38.906 2.225 1 71.31 30 SER B CA 1
ATOM 2910 C C . SER B 1 30 ? -0.773 38.906 1.153 1 71.31 30 SER B C 1
ATOM 2912 O O . SER B 1 30 ? -1.142 37.844 0.635 1 71.31 30 SER B O 1
ATOM 2914 N N . ARG B 1 31 ? -1.192 40.094 0.842 1 66.56 31 ARG B N 1
ATOM 2915 C CA . ARG B 1 31 ? -2.219 40.25 -0.183 1 66.56 31 ARG B CA 1
ATOM 2916 C C . ARG B 1 31 ? -1.706 39.781 -1.546 1 66.56 31 ARG B C 1
ATOM 2918 O O . ARG B 1 31 ? -2.424 39.125 -2.297 1 66.56 31 ARG B O 1
ATOM 2925 N N . ALA B 1 32 ? -0.49 40.062 -1.78 1 71.38 32 ALA B N 1
ATOM 2926 C CA . ALA B 1 32 ? 0.112 39.719 -3.062 1 71.38 32 ALA B CA 1
ATOM 2927 C C . ALA B 1 32 ? 0.242 38.188 -3.203 1 71.38 32 ALA B C 1
ATOM 2929 O O . ALA B 1 32 ? 0.105 37.656 -4.305 1 71.38 32 ALA B O 1
ATOM 2930 N N . LEU B 1 33 ? 0.454 37.562 -2.068 1 70.19 33 LEU B N 1
ATOM 2931 C CA . LEU B 1 33 ? 0.688 36.125 -2.088 1 70.19 33 LEU B CA 1
ATOM 2932 C C . LEU B 1 33 ? -0.63 35.344 -2.059 1 70.19 33 LEU B C 1
ATOM 2934 O O . LEU B 1 33 ? -0.726 34.25 -2.605 1 70.19 33 LEU B O 1
ATOM 2938 N N . ARG B 1 34 ? -1.663 36.031 -1.523 1 65.31 34 ARG B N 1
ATOM 2939 C CA . ARG B 1 34 ? -2.945 35.375 -1.344 1 65.31 34 ARG B CA 1
ATOM 2940 C C . ARG B 1 34 ? -3.928 35.75 -2.443 1 65.31 34 ARG B C 1
ATOM 2942 O O . ARG B 1 34 ? -4.73 34.938 -2.889 1 65.31 34 ARG B O 1
ATOM 2949 N N . THR B 1 35 ? -3.943 36.969 -2.707 1 63.91 35 THR B N 1
ATOM 2950 C CA . THR B 1 35 ? -4.832 37.531 -3.723 1 63.91 35 THR B CA 1
ATOM 2951 C C . THR B 1 35 ? -4.055 38.406 -4.703 1 63.91 35 THR B C 1
ATOM 2953 O O . THR B 1 35 ? -4.164 39.625 -4.676 1 63.91 35 THR B O 1
ATOM 2956 N N . PRO B 1 36 ? -3.344 37.75 -5.547 1 67.25 36 PRO B N 1
ATOM 2957 C CA . PRO B 1 36 ? -2.457 38.469 -6.441 1 67.25 36 PRO B CA 1
ATOM 2958 C C . PRO B 1 36 ? -3.207 39.469 -7.316 1 67.25 36 PRO B C 1
ATOM 2960 O O . PRO B 1 36 ? -2.627 40.469 -7.758 1 67.25 36 PRO B O 1
ATOM 2963 N N . GLU B 1 37 ? -4.457 39.188 -7.504 1 69.31 37 GLU B N 1
ATOM 2964 C CA . GLU B 1 37 ? -5.25 40.031 -8.375 1 69.31 37 GLU B CA 1
ATOM 2965 C C . GLU B 1 37 ? -5.469 41.406 -7.746 1 69.31 37 GLU B C 1
ATOM 2967 O O . GLU B 1 37 ? -5.805 42.375 -8.445 1 69.31 37 GLU B O 1
ATOM 2972 N N . GLN B 1 38 ? -5.203 41.562 -6.551 1 68.69 38 GLN B N 1
ATOM 2973 C CA . GLN B 1 38 ? -5.48 42.781 -5.844 1 68.69 38 GLN B CA 1
ATOM 2974 C C . GLN B 1 38 ? -4.238 43.688 -5.773 1 68.69 38 GLN B C 1
ATOM 2976 O O . GLN B 1 38 ? -4.285 44.781 -5.219 1 68.69 38 GLN B O 1
ATOM 2981 N N . VAL B 1 39 ? -3.141 43.094 -6.332 1 71.81 39 VAL B N 1
ATOM 2982 C CA . VAL B 1 39 ? -1.897 43.875 -6.289 1 71.81 39 VAL B CA 1
ATOM 2983 C C . VAL B 1 39 ? -1.4 44.125 -7.707 1 71.81 39 VAL B C 1
ATOM 2985 O O . VAL B 1 39 ? -1.672 43.344 -8.625 1 71.81 39 VAL B O 1
ATOM 2988 N N . SER B 1 40 ? -0.815 45.312 -8.008 1 76.75 40 SER B N 1
ATOM 2989 C CA . SER B 1 40 ? -0.301 45.688 -9.32 1 76.75 40 SER B CA 1
ATOM 2990 C C . SER B 1 40 ? 0.767 44.688 -9.789 1 76.75 40 SER B C 1
ATOM 2992 O O . SER B 1 40 ? 1.431 44.062 -8.969 1 76.75 40 SER B O 1
ATOM 2994 N N . ASP B 1 41 ? 0.909 44.5 -11.078 1 79.06 41 ASP B N 1
ATOM 2995 C CA . ASP B 1 41 ? 1.845 43.562 -11.695 1 79.06 41 ASP B CA 1
ATOM 2996 C C . ASP B 1 41 ? 3.279 43.875 -11.266 1 79.06 41 ASP B C 1
ATOM 2998 O O . ASP B 1 41 ? 4.062 42.938 -11.016 1 79.06 41 ASP B O 1
ATOM 3002 N N . LYS B 1 42 ? 3.613 45.125 -11.258 1 77.75 42 LYS B N 1
ATOM 3003 C CA . LYS B 1 42 ? 4.969 45.5 -10.883 1 77.75 42 LYS B CA 1
ATOM 3004 C C . LYS B 1 42 ? 5.293 45.062 -9.461 1 77.75 42 LYS B C 1
ATOM 3006 O O . LYS B 1 42 ? 6.375 44.562 -9.195 1 77.75 42 LYS B O 1
ATOM 3011 N N . LEU B 1 43 ? 4.359 45.281 -8.625 1 79.5 43 LEU B N 1
ATOM 3012 C CA . LEU B 1 43 ? 4.543 44.938 -7.223 1 79.5 43 LEU B CA 1
ATOM 3013 C C . LEU B 1 43 ? 4.566 43.406 -7.031 1 79.5 43 LEU B C 1
ATOM 3015 O O . LEU B 1 43 ? 5.348 42.906 -6.23 1 79.5 43 LEU B O 1
ATOM 3019 N N . ARG B 1 44 ? 3.809 42.75 -7.711 1 80.5 44 ARG B N 1
ATOM 3020 C CA . ARG B 1 44 ? 3.771 41.281 -7.676 1 80.5 44 ARG B CA 1
ATOM 3021 C C . ARG B 1 44 ? 5.125 40.688 -8.055 1 80.5 44 ARG B C 1
ATOM 3023 O O . ARG B 1 44 ? 5.609 39.781 -7.402 1 80.5 44 ARG B O 1
ATOM 3030 N N . GLU B 1 45 ? 5.625 41.219 -9.086 1 79.94 45 GLU B N 1
ATOM 3031 C CA . GLU B 1 45 ? 6.926 40.75 -9.539 1 79.94 45 GLU B CA 1
ATOM 3032 C C . GLU B 1 45 ? 8 40.969 -8.484 1 79.94 45 GLU B C 1
ATOM 3034 O O . GLU B 1 45 ? 8.867 40.125 -8.266 1 79.94 45 GLU B O 1
ATOM 3039 N N . LYS B 1 46 ? 7.977 42.156 -7.926 1 79.81 46 LYS B N 1
ATOM 3040 C CA . LYS B 1 46 ? 8.945 42.5 -6.891 1 79.81 46 LYS B CA 1
ATOM 3041 C C . LYS B 1 46 ? 8.828 41.562 -5.695 1 79.81 46 LYS B C 1
ATOM 3043 O O . LYS B 1 46 ? 9.844 41.125 -5.148 1 79.81 46 LYS B O 1
ATOM 3048 N N . ILE B 1 47 ? 7.633 41.25 -5.34 1 79.75 47 ILE B N 1
ATOM 3049 C CA . ILE B 1 47 ? 7.379 40.375 -4.191 1 79.75 47 ILE B CA 1
ATOM 3050 C C . ILE B 1 47 ? 7.777 38.938 -4.527 1 79.75 47 ILE B C 1
ATOM 3052 O O . ILE B 1 47 ? 8.383 38.25 -3.705 1 79.75 47 ILE B O 1
ATOM 3056 N N . GLU B 1 48 ? 7.488 38.562 -5.707 1 79 48 GLU B N 1
ATOM 3057 C CA . GLU B 1 48 ? 7.875 37.25 -6.152 1 79 48 GLU B CA 1
ATOM 3058 C C . GLU B 1 48 ? 9.391 37.062 -6.156 1 79 48 GLU B C 1
ATOM 3060 O O . GLU B 1 48 ? 9.914 36.031 -5.773 1 79 48 GLU B O 1
ATOM 3065 N N . GLN B 1 49 ? 10.07 38.062 -6.598 1 75.88 49 GLN B N 1
ATOM 3066 C CA . GLN B 1 49 ? 11.531 38.062 -6.574 1 75.88 49 GLN B CA 1
ATOM 3067 C C . GLN B 1 49 ? 12.062 37.969 -5.145 1 75.88 49 GLN B C 1
ATOM 3069 O O . GLN B 1 49 ? 13.023 37.25 -4.883 1 75.88 49 GLN B O 1
ATOM 3074 N N . ALA B 1 50 ? 11.477 38.688 -4.297 1 75.38 50 ALA B N 1
ATOM 3075 C CA . ALA B 1 50 ? 11.883 38.656 -2.893 1 75.38 50 ALA B CA 1
ATOM 3076 C C . ALA B 1 50 ? 11.648 37.281 -2.285 1 75.38 50 ALA B C 1
ATOM 3078 O O . ALA B 1 50 ? 12.5 36.75 -1.545 1 75.38 50 A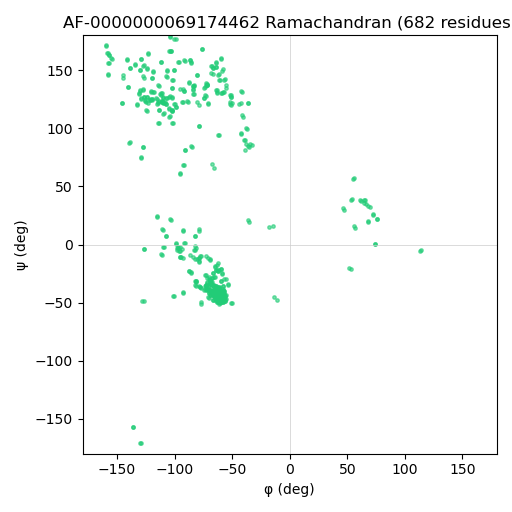LA B O 1
ATOM 3079 N N . VAL B 1 51 ? 10.516 36.688 -2.646 1 72.75 51 VAL B N 1
ATOM 3080 C CA . VAL B 1 51 ? 10.156 35.375 -2.16 1 72.75 51 VAL B CA 1
ATOM 3081 C C . VAL B 1 51 ? 11.18 34.344 -2.646 1 72.75 51 VAL B C 1
ATOM 3083 O O . VAL B 1 51 ? 11.641 33.5 -1.876 1 72.75 51 VAL B O 1
ATOM 3086 N N . GLU B 1 52 ? 11.555 34.531 -3.844 1 69.38 52 GLU B N 1
ATOM 3087 C CA . GLU B 1 52 ? 12.523 33.625 -4.445 1 69.38 52 GLU B CA 1
ATOM 3088 C C . GLU B 1 52 ? 13.914 33.812 -3.838 1 69.38 52 GLU B C 1
ATOM 3090 O O . GLU B 1 52 ? 14.594 32.844 -3.512 1 69.38 52 GLU B O 1
ATOM 3095 N N . GLU B 1 53 ? 14.281 35.062 -3.709 1 68.31 53 GLU B N 1
ATOM 3096 C CA . GLU B 1 53 ? 15.625 35.406 -3.229 1 68.31 53 GLU B CA 1
ATOM 3097 C C . GLU B 1 53 ? 15.797 35 -1.767 1 68.31 53 GLU B C 1
ATOM 3099 O O . GLU B 1 53 ? 16.875 34.531 -1.37 1 68.31 53 GLU B O 1
ATOM 3104 N N . LEU B 1 54 ? 14.734 35.125 -1.033 1 68 54 LEU B N 1
ATOM 3105 C CA . LEU B 1 54 ? 14.828 34.906 0.401 1 68 54 LEU B CA 1
ATOM 3106 C C . LEU B 1 54 ? 14.453 33.469 0.732 1 68 54 LEU B C 1
ATOM 3108 O O . LEU B 1 54 ? 14.734 32.969 1.831 1 68 54 LEU B O 1
ATOM 3112 N N . GLY B 1 55 ? 13.922 32.844 -0.32 1 64.25 55 GLY B N 1
ATOM 3113 C CA . GLY B 1 55 ? 13.438 31.516 -0.069 1 64.25 55 GLY B CA 1
ATOM 3114 C C . GLY B 1 55 ? 12.227 31.469 0.841 1 64.25 55 GLY B C 1
ATOM 3115 O O . GLY B 1 55 ? 12.109 30.578 1.692 1 64.25 55 GLY B O 1
ATOM 3116 N N . TYR B 1 56 ? 11.391 32.562 0.691 1 63.69 56 TYR B N 1
ATOM 3117 C CA . TYR B 1 56 ? 10.203 32.656 1.534 1 63.69 56 TYR B CA 1
ATOM 3118 C C . TYR B 1 56 ? 9.156 31.625 1.118 1 63.69 56 TYR B C 1
ATOM 3120 O O . TYR B 1 56 ? 8.836 31.5 -0.066 1 63.69 56 TYR B O 1
ATOM 3128 N N . ILE B 1 57 ? 8.812 30.828 1.987 1 60.5 57 ILE B N 1
ATOM 3129 C CA . ILE B 1 57 ? 7.707 29.906 1.772 1 60.5 57 ILE B CA 1
ATOM 3130 C C . ILE B 1 57 ? 6.473 30.391 2.529 1 60.5 57 ILE B C 1
ATOM 3132 O O . ILE B 1 57 ? 6.5 30.516 3.756 1 60.5 57 ILE B O 1
ATOM 3136 N N . PRO B 1 58 ? 5.402 30.875 1.68 1 58.75 58 PRO B N 1
ATOM 3137 C CA . PRO B 1 58 ? 4.199 31.344 2.377 1 58.75 58 PRO B CA 1
ATOM 3138 C C . PRO B 1 58 ? 3.674 30.312 3.381 1 58.75 58 PRO B C 1
ATOM 3140 O O . PRO B 1 58 ? 3.664 29.109 3.096 1 58.75 58 PRO B O 1
ATOM 3143 N N . ASN B 1 59 ? 3.6 30.781 4.59 1 57.59 59 ASN B N 1
ATOM 3144 C CA . ASN B 1 59 ? 3.072 29.922 5.641 1 57.59 59 ASN B CA 1
ATOM 3145 C C . ASN B 1 59 ? 1.548 29.859 5.613 1 57.59 59 ASN B C 1
ATOM 3147 O O . ASN B 1 59 ? 0.882 30.812 6.027 1 57.59 59 ASN B O 1
ATOM 3151 N N . ARG B 1 60 ? 0.978 28.859 5.117 1 57.69 60 ARG B N 1
ATOM 3152 C CA . ARG B 1 60 ? -0.472 28.719 5.031 1 57.69 60 ARG B CA 1
ATOM 3153 C C . ARG B 1 60 ? -1.083 28.469 6.406 1 57.69 60 ARG B C 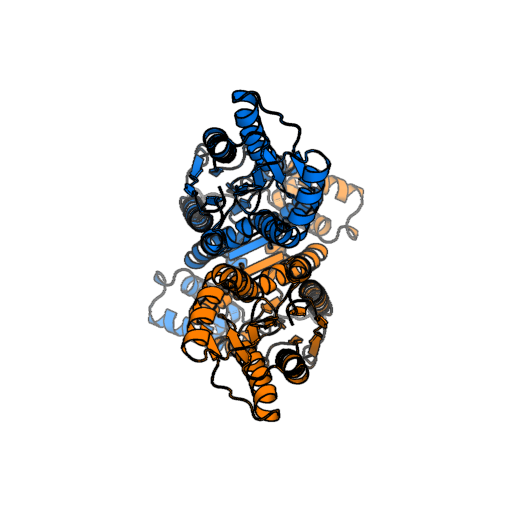1
ATOM 3155 O O . ARG B 1 60 ? -2.25 28.781 6.641 1 57.69 60 ARG B O 1
ATOM 3162 N N . THR B 1 61 ? -0.294 27.844 7.277 1 55.75 61 THR B N 1
ATOM 3163 C CA . THR B 1 61 ? -0.804 27.578 8.617 1 55.75 61 THR B CA 1
ATOM 3164 C C . THR B 1 61 ? -1.093 28.875 9.359 1 55.75 61 THR B C 1
ATOM 3166 O O . THR B 1 61 ? -2.115 29 10.039 1 55.75 61 THR B O 1
ATOM 3169 N N . ALA B 1 62 ? -0.166 29.859 9.188 1 48.94 62 ALA B N 1
ATOM 3170 C CA . ALA B 1 62 ? -0.382 31.156 9.812 1 48.94 62 ALA B CA 1
ATOM 3171 C C . ALA B 1 62 ? -1.592 31.859 9.211 1 48.94 62 ALA B C 1
ATOM 3173 O O . ALA B 1 62 ? -2.359 32.531 9.93 1 48.94 62 ALA B O 1
ATOM 3174 N N . GLY B 1 63 ? -1.724 31.625 7.91 1 45.97 63 GLY B N 1
ATOM 3175 C CA . GLY B 1 63 ? -2.869 32.219 7.246 1 45.97 63 GLY B CA 1
ATOM 3176 C C . GLY B 1 63 ? -4.188 31.594 7.641 1 45.97 63 GLY B C 1
ATOM 3177 O O . GLY B 1 63 ? -5.211 32.281 7.73 1 45.97 63 GLY B O 1
ATOM 3178 N N . ALA B 1 64 ? -4.105 30.297 7.781 1 51.22 64 ALA B N 1
ATOM 3179 C CA . ALA B 1 64 ? -5.316 29.578 8.164 1 51.22 64 ALA B CA 1
ATOM 3180 C C . ALA B 1 64 ? -5.828 30.047 9.523 1 51.22 64 ALA B C 1
ATOM 3182 O O . ALA B 1 64 ? -7.039 30.156 9.734 1 51.22 64 ALA B O 1
ATOM 3183 N N . LEU B 1 65 ? -4.926 30.344 10.391 1 44.16 65 LEU B N 1
ATOM 3184 C CA . LEU B 1 65 ? -5.32 30.844 11.703 1 44.16 65 LEU B CA 1
ATOM 3185 C C . LEU B 1 65 ? -6 32.219 11.586 1 44.16 65 LEU B C 1
ATOM 3187 O O . LEU B 1 65 ? -6.984 32.469 12.273 1 44.16 65 LEU B O 1
ATOM 3191 N N . ALA B 1 66 ? -5.348 33.031 10.648 1 41.44 66 ALA B N 1
ATOM 3192 C CA . ALA B 1 66 ? -5.91 34.375 10.516 1 41.44 66 ALA B CA 1
ATOM 3193 C C . ALA B 1 66 ? -7.242 34.344 9.773 1 41.44 66 ALA B C 1
ATOM 3195 O O . ALA B 1 66 ? -8.156 35.094 10.094 1 41.44 66 ALA B O 1
ATOM 3196 N N . SER B 1 67 ? -7.309 33.5 8.789 1 45.31 67 SER B N 1
ATOM 3197 C CA . SER B 1 67 ? -8.523 33.469 7.98 1 45.31 67 SER B CA 1
ATOM 3198 C C . SER B 1 67 ? -9.477 32.375 8.484 1 45.31 67 SER B C 1
ATOM 3200 O O . SER B 1 67 ? -10.648 32.344 8.094 1 45.31 67 SER B O 1
ATOM 3202 N N . GLY B 1 68 ? -9.117 31.609 9.484 1 51.5 68 GLY B N 1
ATOM 3203 C CA . GLY B 1 68 ? -9.938 30.562 10.062 1 51.5 68 GLY B CA 1
ATOM 3204 C C . GLY B 1 68 ? -10.039 29.328 9.18 1 51.5 68 GLY B C 1
ATOM 3205 O O . GLY B 1 68 ? -10.766 28.391 9.5 1 51.5 68 GLY B O 1
ATOM 3206 N N . HIS B 1 69 ? -9.344 29.344 7.945 1 62.97 69 HIS B N 1
ATOM 3207 C CA . HIS B 1 69 ? -9.609 28.219 7.059 1 62.97 69 HIS B CA 1
ATOM 3208 C C . HIS B 1 69 ? -8.391 27.297 6.957 1 62.97 69 HIS B C 1
ATOM 3210 O O . HIS B 1 69 ? -7.301 27.734 6.598 1 62.97 69 HIS B O 1
ATOM 3216 N N . SER B 1 70 ? -8.477 26.094 7.461 1 81.19 70 SER B N 1
ATOM 3217 C CA . SER B 1 70 ? -7.457 25.062 7.363 1 81.19 70 SER B CA 1
ATOM 3218 C C . SER B 1 70 ? -7.367 24.5 5.945 1 81.19 70 SER B C 1
ATOM 3220 O O . SER B 1 70 ? -8.383 24.391 5.254 1 81.19 70 SER B O 1
ATOM 3222 N N . HIS B 1 71 ? -6.164 24.297 5.469 1 86.88 71 HIS B N 1
ATOM 3223 C CA . HIS B 1 71 ? -5.941 23.688 4.16 1 86.88 71 HIS B CA 1
ATOM 3224 C C . HIS B 1 71 ? -5.516 22.234 4.297 1 86.88 71 HIS B C 1
ATOM 3226 O O . HIS B 1 71 ? -4.887 21.672 3.395 1 86.88 71 HIS B O 1
ATOM 3232 N N . THR B 1 72 ? -5.836 21.688 5.414 1 91.75 72 THR B N 1
ATOM 3233 C CA . THR B 1 72 ? -5.484 20.297 5.641 1 91.75 72 THR B CA 1
ATOM 3234 C C . THR B 1 72 ? -6.742 19.422 5.738 1 91.75 72 THR B C 1
ATOM 3236 O O . THR B 1 72 ? -7.754 19.859 6.297 1 91.75 72 THR B O 1
ATOM 3239 N N . VAL B 1 73 ? -6.672 18.344 5.125 1 95.38 73 VAL B N 1
ATOM 3240 C CA . VAL B 1 73 ? -7.703 17.312 5.262 1 95.38 73 VAL B CA 1
ATOM 3241 C C . VAL B 1 73 ? -7.137 16.109 6.004 1 95.38 73 VAL B C 1
ATOM 3243 O O . VAL B 1 73 ? -6.113 15.555 5.605 1 95.38 73 VAL B O 1
ATOM 3246 N N . ALA B 1 74 ? -7.773 15.766 7.098 1 95.62 74 ALA B N 1
ATOM 3247 C CA . ALA B 1 74 ? -7.367 14.586 7.848 1 95.62 74 ALA B CA 1
ATOM 3248 C C . ALA B 1 74 ? -7.992 13.32 7.262 1 95.62 74 ALA B C 1
ATOM 3250 O O . ALA B 1 74 ? -9.18 13.312 6.91 1 95.62 74 ALA B O 1
ATOM 3251 N N . VAL B 1 75 ? -7.188 12.359 7.113 1 96.62 75 VAL B N 1
ATOM 3252 C CA . VAL B 1 75 ? -7.664 11.086 6.582 1 96.62 75 VAL B CA 1
ATOM 3253 C C . VAL B 1 75 ? -7.289 9.953 7.539 1 96.62 75 VAL B C 1
ATOM 3255 O O . VAL B 1 75 ? -6.117 9.797 7.895 1 96.62 75 VAL B O 1
ATOM 3258 N N . LEU B 1 76 ? -8.273 9.203 7.977 1 94.81 76 LEU B N 1
ATOM 3259 C CA . LEU B 1 76 ? -8.102 8.062 8.867 1 94.81 76 LEU B CA 1
ATOM 3260 C C . LEU B 1 76 ? -8.328 6.754 8.117 1 94.81 76 LEU B C 1
ATOM 3262 O O . LEU B 1 76 ? -9.398 6.543 7.531 1 94.81 76 LEU B O 1
ATOM 3266 N N . VAL B 1 77 ? -7.305 5.91 8.117 1 94.44 77 VAL B N 1
ATOM 3267 C CA . VAL B 1 77 ? -7.391 4.641 7.402 1 94.44 77 VAL B CA 1
ATOM 3268 C C . VAL B 1 77 ? -6.973 3.5 8.328 1 94.44 77 VAL B C 1
ATOM 3270 O O . VAL B 1 77 ? -6.246 3.717 9.305 1 94.44 77 VAL B O 1
ATOM 3273 N N . PRO B 1 78 ? -7.355 2.262 8.031 1 92.12 78 PRO B N 1
ATOM 3274 C CA . PRO B 1 78 ? -6.988 1.131 8.883 1 92.12 78 PRO B CA 1
ATOM 3275 C C . PRO B 1 78 ? -5.582 0.612 8.609 1 92.12 78 PRO B C 1
ATOM 3277 O O . PRO B 1 78 ? -4.949 0.024 9.492 1 92.12 78 PRO B O 1
ATOM 3280 N N . SER B 1 79 ? -5.195 0.74 7.363 1 91.19 79 SER B N 1
ATOM 3281 C CA . SER B 1 79 ? -3.893 0.196 7 1 91.19 79 SER B CA 1
ATOM 3282 C C . SER B 1 79 ? -3.35 0.86 5.738 1 91.19 79 SER B C 1
ATOM 3284 O O . SER B 1 79 ? -4.105 1.165 4.816 1 91.19 79 SER B O 1
ATOM 3286 N N . LEU B 1 80 ? -2.027 0.989 5.727 1 90.94 80 LEU B N 1
ATOM 3287 C CA . LEU B 1 80 ? -1.402 1.524 4.523 1 90.94 80 LEU B CA 1
ATOM 3288 C C . LEU B 1 80 ? -0.922 0.398 3.613 1 90.94 80 LEU B C 1
ATOM 3290 O O . LEU B 1 80 ? -0.597 0.632 2.445 1 90.94 80 LEU B O 1
ATOM 3294 N N . THR B 1 81 ? -0.932 -0.809 4.121 1 88.62 81 THR B N 1
ATOM 3295 C CA . THR B 1 81 ? -0.422 -1.933 3.342 1 88.62 81 THR B CA 1
ATOM 3296 C C . THR B 1 81 ? -1.559 -2.652 2.623 1 88.62 81 THR B C 1
ATOM 3298 O O . THR B 1 81 ? -1.317 -3.543 1.806 1 88.62 81 THR B O 1
ATOM 3301 N N . ASP B 1 82 ? -2.746 -2.213 2.914 1 89.69 82 ASP B N 1
ATOM 3302 C CA . ASP B 1 82 ? -3.902 -2.754 2.203 1 89.69 82 ASP B CA 1
ATOM 3303 C C . ASP B 1 82 ? -4.109 -2.039 0.87 1 89.69 82 ASP B C 1
ATOM 3305 O O . ASP B 1 82 ? -4.043 -0.81 0.802 1 89.69 82 ASP B O 1
ATOM 3309 N N . LYS B 1 83 ? -4.375 -2.818 -0.135 1 89.88 83 LYS B N 1
ATOM 3310 C CA . LYS B 1 83 ? -4.461 -2.275 -1.488 1 89.88 83 LYS B CA 1
ATOM 3311 C C . LYS B 1 83 ? -5.629 -1.303 -1.618 1 89.88 83 LYS B C 1
ATOM 3313 O O . LYS B 1 83 ? -5.527 -0.296 -2.322 1 89.88 83 LYS B O 1
ATOM 3318 N N . ALA B 1 84 ? -6.734 -1.669 -1.005 1 91.88 84 ALA B N 1
ATOM 3319 C CA . ALA B 1 84 ? -7.891 -0.781 -1.062 1 91.88 84 ALA B CA 1
ATOM 3320 C C . ALA B 1 84 ? -7.559 0.594 -0.491 1 91.88 84 ALA B C 1
ATOM 3322 O O . ALA B 1 84 ? -7.805 1.616 -1.135 1 91.88 84 ALA B O 1
ATOM 3323 N N . SER B 1 85 ? -6.91 0.613 0.611 1 92.62 85 SER B N 1
ATOM 3324 C CA . SER B 1 85 ? -6.555 1.848 1.303 1 92.62 85 SER B CA 1
ATOM 3325 C C . SER B 1 85 ? -5.547 2.66 0.499 1 92.62 85 SER B C 1
ATOM 3327 O O . SER B 1 85 ? -5.711 3.871 0.327 1 92.62 85 SER B O 1
ATOM 3329 N N . SER B 1 86 ? -4.535 1.975 0.058 1 93.44 86 SER B N 1
ATOM 3330 C CA . SER B 1 86 ? -3.467 2.68 -0.64 1 93.44 86 SER B CA 1
ATOM 3331 C C . SER B 1 86 ? -3.961 3.268 -1.958 1 93.44 86 SER B C 1
ATOM 3333 O O . SER B 1 86 ? -3.629 4.406 -2.299 1 93.44 86 SER B O 1
ATOM 3335 N N . ARG B 1 87 ? -4.77 2.545 -2.717 1 93.25 87 ARG B N 1
ATOM 3336 C CA . ARG B 1 87 ? -5.309 3.016 -3.99 1 93.25 87 ARG B CA 1
ATOM 3337 C C . ARG B 1 87 ? -6.262 4.188 -3.779 1 93.25 87 ARG B C 1
ATOM 3339 O O . ARG B 1 87 ? -6.207 5.18 -4.512 1 93.25 87 ARG B O 1
ATOM 3346 N N . PHE B 1 88 ? -7.098 4.023 -2.758 1 95.62 88 PHE B N 1
ATOM 3347 C CA . PHE B 1 88 ? -8.023 5.09 -2.393 1 95.62 88 PHE B CA 1
ATOM 3348 C C . PHE B 1 88 ? -7.27 6.363 -2.035 1 95.62 88 PHE B C 1
ATOM 3350 O O . PHE B 1 88 ? -7.57 7.438 -2.559 1 95.62 88 PHE B O 1
ATOM 3357 N N . MET B 1 89 ? -6.25 6.227 -1.211 1 95.69 89 MET B N 1
ATOM 3358 C CA . MET B 1 89 ? -5.504 7.371 -0.691 1 95.69 89 MET B CA 1
ATOM 3359 C C . MET B 1 89 ? -4.727 8.07 -1.804 1 95.69 89 MET B C 1
ATOM 3361 O O . MET B 1 89 ? -4.637 9.297 -1.828 1 95.69 89 MET B O 1
ATOM 3365 N N . GLN B 1 90 ? -4.176 7.293 -2.627 1 94.5 90 GLN B N 1
ATOM 3366 C CA . GLN B 1 90 ? -3.377 7.871 -3.703 1 94.5 90 GLN B CA 1
ATOM 3367 C C . GLN B 1 90 ? -4.227 8.766 -4.594 1 94.5 90 GLN B C 1
ATOM 3369 O O . GLN B 1 90 ? -3.822 9.883 -4.934 1 94.5 90 GLN B O 1
ATOM 3374 N N . SER B 1 91 ? -5.41 8.289 -4.969 1 95.88 91 SER B N 1
ATOM 3375 C CA . SER B 1 91 ? -6.273 9.078 -5.844 1 95.88 91 SER B CA 1
ATOM 3376 C C . SER B 1 91 ? -6.895 10.258 -5.102 1 95.88 91 SER B C 1
ATOM 3378 O O . SER B 1 91 ? -7.078 11.328 -5.676 1 95.88 91 SER B O 1
ATOM 3380 N N . LEU B 1 92 ? -7.195 10.055 -3.818 1 97.25 92 LEU B N 1
ATOM 3381 C CA . LEU B 1 92 ? -7.695 11.148 -2.994 1 97.25 92 LEU B CA 1
ATOM 3382 C C . LEU B 1 92 ? -6.668 12.273 -2.896 1 97.25 92 LEU B C 1
ATOM 3384 O O . LEU B 1 92 ? -7.004 13.445 -3.057 1 97.25 92 LEU B O 1
ATOM 3388 N N . GLN B 1 93 ? -5.465 11.875 -2.613 1 95.38 93 GLN B N 1
ATOM 3389 C CA . GLN B 1 93 ? -4.383 12.844 -2.48 1 95.38 93 GLN B CA 1
ATOM 3390 C C . GLN B 1 93 ? -4.219 13.664 -3.756 1 95.38 93 GLN B C 1
ATOM 3392 O O . GLN B 1 93 ? -3.965 14.867 -3.697 1 95.38 93 GLN B O 1
ATOM 3397 N N . GLN B 1 94 ? -4.359 13.055 -4.887 1 93.56 94 GLN B N 1
ATOM 3398 C CA . GLN B 1 94 ? -4.234 13.75 -6.164 1 93.56 94 GLN B CA 1
ATOM 3399 C C . GLN B 1 94 ? -5.258 14.875 -6.277 1 93.56 94 GLN B C 1
ATOM 3401 O O . GLN B 1 94 ? -4.918 15.984 -6.684 1 93.56 94 GLN B O 1
ATOM 3406 N N . VAL B 1 95 ? -6.449 14.578 -5.891 1 95.69 95 VAL B N 1
ATOM 3407 C CA . VAL B 1 95 ? -7.52 15.57 -5.973 1 95.69 95 VAL B CA 1
ATOM 3408 C C . VAL B 1 95 ? -7.266 16.688 -4.965 1 95.69 95 VAL B C 1
ATOM 3410 O O . VAL B 1 95 ? -7.422 17.875 -5.289 1 95.69 95 VAL B O 1
ATOM 3413 N N . LEU B 1 96 ? -6.863 16.312 -3.752 1 94.44 96 LEU B N 1
ATOM 3414 C CA . LEU B 1 96 ? -6.602 17.297 -2.715 1 94.44 96 LEU B CA 1
ATOM 3415 C C . LEU B 1 96 ? -5.465 18.234 -3.129 1 94.44 96 LEU B C 1
ATOM 3417 O O . LEU B 1 96 ? -5.578 19.453 -2.99 1 94.44 96 LEU B O 1
ATOM 3421 N N . ASN B 1 97 ? -4.449 17.625 -3.637 1 89.62 97 ASN B N 1
ATOM 3422 C CA . ASN B 1 97 ? -3.299 18.406 -4.062 1 89.62 97 ASN B CA 1
ATOM 3423 C C . ASN B 1 97 ? -3.678 19.406 -5.16 1 89.62 97 ASN B C 1
ATOM 3425 O O . ASN B 1 97 ? -3.262 20.562 -5.125 1 89.62 97 ASN B O 1
ATOM 3429 N N . LYS B 1 98 ? -4.395 18.953 -6.102 1 90.25 98 LYS B N 1
ATOM 3430 C CA . LYS B 1 98 ? -4.824 19.797 -7.215 1 90.25 98 LYS B CA 1
ATOM 3431 C C . LYS B 1 98 ? -5.645 20.984 -6.719 1 90.25 98 LYS B C 1
ATOM 3433 O O . LYS B 1 98 ? -5.734 22.016 -7.398 1 90.25 98 LYS B O 1
ATOM 3438 N N . ASN B 1 99 ? -6.199 20.891 -5.559 1 91 99 ASN B N 1
ATOM 3439 C CA . ASN B 1 99 ? -7.039 21.938 -4.996 1 91 99 ASN B CA 1
ATOM 3440 C C . ASN B 1 99 ? -6.359 22.625 -3.816 1 91 99 ASN B C 1
ATOM 3442 O O . ASN B 1 99 ? -7.023 23.25 -2.994 1 91 99 ASN B O 1
ATOM 3446 N N . GLU B 1 100 ? -5.039 22.344 -3.668 1 86.75 100 GLU B N 1
ATOM 3447 C CA . GLU B 1 100 ? -4.164 23.047 -2.73 1 86.75 100 GLU B CA 1
ATOM 3448 C C . GLU B 1 100 ? -4.473 22.656 -1.289 1 86.75 100 GLU B C 1
ATOM 3450 O O . GLU B 1 100 ? -4.414 23.484 -0.385 1 86.75 100 GLU B O 1
ATOM 3455 N N . PHE B 1 101 ? -5.008 21.484 -1.127 1 90.88 101 PHE B N 1
ATOM 3456 C CA . PHE B 1 101 ? -5.168 20.906 0.203 1 90.88 101 PHE B CA 1
ATOM 3457 C C . PHE B 1 101 ? -4.062 19.891 0.493 1 90.88 101 PHE B C 1
ATOM 3459 O O . PHE B 1 101 ? -3.549 19.25 -0.423 1 90.88 101 PHE B O 1
ATOM 3466 N N . GLN B 1 102 ? -3.773 19.812 1.753 1 92.44 102 GLN B N 1
ATOM 3467 C CA . GLN B 1 102 ? -2.785 18.844 2.213 1 92.44 102 GLN B CA 1
ATOM 3468 C C . GLN B 1 102 ? -3.453 17.688 2.943 1 92.44 102 GLN B C 1
ATOM 3470 O O . GLN B 1 102 ? -4.52 17.859 3.537 1 92.44 102 GLN B O 1
ATOM 3475 N N . LEU B 1 103 ? -2.822 16.562 2.857 1 95.44 103 LEU B N 1
ATOM 3476 C CA . LEU B 1 103 ? -3.402 15.367 3.473 1 95.44 103 L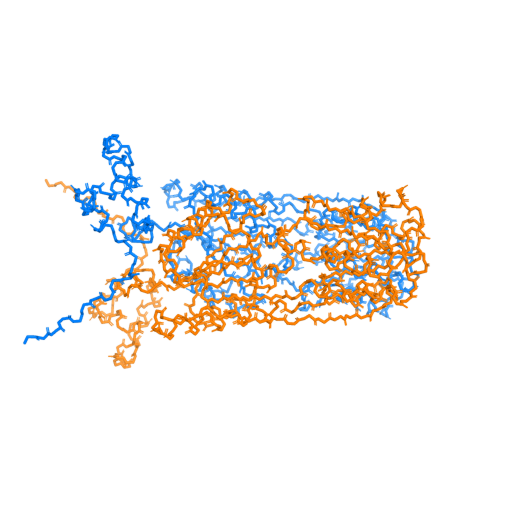EU B CA 1
ATOM 3477 C C . LEU B 1 103 ? -2.662 15.008 4.758 1 95.44 103 LEU B C 1
ATOM 3479 O O . LEU B 1 103 ? -1.453 14.766 4.734 1 95.44 103 LEU B O 1
ATOM 3483 N N . LEU B 1 104 ? -3.396 15.062 5.84 1 94.94 104 LEU B N 1
ATOM 3484 C CA . LEU B 1 104 ? -2.918 14.602 7.137 1 94.94 104 LEU B CA 1
ATOM 3485 C C . LEU B 1 104 ? -3.314 13.148 7.375 1 94.94 104 LEU B C 1
ATOM 3487 O O . LEU B 1 104 ? -4.504 12.828 7.453 1 94.94 104 LEU B O 1
ATOM 3491 N N . LEU B 1 105 ? -2.33 12.375 7.605 1 95.94 105 LEU B N 1
ATOM 3492 C CA . LEU B 1 105 ? -2.574 10.938 7.59 1 95.94 105 LEU B CA 1
ATOM 3493 C C . LEU B 1 105 ? -2.658 10.383 9.008 1 95.94 105 LEU B C 1
ATOM 3495 O O . LEU B 1 105 ? -1.837 10.727 9.859 1 95.94 105 LEU B O 1
ATOM 3499 N N . GLY B 1 106 ? -3.688 9.523 9.242 1 94.25 106 GLY B N 1
ATOM 3500 C CA . GLY B 1 106 ? -3.791 8.664 10.414 1 94.25 106 GLY B CA 1
ATOM 3501 C C . GLY B 1 106 ? -4.07 7.215 10.07 1 94.25 106 GLY B C 1
ATOM 3502 O O . GLY B 1 106 ? -5.012 6.918 9.336 1 94.25 106 GLY B O 1
ATOM 3503 N N . CYS B 1 107 ? -3.238 6.375 10.57 1 93.69 107 CYS B N 1
ATOM 3504 C CA . CYS B 1 107 ? -3.402 4.941 10.367 1 93.69 107 CYS B CA 1
ATOM 3505 C C . CYS B 1 107 ? -3.52 4.211 11.703 1 93.69 107 CYS B C 1
ATOM 3507 O O . CYS B 1 107 ? -2.625 4.301 12.539 1 93.69 107 CYS B O 1
ATOM 3509 N N . HIS B 1 108 ? -4.621 3.447 11.875 1 90.94 108 HIS B N 1
ATOM 3510 C CA . HIS B 1 108 ? -4.852 2.869 13.195 1 90.94 108 HIS B CA 1
ATOM 3511 C C . HIS B 1 108 ? -4.629 1.361 13.188 1 90.94 108 HIS B C 1
ATOM 3513 O O . HIS B 1 108 ? -4.742 0.704 14.219 1 90.94 108 HIS B O 1
ATOM 3519 N N . GLU B 1 109 ? -4.305 0.692 12.055 1 88.94 109 GLU B N 1
ATOM 3520 C CA . GLU B 1 109 ? -3.936 -0.713 11.914 1 88.94 109 GLU B CA 1
ATOM 3521 C C . GLU B 1 109 ? -4.988 -1.626 12.539 1 88.94 109 GLU B C 1
ATOM 3523 O O . GLU B 1 109 ? -4.652 -2.562 13.266 1 88.94 109 GLU B O 1
ATOM 3528 N N . TYR B 1 110 ? -6.176 -1.3 12.391 1 86.38 110 TYR B N 1
ATOM 3529 C CA . TYR B 1 110 ? -7.344 -2.072 12.789 1 86.38 110 TYR B CA 1
ATOM 3530 C C . TYR B 1 110 ? -7.449 -2.148 14.305 1 86.38 110 TYR B C 1
ATOM 3532 O O . TYR B 1 110 ? -8.062 -3.072 14.852 1 86.38 110 TYR B O 1
ATOM 3540 N N . ASN B 1 111 ? -6.789 -1.251 14.961 1 86.81 111 ASN B N 1
ATOM 3541 C CA . ASN B 1 111 ? -6.855 -1.162 16.422 1 86.81 111 ASN B CA 1
ATOM 3542 C C . ASN B 1 111 ? -7.766 -0.024 16.875 1 86.81 111 ASN B C 1
ATOM 3544 O O . ASN B 1 111 ? -7.434 1.149 16.703 1 86.81 111 ASN B O 1
ATOM 3548 N N . GLN B 1 112 ? -8.797 -0.422 17.516 1 82.56 112 GLN B N 1
ATOM 3549 C CA . GLN B 1 112 ? -9.828 0.548 17.875 1 82.56 112 GLN B CA 1
ATOM 3550 C C . GLN B 1 112 ? -9.297 1.563 18.891 1 82.56 112 GLN B C 1
ATOM 3552 O O . GLN B 1 112 ? -9.641 2.744 18.828 1 82.56 112 GLN B O 1
ATOM 3557 N N . LEU B 1 113 ? -8.516 1.067 19.812 1 82.25 113 LEU B N 1
ATOM 3558 C CA . LEU B 1 113 ? -7.949 1.974 20.797 1 82.25 113 LEU B CA 1
ATOM 3559 C C . LEU B 1 113 ? -7.023 2.992 20.141 1 82.25 113 LEU B C 1
ATOM 3561 O O . LEU B 1 113 ? -7.078 4.184 20.453 1 82.25 113 LEU B O 1
ATOM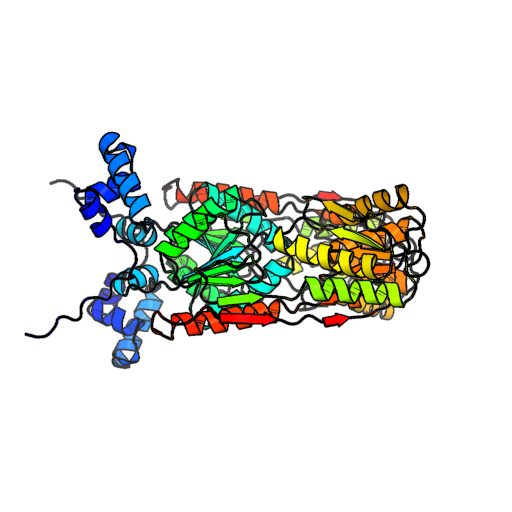 3565 N N . LYS B 1 114 ? -6.273 2.514 19.188 1 86.12 114 LYS B N 1
ATOM 3566 C CA . LYS B 1 114 ? -5.387 3.408 18.453 1 86.12 114 LYS B CA 1
ATOM 3567 C C . LYS B 1 114 ? -6.184 4.379 17.578 1 86.12 114 LYS B C 1
ATOM 3569 O O . LYS B 1 114 ? -5.773 5.523 17.391 1 86.12 114 LYS B O 1
ATOM 3574 N N . GLU B 1 115 ? -7.254 3.844 17.125 1 88.94 115 GLU B N 1
ATOM 3575 C CA . GLU B 1 115 ? -8.102 4.66 16.266 1 88.94 115 GLU B CA 1
ATOM 3576 C C . GLU B 1 115 ? -8.516 5.953 16.953 1 88.94 115 GLU B C 1
ATOM 3578 O O . GLU B 1 115 ? -8.414 7.035 16.375 1 88.94 115 GLU B O 1
ATOM 3583 N N . ALA B 1 116 ? -8.992 5.883 18.172 1 83.94 116 ALA B N 1
ATOM 3584 C CA . ALA B 1 116 ? -9.445 7.043 18.938 1 83.94 116 ALA B CA 1
ATOM 3585 C C . ALA B 1 116 ? -8.289 8.008 19.188 1 83.94 116 ALA B C 1
ATOM 3587 O O . ALA B 1 116 ? -8.445 9.227 19.047 1 83.94 116 ALA B O 1
ATOM 3588 N N . GLU B 1 117 ? -7.191 7.418 19.547 1 83.62 117 GLU B N 1
ATOM 3589 C CA . GLU B 1 117 ? -6.012 8.227 19.828 1 83.62 117 GLU B CA 1
ATOM 3590 C C . GLU B 1 117 ? -5.547 8.984 18.594 1 83.62 117 GLU B C 1
ATOM 3592 O O . GLU B 1 117 ? -5.254 10.18 18.656 1 83.62 117 GLU B O 1
ATOM 3597 N N . ILE B 1 118 ? -5.492 8.312 17.531 1 88.75 118 ILE B N 1
ATOM 3598 C CA . ILE B 1 118 ? -5.016 8.891 16.281 1 88.75 118 ILE B CA 1
ATOM 3599 C C . ILE B 1 118 ? -5.988 9.969 15.812 1 88.75 118 ILE B C 1
ATOM 3601 O O . ILE B 1 118 ? -5.57 11.039 15.359 1 88.75 118 ILE B O 1
ATOM 3605 N N . LEU B 1 119 ? -7.234 9.656 15.945 1 87.38 119 LEU B N 1
ATOM 3606 C CA . LEU B 1 119 ? -8.25 10.625 15.539 1 87.38 119 LEU B CA 1
ATOM 3607 C C . LEU B 1 119 ? -8.117 11.914 16.344 1 87.38 119 LEU B C 1
ATOM 3609 O O . LEU B 1 119 ? -8.211 13.008 15.781 1 87.38 119 LEU B O 1
ATOM 3613 N N . MET B 1 120 ? -7.898 11.812 17.609 1 82.44 120 MET B N 1
ATOM 3614 C CA . MET B 1 120 ? -7.727 12.984 18.453 1 82.44 120 MET B CA 1
ATOM 3615 C C . MET B 1 120 ? -6.512 13.797 18.016 1 82.44 120 MET B C 1
ATOM 3617 O O . MET B 1 120 ? -6.57 15.031 17.969 1 82.44 120 MET B O 1
ATOM 3621 N N . THR B 1 121 ? -5.52 13.094 17.719 1 83.06 121 THR B N 1
ATOM 3622 C CA . THR B 1 121 ? -4.312 13.758 17.25 1 83.06 121 THR B CA 1
ATOM 3623 C C . THR B 1 121 ? -4.586 14.5 15.945 1 83.06 121 THR B C 1
ATOM 3625 O O . THR B 1 121 ? -4.137 15.641 15.766 1 83.06 121 THR B O 1
ATOM 3628 N N . LEU B 1 122 ? -5.27 13.891 15.047 1 88.25 122 LEU B N 1
ATOM 3629 C CA . LEU B 1 122 ? -5.617 14.5 13.773 1 88.25 122 LEU B CA 1
ATOM 3630 C C . LEU B 1 122 ? -6.445 15.766 13.984 1 88.25 122 LEU B C 1
ATOM 3632 O O . LEU B 1 122 ? -6.199 16.781 13.344 1 88.25 122 LEU B O 1
ATOM 3636 N N . LEU B 1 123 ? -7.32 15.719 14.898 1 83.56 123 LEU B N 1
ATOM 3637 C CA . LEU B 1 123 ? -8.242 16.828 15.133 1 83.56 123 LEU B CA 1
ATOM 3638 C C . LEU B 1 123 ? -7.527 18 15.789 1 83.56 123 LEU B C 1
ATOM 3640 O O . LEU B 1 123 ? -7.941 19.156 15.633 1 83.56 123 LEU B O 1
ATOM 3644 N N . GLN B 1 124 ? -6.504 17.672 16.469 1 75.88 124 GLN B N 1
ATOM 3645 C CA . GLN B 1 124 ? -5.707 18.734 17.094 1 75.88 124 GLN B CA 1
ATOM 3646 C C . GLN B 1 124 ? -5.07 19.625 16.031 1 75.88 124 GLN B C 1
ATOM 3648 O O . GLN B 1 124 ? -4.715 20.781 16.328 1 75.88 124 GLN B O 1
ATOM 3653 N N . GLY B 1 125 ? -4.938 19.125 14.859 1 78.44 125 GLY B N 1
ATOM 3654 C CA . GLY B 1 125 ? -4.383 19.906 13.773 1 78.44 125 GLY B CA 1
ATOM 3655 C C . GLY B 1 125 ? -5.398 20.828 13.117 1 78.44 125 GLY B C 1
ATOM 3656 O O . GLY B 1 125 ? -5.062 21.594 12.219 1 78.44 125 GLY B O 1
ATOM 3657 N N . ASN B 1 126 ? -6.574 20.75 13.562 1 82.06 126 ASN B N 1
ATOM 3658 C CA . ASN B 1 126 ? -7.672 21.578 13.07 1 82.06 126 ASN B CA 1
ATOM 3659 C C . ASN B 1 126 ? -7.852 21.438 11.562 1 82.06 126 ASN B C 1
ATOM 3661 O O . ASN B 1 126 ? -7.828 22.422 10.828 1 82.06 126 ASN B O 1
ATOM 3665 N N . PRO B 1 127 ? -8.055 20.234 11.141 1 89.88 127 PRO B N 1
ATOM 3666 C CA . PRO B 1 127 ? -8.258 20.031 9.703 1 89.88 127 PRO B CA 1
ATOM 3667 C C . PRO B 1 127 ? -9.562 20.656 9.203 1 89.88 127 PRO B C 1
ATOM 3669 O O . PRO B 1 127 ? -10.5 20.828 9.977 1 89.88 127 PRO B O 1
ATOM 3672 N N . ALA B 1 128 ? -9.547 21.016 7.957 1 90.25 128 ALA B N 1
ATOM 3673 C CA . ALA B 1 128 ? -10.742 21.562 7.324 1 90.25 128 ALA B CA 1
ATOM 3674 C C . ALA B 1 128 ? -11.836 20.5 7.207 1 90.25 128 ALA B C 1
ATOM 3676 O O . ALA B 1 128 ? -13.023 20.828 7.207 1 90.25 128 ALA B O 1
ATOM 3677 N N . ALA B 1 129 ? -11.453 19.297 7.102 1 93.62 129 ALA B N 1
ATOM 3678 C CA . ALA B 1 129 ? -12.383 18.188 6.941 1 93.62 129 ALA B CA 1
ATOM 3679 C C . ALA B 1 129 ? -11.734 16.875 7.371 1 93.62 129 ALA B C 1
ATOM 3681 O O . ALA B 1 129 ? -10.523 16.812 7.578 1 93.62 129 ALA B O 1
ATOM 3682 N N . LEU B 1 130 ? -12.625 15.898 7.543 1 93.94 130 LEU B N 1
ATOM 3683 C CA . LEU B 1 130 ? -12.188 14.562 7.941 1 93.94 130 LEU B CA 1
ATOM 3684 C C . LEU B 1 130 ? -12.734 13.508 6.984 1 93.94 130 LEU B C 1
ATOM 3686 O O . LEU B 1 130 ? -13.914 13.539 6.617 1 93.94 130 LEU B O 1
ATOM 3690 N N . VAL B 1 131 ? -11.844 12.719 6.484 1 96.31 131 VAL B N 1
ATOM 3691 C CA . VAL B 1 131 ? -12.234 11.555 5.699 1 96.31 131 VAL B CA 1
ATOM 3692 C C . VAL B 1 131 ? -11.922 10.281 6.48 1 96.31 131 VAL B C 1
ATOM 3694 O O . VAL B 1 131 ? -10.789 10.078 6.922 1 96.31 131 VAL B O 1
ATOM 3697 N N . ILE B 1 132 ? -12.906 9.461 6.637 1 93.94 132 ILE B N 1
ATOM 3698 C CA . ILE B 1 132 ? -12.75 8.188 7.332 1 93.94 132 ILE B CA 1
ATOM 3699 C C . ILE B 1 132 ? -12.961 7.035 6.355 1 93.94 132 ILE B C 1
ATOM 3701 O O . ILE B 1 132 ? -14.023 6.93 5.734 1 93.94 132 ILE B O 1
ATOM 3705 N N . PHE B 1 133 ? -11.961 6.215 6.234 1 94.06 133 PHE B N 1
ATOM 3706 C CA . PHE B 1 133 ? -12.031 5.086 5.316 1 94.06 133 PHE B CA 1
ATOM 3707 C C . PHE B 1 133 ? -12 3.764 6.078 1 94.06 133 PHE B C 1
ATOM 3709 O O . PHE B 1 133 ? -11.031 3.469 6.773 1 94.06 133 PHE B O 1
ATOM 3716 N N . GLY B 1 134 ? -13.039 2.963 5.855 1 88.88 134 GLY B N 1
ATOM 3717 C CA . GLY B 1 134 ? -13.039 1.586 6.324 1 88.88 134 GLY B CA 1
ATOM 3718 C C . GLY B 1 134 ? -12.945 1.468 7.832 1 88.88 134 GLY B C 1
ATOM 3719 O O . GLY B 1 134 ? -12.25 0.592 8.352 1 88.88 134 GLY B O 1
ATOM 3720 N N . SER B 1 135 ? -13.578 2.346 8.578 1 79.81 135 SER B N 1
ATOM 3721 C CA . SER B 1 135 ? -13.445 2.32 10.031 1 79.81 135 SER B CA 1
ATOM 3722 C C . SER B 1 135 ? -14.812 2.268 10.711 1 79.81 135 SER B C 1
ATOM 3724 O O . SER B 1 135 ? -15.812 2.713 10.148 1 79.81 135 SER B O 1
ATOM 3726 N N . GLN B 1 136 ? -14.68 1.495 11.781 1 80.5 136 GLN B N 1
ATOM 3727 C CA . GLN B 1 136 ? -15.781 1.587 12.742 1 80.5 136 GLN B CA 1
ATOM 3728 C C . GLN B 1 136 ? -15.398 2.473 13.922 1 80.5 136 GLN B C 1
ATOM 3730 O O . GLN B 1 136 ? -14.594 2.082 14.766 1 80.5 136 GLN B O 1
ATOM 3735 N N . LEU B 1 137 ? -15.922 3.619 13.898 1 77.94 137 LEU B N 1
ATOM 3736 C CA . LEU B 1 137 ? -15.562 4.566 14.953 1 77.94 137 LEU B CA 1
ATOM 3737 C C . LEU B 1 137 ? -16.188 4.164 16.281 1 77.94 137 LEU B C 1
ATOM 3739 O O . LEU B 1 137 ? -17.328 3.717 16.328 1 77.94 137 LEU B O 1
ATOM 3743 N N . ALA B 1 138 ? -15.375 4.289 17.188 1 75.25 138 ALA B N 1
ATOM 3744 C CA . ALA B 1 138 ? -15.906 4.09 18.531 1 75.25 138 ALA B CA 1
ATOM 3745 C C . ALA B 1 138 ? -16.953 5.148 18.875 1 75.25 138 ALA B C 1
ATOM 3747 O O . ALA B 1 138 ? -16.938 6.246 18.312 1 75.25 138 ALA B O 1
ATOM 3748 N N . ASP B 1 139 ? -17.781 4.812 19.781 1 75.56 139 ASP B N 1
ATOM 3749 C CA . ASP B 1 139 ? -18.875 5.703 20.188 1 75.56 139 ASP B CA 1
ATOM 3750 C C . ASP B 1 139 ? -18.328 7.047 20.672 1 75.56 139 ASP B C 1
ATOM 3752 O O . ASP B 1 139 ? -18.844 8.102 20.312 1 75.56 139 ASP B O 1
ATOM 3756 N N . LYS B 1 140 ? -17.312 6.93 21.469 1 71.69 140 LYS B N 1
ATOM 3757 C CA . LYS B 1 140 ? -16.719 8.156 22 1 71.69 140 LYS B CA 1
ATOM 3758 C C . LYS B 1 140 ? -16.25 9.07 20.875 1 71.69 140 LYS B C 1
ATOM 3760 O O . LYS B 1 140 ? -16.391 10.297 20.969 1 71.69 140 LYS B O 1
ATOM 3765 N N . THR B 1 141 ? -15.789 8.43 19.875 1 74.75 141 THR B N 1
ATOM 3766 C CA . THR B 1 141 ? -15.297 9.188 18.734 1 74.75 141 THR B CA 1
ATOM 3767 C C . THR B 1 141 ? -16.438 9.852 17.984 1 74.75 141 THR B C 1
ATOM 3769 O O . THR B 1 141 ? -16.312 10.984 17.516 1 74.75 141 THR B O 1
ATOM 3772 N N . HIS B 1 142 ? -17.5 9.195 17.953 1 76.75 142 HIS B N 1
ATOM 3773 C CA . HIS B 1 142 ? -18.703 9.766 17.359 1 76.75 142 HIS B CA 1
ATOM 3774 C C . HIS B 1 142 ? -19.109 11.055 18.062 1 76.75 142 HIS B C 1
ATOM 3776 O O . HIS B 1 142 ? -19.438 12.047 17.406 1 76.75 142 HIS B O 1
ATOM 3782 N N . GLN B 1 143 ? -19.047 10.961 19.266 1 75.31 143 GLN B N 1
ATOM 3783 C CA . GLN B 1 143 ? -19.5 12.094 20.078 1 75.31 143 GLN B CA 1
ATOM 3784 C C . GLN B 1 143 ? -18.594 13.312 19.859 1 75.31 143 GLN B C 1
ATOM 3786 O O . GLN B 1 143 ? -19.078 14.438 19.766 1 75.31 143 GLN B O 1
ATOM 3791 N N . ILE B 1 144 ? -17.391 13.008 19.75 1 73.31 144 ILE B N 1
ATOM 3792 C CA . ILE B 1 144 ? -16.438 14.086 19.547 1 73.31 144 ILE B CA 1
ATOM 3793 C C . ILE B 1 144 ? -16.688 14.75 18.188 1 73.31 144 ILE B C 1
ATOM 3795 O O . ILE B 1 144 ? -16.688 15.977 18.078 1 73.31 144 ILE B O 1
ATOM 3799 N N . LEU B 1 145 ? -16.984 13.984 17.203 1 78.62 145 LEU B N 1
ATOM 3800 C CA . LEU B 1 145 ? -17.188 14.5 15.859 1 78.62 145 LEU B CA 1
ATOM 3801 C C . LEU B 1 145 ? -18.5 15.273 15.773 1 78.62 145 LEU B C 1
ATOM 3803 O O . LEU B 1 145 ? -18.609 16.25 15.023 1 78.62 145 LEU B O 1
ATOM 3807 N N . GLU B 1 146 ? -19.422 14.812 16.547 1 76.12 146 GLU B N 1
ATOM 3808 C CA . GLU B 1 146 ? -20.703 15.516 16.594 1 76.12 146 GLU B CA 1
ATOM 3809 C C . GLU B 1 146 ? -20.547 16.922 17.188 1 76.12 146 GLU B C 1
ATOM 3811 O O . GLU B 1 146 ? -21.188 17.859 16.719 1 76.12 146 GLU B O 1
ATOM 3816 N N . LYS B 1 147 ? -19.703 16.969 18.062 1 70.75 147 LYS B N 1
ATOM 3817 C CA . LYS B 1 147 ? -19.516 18.234 18.766 1 70.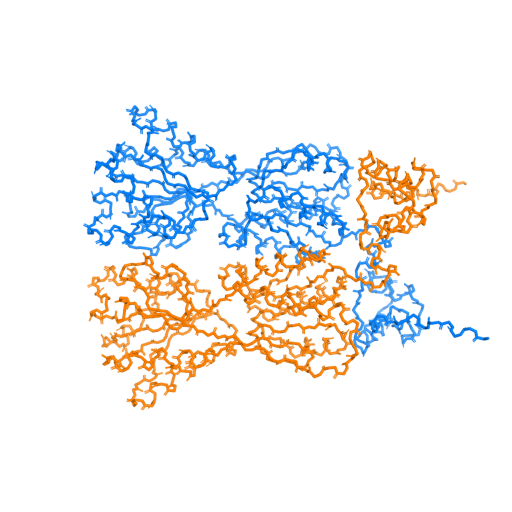75 147 LYS B CA 1
ATOM 3818 C C . LYS B 1 147 ? -18.625 19.188 17.969 1 70.75 147 LYS B C 1
ATOM 3820 O O . LYS B 1 147 ? -18.781 20.406 18.078 1 70.75 147 LYS B O 1
ATOM 3825 N N . THR B 1 148 ? -17.688 18.734 17.219 1 69.94 148 THR B N 1
ATOM 3826 C CA . THR B 1 148 ? -16.719 19.562 16.516 1 69.94 148 THR B CA 1
ATOM 3827 C C . THR B 1 148 ? -17.266 20.062 15.188 1 69.94 148 THR B C 1
ATOM 3829 O O . THR B 1 148 ? -16.75 21.016 14.609 1 69.94 148 THR B O 1
ATOM 3832 N N . ASN B 1 149 ? -18.359 19.594 14.703 1 75.69 149 ASN B N 1
ATOM 3833 C CA . ASN B 1 149 ? -19.016 19.969 13.453 1 75.69 149 ASN B CA 1
ATOM 3834 C C . ASN B 1 149 ? -18.031 20.016 12.297 1 75.69 149 ASN B C 1
ATOM 3836 O O . ASN B 1 149 ? -18.109 20.922 11.461 1 75.69 149 ASN B O 1
ATOM 3840 N N . ILE B 1 150 ? -17.016 19.281 12.273 1 81.38 150 ILE B N 1
ATOM 3841 C CA . ILE B 1 150 ? -16.078 19.188 11.156 1 81.38 150 ILE B CA 1
ATOM 3842 C C . ILE B 1 150 ? -16.719 18.391 10.016 1 81.38 150 ILE B C 1
ATOM 3844 O O . ILE B 1 150 ? -17.266 17.312 10.227 1 81.38 150 ILE B O 1
ATOM 3848 N N . PRO B 1 151 ? -16.719 19.031 8.805 1 89.19 151 PRO B N 1
ATOM 3849 C CA . PRO B 1 151 ? -17.203 18.25 7.668 1 89.19 151 PRO B CA 1
ATOM 3850 C C . PRO B 1 151 ? -16.531 16.891 7.555 1 89.19 151 PRO B C 1
ATOM 3852 O O . PRO B 1 151 ? -15.297 16.797 7.578 1 89.19 151 PRO B O 1
ATOM 3855 N N . THR B 1 152 ? -17.344 15.852 7.488 1 91.56 152 THR B N 1
ATOM 3856 C CA . THR B 1 152 ? -16.828 14.492 7.539 1 91.56 152 THR B CA 1
ATOM 3857 C C . THR B 1 152 ? -17.406 13.648 6.41 1 91.56 152 THR B C 1
ATOM 3859 O O . THR B 1 152 ? -18.594 13.703 6.133 1 91.56 152 THR B O 1
ATOM 3862 N N . VAL B 1 153 ? -16.516 12.984 5.699 1 94.12 153 VAL B N 1
ATOM 3863 C CA . VAL B 1 153 ? -16.906 12 4.699 1 94.12 153 VAL B CA 1
ATOM 3864 C C . VAL B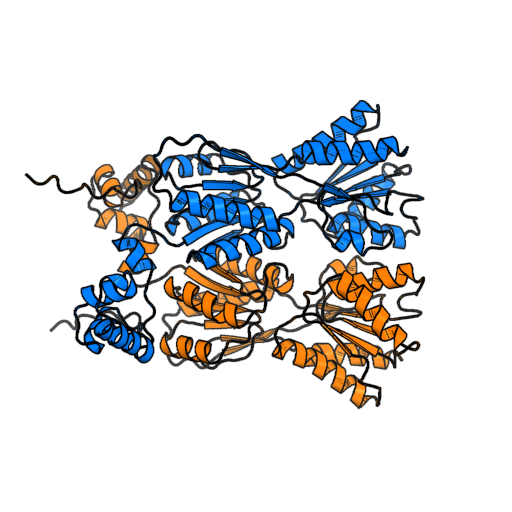 1 153 ? -16.578 10.594 5.199 1 94.12 153 VAL B C 1
ATOM 3866 O O . VAL B 1 153 ? -15.43 10.32 5.566 1 94.12 153 VAL B O 1
ATOM 3869 N N . ASN B 1 154 ? -17.578 9.75 5.27 1 93.69 154 ASN B N 1
ATOM 3870 C CA . ASN B 1 154 ? -17.422 8.352 5.645 1 93.69 154 ASN B CA 1
ATOM 3871 C C . ASN B 1 154 ? -17.391 7.441 4.418 1 93.69 154 ASN B C 1
ATOM 3873 O O . ASN B 1 154 ? -18.375 7.379 3.664 1 93.69 154 ASN B O 1
ATOM 3877 N N . VAL B 1 155 ? -16.281 6.754 4.246 1 94.69 155 VAL B N 1
ATOM 3878 C CA . VAL B 1 155 ? -16.109 5.922 3.061 1 94.69 155 VAL B CA 1
ATOM 3879 C C . VAL B 1 155 ? -16.062 4.449 3.463 1 94.69 155 VAL B C 1
ATOM 3881 O O . VAL B 1 155 ? -15.102 4.004 4.102 1 94.69 155 VAL B O 1
ATOM 3884 N N . VAL B 1 156 ? -17 3.615 3.066 1 89.75 156 VAL B N 1
ATOM 3885 C CA . VAL B 1 156 ? -17.094 2.168 3.229 1 89.75 156 VAL B CA 1
ATOM 3886 C C . VAL B 1 156 ? -17 1.805 4.707 1 89.75 156 VAL B C 1
ATOM 3888 O O . VAL B 1 156 ? -16.531 0.714 5.055 1 89.75 156 VAL B O 1
ATOM 3891 N N . GLY B 1 157 ? -17.172 2.719 5.566 1 84.06 157 GLY B N 1
ATOM 3892 C CA . GLY B 1 157 ? -17.203 2.475 7 1 84.06 157 GLY B CA 1
ATOM 3893 C C . GLY B 1 157 ? -18.609 2.42 7.566 1 84.06 157 GLY B C 1
ATOM 3894 O O . GLY B 1 157 ? -19.594 2.49 6.82 1 84.06 157 GLY B O 1
ATOM 3895 N N . SER B 1 158 ? -18.641 2.137 8.844 1 81.5 158 SER B N 1
ATOM 3896 C CA . SER B 1 158 ? -19.938 2.139 9.5 1 81.5 158 SER B CA 1
ATOM 3897 C C . SER B 1 158 ? -20.562 3.529 9.484 1 81.5 158 SER B C 1
ATOM 3899 O O . SER B 1 158 ? -19.906 4.52 9.789 1 81.5 158 SER B O 1
ATOM 3901 N N . PRO B 1 159 ? -21.797 3.543 9.117 1 78.19 159 PRO B N 1
ATOM 3902 C CA . PRO B 1 159 ? -22.453 4.848 9.109 1 78.19 159 PRO B CA 1
ATOM 3903 C C . PRO B 1 159 ? -22.484 5.5 10.484 1 78.19 159 PRO B C 1
ATOM 3905 O O . PRO B 1 159 ? -22.625 4.805 11.5 1 78.19 159 PRO B O 1
ATOM 3908 N N . PHE B 1 160 ? -22.281 6.809 10.414 1 77.12 160 PHE B N 1
ATOM 3909 C CA . PHE B 1 160 ? -22.438 7.586 11.633 1 77.12 160 PHE B CA 1
ATOM 3910 C C . PHE B 1 160 ? -23.016 8.961 11.328 1 77.12 160 PHE B C 1
ATOM 3912 O O . PHE B 1 160 ? -22.766 9.523 10.266 1 77.12 160 PHE B O 1
A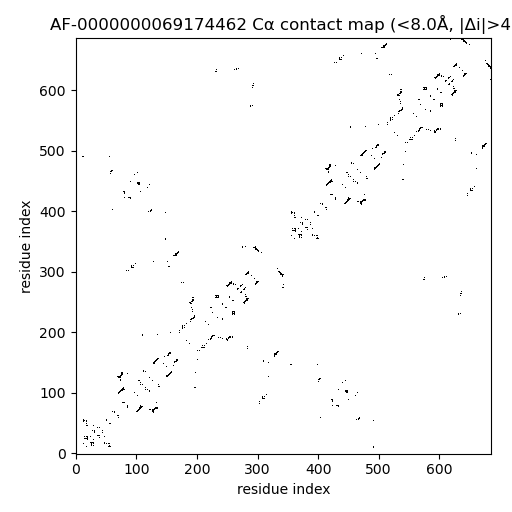TOM 3919 N N . SER B 1 161 ? -23.844 9.438 12.203 1 71.31 161 SER B N 1
ATOM 3920 C CA . SER B 1 161 ? -24.75 10.562 12.008 1 71.31 161 SER B CA 1
ATOM 3921 C C . SER B 1 161 ? -23.984 11.828 11.641 1 71.31 161 SER B C 1
ATOM 3923 O O . SER B 1 161 ? -24.406 12.586 10.766 1 71.31 161 SER B O 1
ATOM 3925 N N . PRO B 1 162 ? -22.938 12.047 12.211 1 72.56 162 PRO B N 1
ATOM 3926 C CA . PRO B 1 162 ? -22.312 13.336 11.93 1 72.56 162 PRO B CA 1
ATOM 3927 C C . PRO B 1 162 ? -21.703 13.414 10.531 1 72.56 162 PRO B C 1
ATOM 3929 O O . PRO B 1 162 ? -21.344 14.5 10.062 1 72.56 162 PRO B O 1
ATOM 3932 N N . ALA B 1 163 ? -21.641 12.281 9.867 1 81.81 163 ALA B N 1
ATOM 3933 C CA . ALA B 1 163 ? -21.047 12.336 8.539 1 81.81 163 ALA B CA 1
ATOM 3934 C C . ALA B 1 163 ? -21.984 13 7.535 1 81.81 163 ALA B C 1
ATOM 3936 O O . ALA B 1 163 ? -23.141 12.594 7.395 1 81.81 163 ALA B O 1
ATOM 3937 N N . GLN B 1 164 ? -21.516 13.898 6.875 1 84.62 164 GLN B N 1
ATOM 3938 C CA . GLN B 1 164 ? -22.312 14.617 5.887 1 84.62 164 GLN B CA 1
ATOM 3939 C C . GLN B 1 164 ? -22.453 13.812 4.598 1 84.62 164 GLN B C 1
ATOM 3941 O O . GLN B 1 164 ? -23.484 13.898 3.916 1 84.62 164 GLN B O 1
ATOM 3946 N N . ILE B 1 165 ? -21.375 13.125 4.312 1 91.06 165 ILE B N 1
ATOM 3947 C CA . ILE B 1 165 ? -21.375 12.281 3.123 1 91.06 165 ILE B CA 1
ATOM 3948 C C . ILE B 1 165 ? -20.953 10.867 3.498 1 91.06 165 ILE B C 1
ATOM 3950 O O . ILE B 1 165 ? -20 10.68 4.258 1 91.06 165 ILE B O 1
ATOM 3954 N N . THR B 1 166 ? -21.703 9.93 2.996 1 93 166 THR B N 1
ATOM 3955 C CA . THR B 1 166 ? -21.359 8.523 3.184 1 93 166 THR B CA 1
ATOM 3956 C C . THR B 1 166 ? -21.25 7.805 1.841 1 93 166 THR B C 1
ATOM 3958 O O . THR B 1 166 ? -22.172 7.879 1.02 1 93 166 THR B O 1
ATOM 3961 N N . ILE B 1 167 ? -20.109 7.254 1.627 1 93.75 167 ILE B N 1
ATOM 3962 C CA . ILE B 1 167 ? -19.859 6.461 0.427 1 93.75 167 ILE B CA 1
ATOM 3963 C C . ILE B 1 167 ? -19.922 4.973 0.771 1 93.75 167 ILE B C 1
ATOM 3965 O O . ILE B 1 167 ? -19.203 4.508 1.662 1 93.75 167 ILE B O 1
ATOM 3969 N N . GLU B 1 168 ? -20.734 4.223 0.072 1 91.25 168 GLU B N 1
ATOM 3970 C CA . GLU B 1 168 ? -20.938 2.811 0.372 1 91.25 168 GLU B CA 1
ATOM 3971 C C . GLU B 1 168 ? -20.703 1.941 -0.86 1 91.25 168 GLU B C 1
ATOM 3973 O O . GLU B 1 168 ? -20.703 2.439 -1.987 1 91.25 168 GLU B O 1
ATOM 3978 N N . THR B 1 169 ? -20.359 0.762 -0.581 1 90.62 169 THR B N 1
ATOM 3979 C CA . THR B 1 169 ? -20.297 -0.287 -1.593 1 90.62 169 THR B CA 1
ATOM 3980 C C . THR B 1 169 ? -21.172 -1.474 -1.196 1 90.62 169 THR B C 1
ATOM 3982 O O . THR B 1 169 ? -21.359 -1.748 -0.008 1 90.62 169 THR B O 1
ATOM 3985 N N . ALA B 1 170 ? -21.703 -2.238 -2.088 1 91.19 170 ALA B N 1
ATOM 3986 C CA . ALA B 1 170 ? -22.656 -3.32 -1.832 1 91.19 170 ALA B CA 1
ATOM 3987 C C . ALA B 1 170 ? -21.938 -4.652 -1.65 1 91.19 170 ALA B C 1
ATOM 3989 O O . ALA B 1 170 ? -22.156 -5.594 -2.416 1 91.19 170 ALA B O 1
ATOM 3990 N N . PHE B 1 171 ? -21.234 -4.758 -0.583 1 93.19 171 PHE B N 1
ATOM 3991 C CA . PHE B 1 171 ? -20.422 -5.949 -0.348 1 93.19 171 PHE B CA 1
ATOM 3992 C C . PHE B 1 171 ? -21.312 -7.164 -0.088 1 93.19 171 PHE B C 1
ATOM 3994 O O . PHE B 1 171 ? -20.953 -8.281 -0.457 1 93.19 171 PHE B O 1
ATOM 4001 N N . PHE B 1 172 ? -22.422 -6.906 0.532 1 95.38 172 PHE B N 1
ATOM 4002 C CA . PHE B 1 172 ? -23.359 -7.996 0.75 1 95.38 172 PHE B CA 1
ATOM 4003 C C . PHE B 1 172 ? -23.828 -8.578 -0.577 1 95.38 172 PHE B C 1
ATOM 4005 O O . PHE B 1 172 ? -23.75 -9.797 -0.787 1 95.38 172 PHE B O 1
ATOM 4012 N N . GLU B 1 173 ? -24.25 -7.727 -1.4 1 96.44 173 GLU B N 1
ATOM 4013 C CA . GLU B 1 173 ? -24.75 -8.156 -2.701 1 96.44 173 GLU B CA 1
ATOM 4014 C C . GLU B 1 173 ? -23.641 -8.789 -3.541 1 96.44 173 GLU B C 1
ATOM 4016 O O . GLU B 1 173 ? -23.859 -9.781 -4.23 1 96.44 173 GLU B O 1
ATOM 4021 N N . ALA B 1 174 ? -22.5 -8.156 -3.492 1 96.81 174 ALA B N 1
ATOM 4022 C CA . ALA B 1 174 ? -21.359 -8.68 -4.246 1 96.81 174 ALA B CA 1
ATOM 4023 C C . ALA B 1 174 ? -21.031 -10.102 -3.818 1 96.81 174 ALA B C 1
ATOM 4025 O O . ALA B 1 174 ? -20.859 -10.992 -4.66 1 96.81 174 ALA B O 1
ATOM 4026 N N . SER B 1 175 ? -20.938 -10.281 -2.514 1 97.88 175 SER B N 1
ATOM 4027 C CA . SER B 1 175 ? -20.625 -11.609 -1.975 1 97.88 175 SER B CA 1
ATOM 4028 C C . SER B 1 175 ? -21.719 -12.609 -2.312 1 97.88 175 SER B C 1
ATOM 4030 O O . SER B 1 175 ? -21.438 -13.742 -2.699 1 97.88 175 SER B O 1
ATOM 4032 N N . HIS B 1 176 ? -22.922 -12.156 -2.207 1 98.31 176 HIS B N 1
ATOM 4033 C CA . HIS B 1 176 ? -24.078 -13 -2.518 1 98.31 176 HIS B CA 1
ATOM 4034 C C . HIS B 1 176 ? -24.062 -13.438 -3.98 1 98.31 176 HIS B C 1
ATOM 4036 O O . HIS B 1 176 ? -24.172 -14.625 -4.277 1 98.31 176 HIS B O 1
ATOM 4042 N N . LYS B 1 177 ? -23.859 -12.531 -4.828 1 97.88 177 LYS B N 1
ATOM 4043 C CA . LYS B 1 177 ? -23.891 -12.797 -6.266 1 97.88 177 LYS B CA 1
ATOM 4044 C C . LYS B 1 177 ? -22.75 -13.703 -6.688 1 97.88 177 LYS B C 1
ATOM 4046 O O . LYS B 1 177 ? -22.922 -14.594 -7.516 1 97.88 177 LYS B O 1
ATOM 4051 N N . LEU B 1 178 ? -21.578 -13.43 -6.148 1 98.44 178 LEU B N 1
ATOM 4052 C CA . LEU B 1 178 ? -20.422 -14.266 -6.473 1 98.44 178 LEU B CA 1
ATOM 4053 C C . LEU B 1 178 ? -20.641 -15.703 -6.004 1 98.44 178 LEU B C 1
ATOM 4055 O O . LEU B 1 178 ? -20.328 -16.656 -6.73 1 98.44 178 LEU B O 1
ATOM 4059 N N . THR B 1 179 ? -21.172 -15.82 -4.832 1 98.56 179 THR B N 1
ATOM 4060 C CA . THR B 1 179 ? -21.453 -17.141 -4.285 1 98.56 179 THR B CA 1
ATOM 4061 C C . THR B 1 179 ? -22.516 -17.859 -5.109 1 98.56 179 THR B C 1
ATOM 4063 O O . THR B 1 179 ? -22.391 -19.047 -5.418 1 98.56 179 THR B O 1
ATOM 4066 N N . GLU B 1 180 ? -23.531 -17.125 -5.457 1 98.06 180 GLU B N 1
ATOM 4067 C CA . GLU B 1 180 ? -24.594 -17.672 -6.293 1 98.06 180 GLU B CA 1
ATOM 4068 C C . GLU B 1 180 ? -24.031 -18.188 -7.617 1 98.06 180 GLU B C 1
ATOM 4070 O O . GLU B 1 180 ? -24.438 -19.266 -8.078 1 98.06 180 GLU B O 1
ATOM 4075 N N . HIS B 1 181 ? -23.172 -17.422 -8.141 1 97.19 181 HIS B N 1
ATOM 4076 C CA . HIS B 1 181 ? -22.531 -17.844 -9.383 1 97.19 181 HIS B CA 1
ATOM 4077 C C . HIS B 1 181 ? -21.875 -19.203 -9.234 1 97.19 181 HIS B C 1
ATOM 4079 O O . HIS B 1 181 ? -22.047 -20.078 -10.086 1 97.19 181 HIS B O 1
ATOM 4085 N N . LEU B 1 182 ? -21.141 -19.422 -8.203 1 98.31 182 LEU B N 1
ATOM 4086 C CA . LEU B 1 182 ? -20.453 -20.688 -7.973 1 98.31 182 LEU B CA 1
ATOM 4087 C C . LEU B 1 182 ? -21.469 -21.812 -7.785 1 98.31 182 LEU B C 1
ATOM 4089 O O . LEU B 1 182 ? -21.281 -22.922 -8.32 1 98.31 182 LEU B O 1
ATOM 4093 N N . LEU B 1 183 ? -22.516 -21.5 -7.102 1 98.25 183 LEU B N 1
ATOM 4094 C CA . LEU B 1 183 ? -23.547 -22.5 -6.859 1 98.25 183 LEU B CA 1
ATOM 4095 C C . LEU B 1 183 ? -24.25 -22.891 -8.156 1 98.25 183 LEU B C 1
ATOM 4097 O O . LEU B 1 183 ? -24.531 -24.062 -8.391 1 98.25 183 LEU B O 1
ATOM 4101 N N . GLU B 1 184 ? -24.469 -21.891 -8.938 1 96.88 184 GLU B N 1
ATOM 4102 C CA . GLU B 1 184 ? -25.125 -22.109 -10.219 1 96.88 184 GLU B CA 1
ATOM 4103 C C . GLU B 1 184 ? -24.25 -22.953 -11.148 1 96.88 184 GLU B C 1
ATOM 4105 O O . GLU B 1 184 ? -24.766 -23.672 -12.016 1 96.88 184 GLU B O 1
ATOM 4110 N N . GLN B 1 185 ? -22.969 -22.891 -10.977 1 96.31 185 GLN B N 1
ATOM 4111 C CA . GLN B 1 185 ? -22.031 -23.672 -11.766 1 96.31 185 GLN B CA 1
ATOM 4112 C C . GLN B 1 185 ? -21.953 -25.109 -11.266 1 96.31 185 GLN B C 1
ATOM 4114 O O . GLN B 1 185 ? -21.328 -25.969 -11.898 1 96.31 185 GLN B O 1
ATOM 4119 N N . GLY B 1 186 ? -22.531 -25.375 -10.07 1 96.94 186 GLY B N 1
ATOM 4120 C CA . GLY B 1 186 ? -22.625 -26.734 -9.586 1 96.94 186 GLY B CA 1
ATOM 4121 C C . GLY B 1 186 ? -21.781 -26.984 -8.344 1 96.94 186 GLY B C 1
ATOM 4122 O O . GLY B 1 186 ? -21.812 -28.094 -7.781 1 96.94 186 GLY B O 1
ATOM 4123 N N . TYR B 1 187 ? -21 -25.984 -7.918 1 97.75 187 TYR B N 1
ATOM 4124 C CA . TYR B 1 187 ? -20.234 -26.156 -6.688 1 97.75 187 TYR B CA 1
ATOM 4125 C C . TYR B 1 187 ? -21.156 -26.219 -5.477 1 97.75 187 TYR B C 1
ATOM 4127 O O . TYR B 1 187 ? -22.172 -25.516 -5.422 1 97.75 187 TYR B O 1
ATOM 4135 N N . LYS B 1 188 ? -20.766 -26.969 -4.484 1 96.69 188 LYS B N 1
ATOM 4136 C CA . LYS B 1 188 ? -21.656 -27.188 -3.348 1 96.69 188 LYS B CA 1
ATOM 4137 C C . LYS B 1 188 ? -20.953 -26.875 -2.029 1 96.69 188 LYS B C 1
ATOM 4139 O O . LYS B 1 188 ? -21.547 -26.281 -1.127 1 96.69 188 LYS B O 1
ATOM 4144 N N . ASN B 1 189 ? -19.75 -27.438 -1.9 1 97.69 189 ASN B N 1
ATOM 4145 C CA . ASN B 1 189 ? -18.969 -27.203 -0.698 1 97.69 189 ASN B CA 1
ATOM 4146 C C . ASN B 1 189 ? -18.047 -25.984 -0.864 1 97.69 189 ASN B C 1
ATOM 4148 O O . ASN B 1 189 ? -16.844 -26.141 -1.106 1 97.69 189 ASN B O 1
ATOM 4152 N N . ILE B 1 190 ? -18.688 -24.844 -0.655 1 98.44 190 ILE B N 1
ATOM 4153 C CA . ILE B 1 190 ? -17.984 -23.594 -0.908 1 98.44 190 ILE B CA 1
ATOM 4154 C C . ILE B 1 190 ? -17.531 -22.984 0.415 1 98.44 190 ILE B C 1
ATOM 4156 O O . ILE B 1 190 ? -18.359 -22.609 1.257 1 98.44 190 ILE B O 1
ATOM 4160 N N . GLY B 1 191 ? -16.219 -22.891 0.62 1 98.5 191 GLY B N 1
ATOM 4161 C CA . GLY B 1 191 ? -15.656 -22.266 1.809 1 98.5 191 GLY B CA 1
ATOM 4162 C C . GLY B 1 191 ? -15.516 -20.75 1.675 1 98.5 191 GLY B C 1
ATOM 4163 O O . GLY B 1 191 ? -15.477 -20.219 0.562 1 98.5 191 GLY B O 1
ATOM 4164 N N . PHE B 1 192 ? -15.484 -20.125 2.822 1 98.62 192 PHE B N 1
ATOM 4165 C CA . PHE B 1 192 ? -15.195 -18.688 2.9 1 98.62 192 PHE B CA 1
ATOM 4166 C C . PHE B 1 192 ? -13.969 -18.438 3.766 1 98.62 192 PHE B C 1
ATOM 4168 O O . PHE B 1 192 ? -13.898 -18.906 4.906 1 98.62 192 PHE B O 1
ATOM 4175 N N . ILE B 1 193 ? -12.992 -17.734 3.154 1 98.31 193 ILE B N 1
ATOM 4176 C CA . ILE B 1 193 ? -11.781 -17.375 3.893 1 98.31 193 ILE B CA 1
ATOM 4177 C C . ILE B 1 193 ? -11.641 -15.859 3.943 1 98.31 193 ILE B C 1
ATOM 4179 O O . ILE B 1 193 ? -11.57 -15.203 2.904 1 98.31 193 ILE B O 1
ATOM 4183 N N . GLY B 1 194 ? -11.523 -15.281 5.137 1 97.38 194 GLY B N 1
ATOM 4184 C CA . GLY B 1 194 ? -11.453 -13.844 5.312 1 97.38 194 GLY B CA 1
ATOM 4185 C C . GLY B 1 194 ? -10.297 -13.406 6.195 1 97.38 194 GLY B C 1
ATOM 4186 O O . GLY B 1 194 ? -9.875 -14.141 7.086 1 97.38 194 GLY B O 1
ATOM 4187 N N . ALA B 1 195 ? -9.797 -12.188 5.914 1 95.06 195 ALA B N 1
ATOM 4188 C CA . ALA B 1 195 ? -8.758 -11.562 6.73 1 95.06 195 ALA B CA 1
ATOM 4189 C C . ALA B 1 195 ? -9.352 -10.477 7.621 1 95.06 195 ALA B C 1
ATOM 4191 O O . ALA B 1 195 ? -10.562 -10.281 7.66 1 95.06 195 ALA B O 1
ATOM 4192 N N . HIS B 1 196 ? -8.422 -9.922 8.391 1 88.69 196 HIS B N 1
ATOM 4193 C CA . HIS B 1 196 ? -8.82 -8.828 9.266 1 88.69 196 HIS B CA 1
ATOM 4194 C C . HIS B 1 196 ? -9.391 -7.664 8.461 1 88.69 196 HIS B C 1
ATOM 4196 O O . HIS B 1 196 ? -8.797 -7.227 7.477 1 88.69 196 HIS B O 1
ATOM 4202 N N . MET B 1 197 ? -10.555 -7.164 8.867 1 87.06 197 MET B N 1
ATOM 4203 C CA . MET B 1 197 ? -11.211 -6 8.281 1 87.06 197 MET B CA 1
ATOM 4204 C C . MET B 1 197 ? -12.227 -5.402 9.25 1 87.06 197 MET B C 1
ATOM 4206 O O . MET B 1 197 ? -12.453 -5.941 10.336 1 87.06 197 MET B O 1
ATOM 4210 N N . GLU B 1 198 ? -12.672 -4.305 8.805 1 83.44 198 GLU B N 1
ATOM 4211 C CA . GLU B 1 198 ? -13.727 -3.689 9.617 1 83.44 198 GLU B CA 1
ATOM 4212 C C . GLU B 1 198 ? -14.906 -4.641 9.797 1 83.44 198 GLU B C 1
ATOM 4214 O O . GLU B 1 198 ? -15.344 -5.289 8.844 1 83.44 198 GLU B O 1
ATOM 4219 N N . ASN B 1 199 ? -15.453 -4.633 10.953 1 84.5 199 ASN B N 1
ATOM 4220 C CA . ASN B 1 199 ? -16.438 -5.637 11.352 1 84.5 199 ASN B CA 1
ATOM 4221 C C . ASN B 1 199 ? -17.672 -5.605 10.453 1 84.5 199 ASN B C 1
ATOM 4223 O O . ASN B 1 199 ? -18.141 -6.648 10.016 1 84.5 199 ASN B O 1
ATOM 4227 N N . ARG B 1 200 ? -18.141 -4.492 10.227 1 87.25 200 ARG B N 1
ATOM 4228 C CA . ARG B 1 200 ? -19.359 -4.395 9.414 1 87.25 200 ARG B CA 1
ATOM 4229 C C . ARG B 1 200 ? -19.109 -4.902 7.996 1 87.25 200 ARG B C 1
ATOM 4231 O O . ARG B 1 200 ? -19.953 -5.582 7.414 1 87.25 200 ARG B O 1
ATOM 4238 N N . LEU B 1 201 ? -18 -4.555 7.488 1 90 201 LEU B N 1
ATOM 4239 C CA . LEU B 1 201 ? -17.641 -5.012 6.148 1 90 201 LEU B CA 1
ATOM 4240 C C . LEU B 1 201 ? -17.516 -6.531 6.105 1 90 201 LEU B C 1
ATOM 4242 O O . LEU B 1 201 ? -18.016 -7.172 5.176 1 90 201 LEU B O 1
ATOM 4246 N N . GLN B 1 202 ? -16.859 -7.031 7.043 1 92.75 202 GLN B N 1
ATOM 4247 C CA . GLN B 1 202 ? -16.719 -8.477 7.121 1 92.75 202 GLN B CA 1
ATOM 4248 C C . GLN B 1 202 ? -18.078 -9.164 7.219 1 92.75 202 GLN B C 1
ATOM 4250 O O . GLN B 1 202 ? -18.328 -10.172 6.555 1 92.75 202 GLN B O 1
ATOM 4255 N N . ARG B 1 203 ? -18.922 -8.594 7.996 1 93.75 203 ARG B N 1
ATOM 4256 C CA . ARG B 1 203 ? -20.266 -9.156 8.172 1 93.75 203 ARG B CA 1
ATOM 4257 C C . ARG B 1 203 ? -21.047 -9.117 6.867 1 93.75 203 ARG B C 1
ATOM 4259 O O . ARG B 1 203 ? -21.766 -10.062 6.547 1 93.75 203 ARG B O 1
ATOM 4266 N N . GLN B 1 204 ? -20.891 -8.078 6.195 1 94.44 204 GLN B N 1
ATOM 4267 C CA . GLN B 1 204 ? -21.578 -7.973 4.91 1 94.44 204 GLN B CA 1
ATOM 4268 C C . GLN B 1 204 ? -21.141 -9.086 3.959 1 94.44 204 GLN B C 1
ATOM 4270 O O . GLN B 1 204 ? -21.969 -9.742 3.334 1 94.44 204 GLN B O 1
ATOM 4275 N N . GLN B 1 205 ? -19.844 -9.258 3.879 1 96.5 205 GLN B N 1
ATOM 4276 C CA . GLN B 1 205 ? -19.328 -10.297 3.004 1 96.5 205 GLN B CA 1
ATOM 4277 C C . GLN B 1 205 ? -19.812 -11.68 3.438 1 96.5 205 GLN B C 1
ATOM 4279 O O . GLN B 1 205 ? -20.297 -12.453 2.619 1 96.5 205 GLN B O 1
ATOM 4284 N N . LEU B 1 206 ? -19.703 -11.906 4.715 1 97.06 206 LEU B N 1
ATOM 4285 C CA . LEU B 1 206 ? -20.094 -13.203 5.262 1 97.06 206 LEU B CA 1
ATOM 4286 C C . LEU B 1 206 ? -21.594 -13.445 5.098 1 97.06 206 LEU B C 1
ATOM 4288 O O . LEU B 1 206 ? -22.016 -14.547 4.75 1 97.06 206 LEU B O 1
ATOM 4292 N N . ASN B 1 207 ? -22.344 -12.43 5.41 1 97.56 207 ASN B N 1
ATOM 4293 C CA . ASN B 1 207 ? -23.781 -12.562 5.309 1 97.56 207 ASN B CA 1
ATOM 4294 C C . ASN B 1 207 ? -24.234 -12.805 3.869 1 97.56 207 ASN B C 1
ATOM 4296 O O . ASN B 1 207 ? -25.203 -13.531 3.629 1 97.56 207 ASN B O 1
ATOM 4300 N N . GLY B 1 208 ? -23.562 -12.133 2.971 1 98.25 208 GLY B N 1
ATOM 4301 C CA . GLY B 1 208 ? -23.844 -12.414 1.571 1 98.25 208 GLY B CA 1
ATOM 4302 C C . GLY B 1 208 ? -23.562 -13.852 1.18 1 98.25 208 GLY B C 1
ATOM 4303 O O . GLY B 1 208 ? -24.375 -14.492 0.512 1 98.25 208 GLY B O 1
ATOM 4304 N N . TRP B 1 209 ? -22.422 -14.312 1.621 1 98.44 209 TRP B N 1
ATOM 4305 C CA . TRP B 1 209 ? -22.047 -15.711 1.4 1 98.44 209 TRP B CA 1
ATOM 4306 C C . TRP B 1 209 ? -23.047 -16.656 2.061 1 98.44 209 TRP B C 1
ATOM 4308 O O . TRP B 1 209 ? -23.531 -17.594 1.429 1 98.44 209 TRP B O 1
ATOM 4318 N N . HIS B 1 210 ? -23.422 -16.375 3.258 1 98.19 210 HIS B N 1
ATOM 4319 C CA . HIS B 1 210 ? -24.344 -17.203 4.035 1 98.19 210 HIS B CA 1
ATOM 4320 C C . HIS B 1 210 ? -25.719 -17.281 3.363 1 98.19 210 HIS B C 1
ATOM 4322 O O . HIS B 1 210 ? -26.297 -18.359 3.26 1 98.19 210 HIS B O 1
ATOM 4328 N N . LYS B 1 211 ? -26.141 -16.156 3 1 98.25 211 LYS B N 1
ATOM 4329 C CA . LYS B 1 211 ? -27.469 -16.109 2.375 1 98.25 211 LYS B CA 1
ATOM 4330 C C . LYS B 1 211 ? -27.5 -16.984 1.121 1 98.25 211 LYS B C 1
ATOM 4332 O O . LYS B 1 211 ? -28.453 -17.75 0.916 1 98.25 211 LYS B O 1
ATOM 4337 N N . ALA B 1 212 ? -26.516 -16.828 0.301 1 98.44 212 ALA B N 1
ATOM 4338 C CA . ALA B 1 212 ? -26.453 -17.625 -0.925 1 98.44 212 ALA B CA 1
ATOM 4339 C C . ALA B 1 212 ? -26.391 -19.109 -0.61 1 98.44 212 ALA B C 1
ATOM 4341 O O . ALA B 1 212 ? -27.125 -19.906 -1.208 1 98.44 212 ALA B O 1
ATOM 4342 N N . MET B 1 213 ? -25.594 -19.5 0.327 1 98.31 213 MET B N 1
ATOM 4343 C CA . MET B 1 213 ? -25.422 -20.906 0.707 1 98.31 213 MET B CA 1
ATOM 4344 C C . MET B 1 213 ? -26.719 -21.484 1.246 1 98.31 213 MET B C 1
ATOM 4346 O O . MET B 1 213 ? -27.141 -22.578 0.839 1 98.31 213 MET B O 1
ATOM 4350 N N . LEU B 1 214 ? -27.344 -20.719 2.076 1 97.56 214 LEU B N 1
ATOM 4351 C CA . LEU B 1 214 ? -28.578 -21.172 2.707 1 97.56 214 LEU B CA 1
ATOM 4352 C C . LEU B 1 214 ? -29.703 -21.297 1.684 1 97.56 214 LEU B C 1
ATOM 4354 O O . LEU B 1 214 ? -30.484 -22.234 1.731 1 97.56 214 LEU B O 1
ATOM 4358 N N . SER B 1 215 ? -29.766 -20.359 0.812 1 96.81 215 SER B N 1
ATOM 4359 C CA . SER B 1 215 ? -30.797 -20.359 -0.214 1 96.81 215 SER B CA 1
ATOM 4360 C C . SER B 1 215 ? -30.688 -21.594 -1.105 1 96.81 215 SER B C 1
ATOM 4362 O O . SER B 1 215 ? -31.672 -22 -1.743 1 96.81 215 SER B O 1
ATOM 4364 N N . HIS B 1 216 ? -29.578 -22.188 -1.162 1 96.81 216 HIS B N 1
ATOM 4365 C CA . HIS B 1 216 ? -29.359 -23.375 -1.968 1 96.81 216 HIS B CA 1
ATOM 4366 C C . HIS B 1 216 ? -29.234 -24.625 -1.09 1 96.81 216 HIS B C 1
ATOM 4368 O O . HIS B 1 216 ? -28.797 -25.672 -1.557 1 96.81 216 HIS B O 1
ATOM 4374 N N . TYR B 1 217 ? -29.5 -24.438 0.179 1 96.56 217 TYR B N 1
ATOM 4375 C CA . TYR B 1 217 ? -29.562 -25.516 1.165 1 96.56 217 TYR B CA 1
ATOM 4376 C C . TYR B 1 217 ? -28.188 -26.172 1.335 1 96.56 217 TYR B C 1
ATOM 4378 O O . TYR B 1 217 ? -28.078 -27.391 1.408 1 96.56 217 TYR B O 1
ATOM 4386 N N . GLN B 1 218 ? -27.156 -25.328 1.304 1 94.69 218 GLN B N 1
ATOM 4387 C CA . GLN B 1 218 ? -25.797 -25.828 1.476 1 94.69 218 GLN B CA 1
ATOM 4388 C C . GLN B 1 218 ? -25.281 -25.531 2.879 1 94.69 218 GLN B C 1
ATOM 4390 O O . GLN B 1 218 ? -25.812 -24.688 3.584 1 94.69 218 GLN B O 1
ATOM 4395 N N . ASN B 1 219 ? -24.156 -26.188 3.26 1 92.31 219 ASN B N 1
ATOM 4396 C CA . ASN B 1 219 ? -23.531 -26.031 4.562 1 92.31 219 ASN B CA 1
ATOM 4397 C C . ASN B 1 219 ? -22.828 -24.688 4.691 1 92.31 219 ASN B C 1
ATOM 4399 O O . ASN B 1 219 ? -22.172 -24.234 3.75 1 92.31 219 ASN B O 1
ATOM 4403 N N . THR B 1 220 ? -23 -24.094 5.906 1 94.25 220 THR B N 1
ATOM 4404 C CA . THR B 1 220 ? -22.422 -22.766 6.121 1 94.25 220 THR B CA 1
ATOM 4405 C C . THR B 1 220 ? -21.344 -22.812 7.195 1 94.25 220 THR B C 1
ATOM 4407 O O . THR B 1 220 ? -21.016 -21.781 7.797 1 94.25 220 THR B O 1
ATOM 4410 N N . ASP B 1 221 ? -20.719 -23.969 7.426 1 92.38 221 ASP B N 1
ATOM 4411 C CA . ASP B 1 221 ? -19.75 -24.125 8.5 1 92.38 221 ASP B CA 1
ATOM 4412 C C . ASP B 1 221 ? -18.312 -24.016 7.965 1 92.38 221 ASP B C 1
ATOM 4414 O O . ASP B 1 221 ? -17.359 -24.031 8.742 1 92.38 221 ASP B O 1
ATOM 4418 N N . LEU B 1 222 ? -18.219 -23.797 6.691 1 95.94 222 LEU B N 1
ATOM 4419 C CA . LEU B 1 222 ? -16.891 -23.781 6.082 1 95.94 222 LEU B CA 1
ATOM 4420 C C . LEU B 1 222 ? -16.359 -22.344 5.996 1 95.94 222 LEU B C 1
ATOM 4422 O O . LEU B 1 222 ? -16.062 -21.859 4.902 1 95.94 222 LEU B O 1
ATOM 4426 N N . VAL B 1 223 ? -16.219 -21.734 7.172 1 96.94 223 VAL B N 1
ATOM 4427 C CA . VAL B 1 223 ? -15.781 -20.344 7.266 1 96.94 223 VAL B CA 1
ATOM 4428 C C . VAL B 1 223 ? -14.539 -20.25 8.148 1 96.94 223 VAL B C 1
ATOM 4430 O O . VAL B 1 223 ? -14.516 -20.781 9.258 1 96.94 223 VAL B O 1
ATOM 4433 N N . ILE B 1 224 ? -13.531 -19.641 7.594 1 96.06 224 ILE B N 1
ATOM 4434 C CA . ILE B 1 224 ? -12.359 -19.281 8.391 1 96.06 224 ILE B CA 1
ATOM 4435 C C . ILE B 1 224 ? -12.094 -17.781 8.273 1 96.06 224 ILE B C 1
ATOM 4437 O O . ILE B 1 224 ? -11.828 -17.281 7.184 1 96.06 224 ILE B O 1
ATOM 4441 N N . THR B 1 225 ? -12.219 -17.078 9.359 1 94.56 225 THR B N 1
ATOM 4442 C CA . THR B 1 225 ? -11.82 -15.672 9.445 1 94.56 225 THR B CA 1
ATOM 4443 C C . THR B 1 225 ? -10.703 -15.492 10.469 1 94.56 225 THR B C 1
ATOM 4445 O O . THR B 1 225 ? -10.758 -16.062 11.562 1 94.56 225 THR B O 1
ATOM 4448 N N . MET B 1 226 ? -9.672 -14.773 10.039 1 93.25 226 MET B N 1
ATOM 4449 C CA . MET B 1 226 ? -8.523 -14.578 10.914 1 93.25 226 MET B CA 1
ATOM 4450 C C . MET B 1 226 ? -8.32 -13.094 11.219 1 93.25 226 MET B C 1
ATOM 4452 O O . MET B 1 226 ? -8.641 -12.234 10.398 1 93.25 226 MET B O 1
ATOM 4456 N N . PRO B 1 227 ? -7.801 -12.805 12.422 1 90.25 227 PRO B N 1
ATOM 4457 C CA . PRO B 1 227 ? -7.531 -11.414 12.781 1 90.25 227 PRO B CA 1
ATOM 4458 C C . PRO B 1 227 ? -6.242 -10.883 12.156 1 90.25 227 PRO B C 1
ATOM 4460 O O . PRO B 1 227 ? -5.805 -9.781 12.492 1 90.25 227 PRO B O 1
ATOM 4463 N N . ASP B 1 228 ? -5.723 -11.57 11.234 1 90.12 228 ASP B N 1
ATOM 4464 C CA . ASP B 1 228 ? -4.5 -11.172 10.547 1 90.12 228 ASP B CA 1
ATOM 4465 C C . ASP B 1 228 ? -4.816 -10.461 9.227 1 90.12 228 ASP B C 1
ATOM 4467 O O . ASP B 1 228 ? -5.898 -10.641 8.672 1 90.12 228 ASP B O 1
ATOM 4471 N N . ALA B 1 229 ? -3.855 -9.688 8.828 1 90.56 229 ALA B N 1
ATOM 4472 C CA . ALA B 1 229 ? -3.967 -9.039 7.523 1 90.56 229 ALA B CA 1
ATOM 4473 C C . ALA B 1 229 ? -3.988 -10.07 6.402 1 90.56 229 ALA B C 1
ATOM 4475 O O . ALA B 1 229 ? -3.467 -11.18 6.559 1 90.56 229 ALA B O 1
ATOM 4476 N N . ALA B 1 230 ? -4.617 -9.695 5.328 1 94.56 230 ALA B N 1
ATOM 4477 C CA . ALA B 1 230 ? -4.609 -10.562 4.152 1 94.56 230 ALA B CA 1
ATOM 4478 C C . ALA B 1 230 ? -3.186 -10.859 3.693 1 94.56 230 ALA B C 1
ATOM 4480 O O . ALA B 1 230 ? -2.355 -9.945 3.605 1 94.56 230 ALA B O 1
ATOM 4481 N N . SER B 1 231 ? -2.904 -12.109 3.475 1 95.56 231 SER B N 1
ATOM 4482 C CA . SER B 1 231 ? -1.572 -12.531 3.057 1 95.56 231 SER B CA 1
ATOM 4483 C C . SER B 1 231 ? -1.62 -13.875 2.338 1 95.56 231 SER B C 1
ATOM 4485 O O . SER B 1 231 ? -2.615 -14.594 2.424 1 95.56 231 SER B O 1
ATOM 4487 N N . LEU B 1 232 ? -0.571 -14.148 1.646 1 97.56 232 LEU B N 1
ATOM 4488 C CA . LEU B 1 232 ? -0.445 -15.469 1.041 1 97.56 232 LEU B CA 1
ATOM 4489 C C . LEU B 1 232 ? -0.435 -16.562 2.109 1 97.56 232 LEU B C 1
ATOM 4491 O O . LEU B 1 232 ? -1.043 -17.609 1.93 1 97.56 232 LEU B O 1
ATOM 4495 N N . GLN B 1 233 ? 0.222 -16.25 3.201 1 97.5 233 GLN B N 1
ATOM 4496 C CA . GLN B 1 233 ? 0.326 -17.203 4.309 1 97.5 233 GLN B CA 1
ATOM 4497 C C . GLN B 1 233 ? -1.053 -17.578 4.848 1 97.5 233 GLN B C 1
ATOM 4499 O O . GLN B 1 233 ? -1.334 -18.75 5.094 1 97.5 233 GLN B O 1
ATOM 4504 N N . LEU B 1 234 ? -1.821 -16.578 5.023 1 97.44 234 LEU B N 1
ATOM 4505 C CA . LEU B 1 234 ? -3.174 -16.812 5.516 1 97.44 234 LEU B CA 1
ATOM 4506 C C . LEU B 1 234 ? -3.949 -17.719 4.562 1 97.44 234 LEU B C 1
ATOM 4508 O O . LEU B 1 234 ? -4.645 -18.625 5.004 1 97.44 234 LEU B O 1
ATOM 4512 N N . GLY B 1 235 ? -3.852 -17.469 3.287 1 98.25 235 GLY B N 1
ATOM 4513 C CA . GLY B 1 235 ? -4.523 -18.297 2.305 1 98.25 235 GLY B CA 1
ATOM 4514 C C . GLY B 1 235 ? -4.113 -19.766 2.381 1 98.25 235 GLY B C 1
ATOM 4515 O O . GLY B 1 235 ? -4.965 -20.656 2.359 1 98.25 235 GLY B O 1
ATOM 4516 N N . ARG B 1 236 ? -2.838 -19.969 2.488 1 97.38 236 ARG B N 1
ATOM 4517 C CA . ARG B 1 236 ? -2.301 -21.328 2.557 1 97.38 236 ARG B CA 1
ATOM 4518 C C . ARG B 1 236 ? -2.791 -22.047 3.809 1 97.38 236 ARG B C 1
ATOM 4520 O O . ARG B 1 236 ? -3.281 -23.172 3.73 1 97.38 236 ARG B O 1
ATOM 4527 N N . TYR B 1 237 ? -2.65 -21.391 4.883 1 96.94 237 TYR B N 1
ATOM 4528 C CA . TYR B 1 237 ? -3.039 -21.969 6.164 1 96.94 237 TYR B CA 1
ATOM 4529 C C . TYR B 1 237 ? -4.531 -22.281 6.188 1 96.94 237 TYR B C 1
ATOM 4531 O O . TYR B 1 237 ? -4.934 -23.391 6.574 1 96.94 237 TYR B O 1
ATOM 4539 N N . ALA B 1 238 ? -5.316 -21.297 5.793 1 97.81 238 ALA B N 1
ATOM 4540 C CA . ALA B 1 238 ? -6.77 -21.438 5.871 1 97.81 238 ALA B CA 1
ATOM 4541 C C . ALA B 1 238 ? -7.27 -22.547 4.945 1 97.81 238 ALA B C 1
ATOM 4543 O O . ALA B 1 238 ? -8.18 -23.297 5.301 1 97.81 238 ALA B O 1
ATOM 4544 N N . LEU B 1 239 ? -6.715 -22.625 3.756 1 97.88 239 LEU B N 1
ATOM 4545 C CA . LEU B 1 239 ? -7.102 -23.703 2.846 1 97.88 239 LEU B CA 1
ATOM 4546 C C . LEU B 1 239 ? -6.824 -25.062 3.467 1 97.88 239 LEU B C 1
ATOM 4548 O O . LEU B 1 239 ? -7.664 -25.953 3.406 1 97.88 239 LEU B O 1
ATOM 4552 N N . ASN B 1 240 ? -5.645 -25.172 4.012 1 97.12 240 ASN B N 1
ATOM 4553 C CA . ASN B 1 240 ? -5.281 -26.422 4.668 1 97.12 240 ASN B CA 1
ATOM 4554 C C . ASN B 1 240 ? -6.285 -26.797 5.754 1 97.12 240 ASN B C 1
ATOM 4556 O O . ASN B 1 240 ? -6.707 -27.953 5.844 1 97.12 240 ASN B O 1
ATOM 4560 N N . GLU B 1 241 ? -6.641 -25.844 6.516 1 97.38 241 GLU B N 1
ATOM 4561 C CA . GLU B 1 241 ? -7.57 -26.078 7.617 1 97.38 241 GLU B CA 1
ATOM 4562 C C . GLU B 1 241 ? -8.938 -26.516 7.105 1 97.38 241 GLU B C 1
ATOM 4564 O O . GLU B 1 241 ? -9.539 -27.438 7.652 1 97.38 241 GLU B O 1
ATOM 4569 N N . ILE B 1 242 ? -9.461 -25.891 6.086 1 97 242 ILE B N 1
ATOM 4570 C CA . ILE B 1 242 ? -10.789 -26.203 5.574 1 97 242 ILE B CA 1
ATOM 4571 C C . ILE B 1 242 ? -10.773 -27.594 4.934 1 97 242 ILE B C 1
ATOM 4573 O O . ILE B 1 242 ? -11.711 -28.375 5.113 1 97 242 ILE B O 1
ATOM 4577 N N . LEU B 1 243 ? -9.734 -27.891 4.223 1 96.94 243 LEU B N 1
ATOM 4578 C CA . LEU B 1 243 ? -9.633 -29.188 3.557 1 96.94 243 LEU B CA 1
ATOM 4579 C C . LEU B 1 243 ? -9.586 -30.328 4.574 1 96.94 243 LEU B C 1
ATOM 4581 O O . LEU B 1 243 ? -10.109 -31.406 4.324 1 96.94 243 LEU B O 1
ATOM 4585 N N . LEU B 1 244 ? -8.93 -30.047 5.676 1 95.69 244 LEU B N 1
ATOM 4586 C CA . LEU B 1 244 ? -8.883 -31.031 6.746 1 95.69 244 LEU B CA 1
ATOM 4587 C C . LEU B 1 244 ? -10.273 -31.297 7.309 1 95.69 244 LEU B C 1
ATOM 4589 O O . LEU B 1 244 ? -10.617 -32.438 7.633 1 95.69 244 LEU B O 1
ATOM 4593 N N . ARG B 1 245 ? -11.039 -30.25 7.375 1 94.81 245 ARG B N 1
ATOM 4594 C CA . ARG B 1 245 ? -12.391 -30.344 7.926 1 94.81 245 ARG B CA 1
ATOM 4595 C C . ARG B 1 245 ? -13.375 -30.875 6.891 1 94.81 245 ARG B C 1
ATOM 4597 O O . ARG B 1 245 ? -14.336 -31.562 7.234 1 94.81 245 ARG B O 1
ATOM 4604 N N . GLN B 1 246 ? -13.156 -30.5 5.668 1 95.25 246 GLN B N 1
ATOM 4605 C CA . GLN B 1 246 ? -14.047 -30.844 4.562 1 95.25 246 GLN B CA 1
ATOM 4606 C C . GLN B 1 246 ? -13.25 -31.219 3.318 1 95.25 246 GLN B C 1
ATOM 4608 O O . GLN B 1 246 ? -13.094 -30.406 2.4 1 95.25 246 GLN B O 1
ATOM 4613 N N . PRO B 1 247 ? -12.938 -32.469 3.25 1 95.44 247 PRO B N 1
ATOM 4614 C CA . PRO B 1 247 ? -12.141 -32.938 2.111 1 95.44 247 PRO B CA 1
ATOM 4615 C C . PRO B 1 247 ? -12.867 -32.75 0.777 1 95.44 247 PRO B C 1
ATOM 4617 O O . PRO B 1 247 ? -12.227 -32.781 -0.279 1 95.44 247 PRO B O 1
ATOM 4620 N N . GLU B 1 248 ? -14.156 -32.562 0.856 1 96.06 248 GLU B N 1
ATOM 4621 C CA . GLU B 1 248 ? -14.953 -32.438 -0.363 1 96.06 248 GLU B CA 1
ATOM 4622 C C . GLU B 1 248 ? -15.102 -30.984 -0.792 1 96.06 248 GLU B C 1
ATOM 4624 O O . GLU B 1 248 ? -15.922 -30.672 -1.654 1 96.06 248 GLU B O 1
ATOM 4629 N N . LEU B 1 249 ? -14.312 -30.125 -0.174 1 97.44 249 LEU B N 1
ATOM 4630 C CA . LEU B 1 249 ? -14.312 -28.734 -0.583 1 97.44 249 LEU B CA 1
ATOM 4631 C C . LEU B 1 249 ? -14.109 -28.609 -2.09 1 97.44 249 LEU B C 1
ATOM 4633 O O . LEU B 1 249 ? -13.172 -29.172 -2.646 1 97.44 249 LEU B O 1
ATOM 4637 N N . ASP B 1 250 ? -14.977 -27.875 -2.686 1 98 250 ASP B N 1
ATOM 4638 C CA . ASP B 1 250 ? -14.836 -27.812 -4.137 1 98 250 ASP B CA 1
ATOM 4639 C C . ASP B 1 250 ? -14.758 -26.375 -4.625 1 98 250 ASP B C 1
ATOM 4641 O O . ASP B 1 250 ? -14.516 -26.125 -5.805 1 98 250 ASP B O 1
ATOM 4645 N N . ALA B 1 251 ? -14.906 -25.391 -3.73 1 98.69 251 ALA B N 1
ATOM 4646 C CA . ALA B 1 251 ? -14.711 -23.984 -4.07 1 98.69 251 ALA B CA 1
ATOM 4647 C C . ALA B 1 251 ? -14.398 -23.156 -2.828 1 98.69 251 ALA B C 1
ATOM 4649 O O . ALA B 1 251 ? -14.742 -23.547 -1.71 1 98.69 251 ALA B O 1
ATOM 4650 N N . VAL B 1 252 ? -13.766 -22.078 -3.021 1 98.75 252 VAL B N 1
ATOM 4651 C CA . VAL B 1 252 ? -13.477 -21.156 -1.925 1 98.75 252 VAL B CA 1
ATOM 4652 C C . VAL B 1 252 ? -13.641 -19.719 -2.4 1 98.75 252 VAL B C 1
ATOM 4654 O O . VAL B 1 252 ? -13.25 -19.375 -3.52 1 98.75 252 VAL B O 1
ATOM 4657 N N . ILE B 1 253 ? -14.273 -18.938 -1.611 1 98.75 253 ILE B N 1
ATOM 4658 C CA . ILE B 1 253 ? -14.359 -17.5 -1.8 1 98.75 253 ILE B CA 1
ATOM 4659 C C . ILE B 1 253 ? -13.484 -16.781 -0.765 1 98.75 253 ILE B C 1
ATOM 4661 O O . ILE B 1 253 ? -13.617 -17.031 0.437 1 98.75 253 ILE B O 1
ATOM 4665 N N . CYS B 1 254 ? -12.633 -15.961 -1.271 1 98.62 254 CYS B N 1
ATOM 4666 C CA . CYS B 1 254 ? -11.695 -15.25 -0.412 1 98.62 254 CYS B CA 1
ATOM 4667 C C . CYS B 1 254 ? -12.07 -13.773 -0.293 1 98.62 254 CYS B C 1
ATOM 4669 O O . CYS B 1 254 ? -12.492 -13.156 -1.271 1 98.62 254 CYS B O 1
ATOM 4671 N N . SER B 1 255 ? -11.828 -13.258 0.885 1 97.25 255 SER B N 1
ATOM 4672 C CA . SER B 1 255 ? -12.148 -11.852 1.099 1 97.25 255 SER B CA 1
ATOM 4673 C C . SER B 1 255 ? -11.211 -10.945 0.313 1 97.25 255 SER B C 1
ATOM 4675 O O . SER B 1 255 ? -11.586 -9.836 -0.068 1 97.25 255 SER B O 1
ATOM 4677 N N . HIS B 1 256 ? -9.961 -11.383 0.097 1 96.75 256 HIS B N 1
ATOM 4678 C CA . HIS B 1 256 ? -8.922 -10.562 -0.521 1 96.75 256 HIS B CA 1
ATOM 4679 C C . HIS B 1 256 ? -8.156 -11.344 -1.577 1 96.75 256 HIS B C 1
ATOM 4681 O O . HIS B 1 256 ? -8 -12.562 -1.46 1 96.75 256 HIS B O 1
ATOM 4687 N N . GLU B 1 257 ? -7.629 -10.617 -2.463 1 96.88 257 GLU B N 1
ATOM 4688 C CA . GLU B 1 257 ? -6.852 -11.18 -3.561 1 96.88 257 GLU B CA 1
ATOM 4689 C C . GLU B 1 257 ? -5.617 -11.922 -3.043 1 96.88 257 GLU B C 1
ATOM 4691 O O . GLU B 1 257 ? -5.266 -12.984 -3.551 1 96.88 257 GLU B O 1
ATOM 4696 N N . GLU B 1 258 ? -4.949 -11.383 -2.008 1 96.56 258 GLU B N 1
ATOM 4697 C CA . GLU B 1 258 ? -3.732 -11.992 -1.473 1 96.56 258 GLU B CA 1
ATOM 4698 C C . GLU B 1 258 ? -4.004 -13.391 -0.939 1 96.56 258 GLU B C 1
ATOM 4700 O O . GLU B 1 258 ? -3.156 -14.281 -1.057 1 96.56 258 GLU B O 1
ATOM 4705 N N . ILE B 1 259 ? -5.129 -13.531 -0.356 1 98.12 259 ILE B N 1
ATOM 4706 C CA . ILE B 1 259 ? -5.523 -14.836 0.161 1 98.12 259 ILE B CA 1
ATOM 4707 C C . ILE B 1 259 ? -5.688 -15.82 -0.994 1 98.12 259 ILE B C 1
ATOM 4709 O O . ILE B 1 259 ? -5.188 -16.953 -0.935 1 98.12 259 ILE B O 1
ATOM 4713 N N . ALA B 1 260 ? -6.371 -15.328 -2.014 1 98.69 260 ALA B N 1
ATOM 4714 C CA . ALA B 1 260 ? -6.594 -16.172 -3.182 1 98.69 260 ALA B CA 1
ATOM 4715 C C . ALA B 1 260 ? -5.27 -16.594 -3.812 1 98.69 260 ALA B C 1
ATOM 4717 O O . ALA B 1 260 ? -5.102 -17.75 -4.207 1 98.69 260 ALA B O 1
ATOM 4718 N N . LEU B 1 261 ? -4.348 -15.688 -3.898 1 98.12 261 LEU B N 1
ATOM 4719 C CA . LEU B 1 261 ? -3.035 -16 -4.445 1 98.12 261 LEU B CA 1
ATOM 4720 C C . LEU B 1 261 ? -2.346 -17.078 -3.613 1 98.12 261 LEU B C 1
ATOM 4722 O O . LEU B 1 261 ? -1.738 -18 -4.16 1 98.12 261 LEU B O 1
ATOM 4726 N N . GLY B 1 262 ? -2.414 -16.906 -2.275 1 98.38 262 GLY B N 1
ATOM 4727 C CA . GLY B 1 262 ? -1.869 -17.922 -1.4 1 98.38 262 GLY B CA 1
ATOM 4728 C C . GLY B 1 262 ? -2.479 -19.297 -1.632 1 98.38 262 GLY B C 1
ATOM 4729 O O . GLY B 1 262 ? -1.77 -20.312 -1.645 1 98.38 262 GLY B O 1
ATOM 4730 N N . ILE B 1 263 ? -3.734 -19.297 -1.851 1 98.69 263 ILE B N 1
ATOM 4731 C CA . ILE B 1 263 ? -4.457 -20.531 -2.104 1 98.69 263 ILE B CA 1
ATOM 4732 C C . ILE B 1 263 ? -4.004 -21.141 -3.434 1 98.69 263 ILE B C 1
ATOM 4734 O O . ILE B 1 263 ? -3.805 -22.344 -3.541 1 98.69 263 ILE B O 1
ATOM 4738 N N . MET B 1 264 ? -3.861 -20.328 -4.445 1 98.56 264 MET B N 1
ATOM 4739 C CA . MET B 1 264 ? -3.424 -20.812 -5.754 1 98.56 264 MET B CA 1
ATOM 4740 C C . MET B 1 264 ? -2.057 -21.484 -5.66 1 98.56 264 MET B C 1
ATOM 4742 O O . MET B 1 264 ? -1.851 -22.562 -6.219 1 98.56 264 MET B O 1
ATOM 4746 N N . PHE B 1 265 ? -1.17 -20.891 -4.898 1 98.12 265 PHE B N 1
ATOM 4747 C CA . PHE B 1 265 ? 0.151 -21.484 -4.73 1 98.12 265 PHE B CA 1
ATOM 4748 C C . PHE B 1 265 ? 0.067 -22.781 -3.926 1 98.12 265 PHE B C 1
ATOM 4750 O O . PHE B 1 265 ? 0.798 -23.734 -4.195 1 98.12 265 PHE B O 1
ATOM 4757 N N . GLU B 1 266 ? -0.771 -22.734 -2.953 1 97.88 266 GLU B N 1
ATOM 4758 C CA . GLU B 1 266 ? -0.935 -23.953 -2.158 1 97.88 266 GLU B CA 1
ATOM 4759 C C . GLU B 1 266 ? -1.519 -25.078 -2.996 1 97.88 266 GLU B C 1
ATOM 4761 O O . GLU B 1 266 ? -1.11 -26.234 -2.855 1 97.88 266 GLU B O 1
ATOM 4766 N N . CYS B 1 267 ? -2.445 -24.781 -3.836 1 97.94 267 CYS B N 1
ATOM 4767 C CA . CYS B 1 267 ? -3.006 -25.781 -4.73 1 97.94 267 CYS B CA 1
ATOM 4768 C C . CYS B 1 267 ? -1.93 -26.359 -5.645 1 97.94 267 CYS B C 1
ATOM 4770 O O . CYS B 1 267 ? -1.91 -27.562 -5.902 1 97.94 267 CYS B O 1
ATOM 4772 N N . GLN B 1 268 ? -1.103 -25.5 -6.086 1 96.25 268 GLN B N 1
ATOM 4773 C CA . GLN B 1 268 ? 0.013 -25.969 -6.898 1 96.25 268 GLN B CA 1
ATOM 4774 C C . GLN B 1 268 ? 0.887 -26.953 -6.121 1 96.25 268 GLN B C 1
ATOM 4776 O O . GLN B 1 268 ? 1.254 -28 -6.641 1 96.25 268 GLN B O 1
ATOM 4781 N N . ARG B 1 269 ? 1.155 -26.578 -4.926 1 95.81 269 ARG B N 1
ATOM 4782 C CA . ARG B 1 269 ? 1.994 -27.406 -4.062 1 95.81 269 ARG B CA 1
ATOM 4783 C C . ARG B 1 269 ? 1.371 -28.781 -3.852 1 95.81 269 ARG B C 1
ATOM 4785 O O . ARG B 1 269 ? 2.08 -29.781 -3.812 1 95.81 269 ARG B O 1
ATOM 4792 N N . ARG B 1 270 ? 0.096 -28.797 -3.865 1 96.38 270 ARG B N 1
ATOM 4793 C CA . ARG B 1 270 ? -0.642 -30.031 -3.572 1 96.38 270 ARG B CA 1
ATOM 4794 C C . ARG B 1 270 ? -1.072 -30.719 -4.855 1 96.38 270 ARG B C 1
ATOM 4796 O O . ARG B 1 270 ? -1.705 -31.781 -4.812 1 96.38 270 ARG B O 1
ATOM 4803 N N . LEU B 1 271 ? -0.801 -30.125 -5.93 1 96.56 271 LEU B N 1
ATOM 4804 C CA . LEU B 1 271 ? -1.157 -30.641 -7.246 1 96.56 271 LEU B CA 1
ATOM 4805 C C . LEU B 1 271 ? -2.672 -30.703 -7.418 1 96.56 271 LEU B C 1
ATOM 4807 O O . LEU B 1 271 ? -3.203 -31.656 -7.965 1 96.56 271 LEU B O 1
ATOM 4811 N N . LEU B 1 272 ? -3.33 -29.703 -6.824 1 97.38 272 LEU B N 1
ATOM 4812 C CA . LEU B 1 272 ? -4.766 -29.547 -7.027 1 97.38 272 LEU B CA 1
ATOM 4813 C C . LEU B 1 272 ? -5.047 -28.609 -8.203 1 97.38 272 LEU B C 1
ATOM 4815 O O . LEU B 1 272 ? -4.473 -27.531 -8.289 1 97.38 272 LEU B O 1
ATOM 4819 N N . LYS B 1 273 ? -5.887 -29.031 -9.039 1 97.81 273 LYS B N 1
ATOM 4820 C CA . LYS B 1 273 ? -6.215 -28.234 -10.219 1 97.81 273 LYS B CA 1
ATOM 4821 C C . LYS B 1 273 ? -7.273 -27.188 -9.906 1 97.81 273 LYS B C 1
ATOM 4823 O O . LYS B 1 273 ? -8.227 -27.469 -9.18 1 97.81 273 LYS B O 1
ATOM 4828 N N . ILE B 1 274 ? -7.09 -26.031 -10.375 1 98.44 274 ILE B N 1
ATOM 4829 C CA . ILE B 1 274 ? -8.078 -24.953 -10.328 1 98.44 274 ILE B CA 1
ATOM 4830 C C . ILE B 1 274 ? -8.617 -24.703 -11.734 1 98.44 274 ILE B C 1
ATOM 4832 O O . ILE B 1 274 ? -7.859 -24.406 -12.656 1 98.44 274 ILE B O 1
ATOM 4836 N N . PRO B 1 275 ? -9.883 -24.812 -11.93 1 97.62 275 PRO B N 1
ATOM 4837 C CA . PRO B 1 275 ? -10.961 -25.078 -10.977 1 97.62 275 PRO B CA 1
ATOM 4838 C C . PRO B 1 275 ? -11.273 -26.578 -10.844 1 97.62 275 PRO B C 1
ATOM 4840 O O . PRO B 1 275 ? -12.203 -26.953 -10.133 1 97.62 275 PRO B O 1
ATOM 4843 N N . GLY B 1 276 ? -10.617 -27.406 -11.5 1 96.88 276 GLY B N 1
ATOM 4844 C CA . GLY B 1 276 ? -10.953 -28.812 -11.586 1 96.88 276 GLY B CA 1
ATOM 4845 C C . GLY B 1 276 ? -11.18 -29.469 -10.234 1 96.88 276 GLY B C 1
ATOM 4846 O O . GLY B 1 276 ? -12.203 -30.125 -10.016 1 96.88 276 GLY B O 1
ATOM 4847 N N . ASN B 1 277 ? -10.328 -29.328 -9.305 1 97.75 277 ASN B N 1
ATOM 4848 C CA . ASN B 1 277 ? -10.469 -29.859 -7.953 1 97.75 277 ASN B CA 1
ATOM 4849 C C . ASN B 1 277 ? -11.109 -28.828 -7.02 1 97.75 277 ASN B C 1
ATOM 4851 O O . ASN B 1 277 ? -11.953 -29.172 -6.195 1 97.75 277 ASN B O 1
ATOM 4855 N N . ILE B 1 278 ? -10.672 -27.578 -7.18 1 98.31 278 ILE B N 1
ATOM 4856 C CA . ILE B 1 278 ? -11.164 -26.531 -6.305 1 98.31 278 ILE B CA 1
ATOM 4857 C C . ILE B 1 278 ? -11.273 -25.219 -7.082 1 98.31 278 ILE B C 1
ATOM 4859 O O . ILE B 1 278 ? -10.281 -24.75 -7.648 1 98.31 278 ILE B O 1
ATOM 4863 N N . ALA B 1 279 ? -12.453 -24.641 -7.129 1 98.75 279 ALA B N 1
ATOM 4864 C CA . ALA B 1 279 ? -12.617 -23.312 -7.699 1 98.75 279 ALA B CA 1
ATOM 4865 C C . ALA B 1 279 ? -12.227 -22.234 -6.691 1 98.75 279 ALA B C 1
ATOM 4867 O O . ALA B 1 279 ? -12.414 -22.406 -5.484 1 98.75 279 ALA B O 1
ATOM 4868 N N . VAL B 1 280 ? -11.656 -21.141 -7.184 1 98.81 280 VAL B N 1
ATOM 4869 C CA . VAL B 1 280 ? -11.188 -20.062 -6.32 1 98.81 280 VAL B CA 1
ATOM 4870 C C . VAL B 1 280 ? -11.727 -18.719 -6.832 1 98.81 280 VAL B C 1
ATOM 4872 O O . VAL B 1 280 ? -11.664 -18.438 -8.031 1 98.81 280 VAL B O 1
ATOM 4875 N N . ALA B 1 281 ? -12.266 -17.906 -5.965 1 98.81 281 ALA B N 1
ATOM 4876 C CA . ALA B 1 281 ? -12.742 -16.562 -6.266 1 98.81 281 ALA B CA 1
ATOM 4877 C C . ALA B 1 281 ? -12.422 -15.594 -5.125 1 98.81 281 ALA B C 1
ATOM 4879 O O . ALA B 1 281 ? -12.148 -16.031 -4.004 1 98.81 281 ALA B O 1
ATOM 4880 N N . CYS B 1 282 ? -12.406 -14.344 -5.441 1 98.12 282 CYS B N 1
ATOM 4881 C CA . CYS B 1 282 ? -12.156 -13.398 -4.359 1 98.12 282 CYS B CA 1
ATOM 4882 C C . CYS B 1 282 ? -13.07 -12.18 -4.48 1 98.12 282 CYS B C 1
ATOM 4884 O O . CYS B 1 282 ? -13.5 -11.836 -5.582 1 98.12 282 CYS B O 1
ATOM 4886 N N . LEU B 1 283 ? -13.383 -11.562 -3.383 1 97.56 283 LEU B N 1
ATOM 4887 C CA . LEU B 1 283 ? -14.344 -10.469 -3.305 1 97.56 283 LEU B CA 1
ATOM 4888 C C . LEU B 1 283 ? -13.672 -9.125 -3.562 1 97.56 283 LEU B C 1
ATOM 4890 O O . LEU B 1 283 ? -14.328 -8.148 -3.922 1 97.56 283 LEU B O 1
ATOM 4894 N N . ASP B 1 284 ? -12.391 -9.039 -3.363 1 95.31 284 ASP B N 1
ATOM 4895 C CA . ASP B 1 284 ? -11.641 -7.801 -3.553 1 95.31 284 ASP B CA 1
ATOM 4896 C C . ASP B 1 284 ? -10.438 -8.023 -4.469 1 95.31 284 ASP B C 1
ATOM 4898 O O . ASP B 1 284 ? -9.305 -8.141 -3.996 1 95.31 284 ASP B O 1
ATOM 4902 N N . GLY B 1 285 ? -10.75 -7.949 -5.734 1 95.94 285 GLY B N 1
ATOM 4903 C CA . GLY B 1 285 ? -9.727 -8.219 -6.73 1 95.94 285 GLY B CA 1
ATOM 4904 C C . GLY B 1 285 ? -9.203 -6.961 -7.402 1 95.94 285 GLY B C 1
ATOM 4905 O O . GLY B 1 285 ? -9.703 -5.859 -7.145 1 95.94 285 GLY B O 1
ATOM 4906 N N . SER B 1 286 ? -8.102 -7.129 -8.094 1 94.12 286 SER B N 1
ATOM 4907 C CA . SER B 1 286 ? -7.484 -6.086 -8.898 1 94.12 286 SER B CA 1
ATOM 4908 C C . SER B 1 286 ? -7.176 -6.586 -10.312 1 94.12 286 SER B C 1
ATOM 4910 O O . SER B 1 286 ? -7.633 -7.66 -10.703 1 94.12 286 SER B O 1
ATOM 4912 N N . ASP B 1 287 ? -6.449 -5.797 -11.062 1 92.44 287 ASP B N 1
ATOM 4913 C CA . ASP B 1 287 ? -6.051 -6.164 -12.422 1 92.44 287 ASP B CA 1
ATOM 4914 C C . ASP B 1 287 ? -5.121 -7.375 -12.406 1 92.44 287 ASP B C 1
ATOM 4916 O O . ASP B 1 287 ? -4.988 -8.07 -13.414 1 92.44 287 ASP B O 1
ATOM 4920 N N . SER B 1 288 ? -4.547 -7.621 -11.266 1 94.5 288 SER B N 1
ATOM 4921 C CA . SER B 1 288 ? -3.656 -8.773 -11.133 1 94.5 288 SER B CA 1
ATOM 4922 C C . SER B 1 288 ? -4.398 -10.078 -11.383 1 94.5 288 SER B C 1
ATOM 4924 O O . SER B 1 288 ? -3.795 -11.07 -11.797 1 94.5 288 SER B O 1
ATOM 4926 N N . CYS B 1 289 ? -5.656 -10.07 -11.227 1 97.69 289 CYS B N 1
ATOM 4927 C CA . CYS B 1 289 ? -6.473 -11.273 -11.375 1 97.69 289 CYS B CA 1
ATOM 4928 C C . CYS B 1 289 ? -6.473 -11.758 -12.82 1 97.69 289 CYS B C 1
ATOM 4930 O O . CYS B 1 289 ? -6.656 -12.953 -13.078 1 97.69 289 CYS B O 1
ATOM 4932 N N . ASP B 1 290 ? -6.223 -10.812 -13.711 1 97.12 290 ASP B N 1
ATOM 4933 C CA . ASP B 1 290 ? -6.156 -11.148 -15.133 1 97.12 290 ASP B CA 1
ATOM 4934 C C . ASP B 1 290 ? -4.824 -11.805 -15.477 1 97.12 290 ASP B C 1
ATOM 4936 O O . ASP B 1 290 ? -4.684 -12.406 -16.547 1 97.12 290 ASP B O 1
ATOM 4940 N N . GLN B 1 291 ? -3.887 -11.781 -14.516 1 97.38 291 GLN B N 1
ATOM 4941 C CA . GLN B 1 291 ? -2.514 -12.156 -14.844 1 97.38 291 GLN B CA 1
ATOM 4942 C C . GLN B 1 291 ? -2.131 -13.477 -14.18 1 97.38 291 GLN B C 1
ATOM 4944 O O . GLN B 1 291 ? -1.056 -14.016 -14.445 1 97.38 291 GLN B O 1
ATOM 4949 N N . THR B 1 292 ? -2.955 -13.969 -13.32 1 98.25 292 THR B N 1
ATOM 4950 C CA . THR B 1 292 ? -2.684 -15.242 -12.664 1 98.25 292 THR B CA 1
ATOM 4951 C C . THR B 1 292 ? -2.957 -16.406 -13.617 1 98.25 292 THR B C 1
ATOM 4953 O O . THR B 1 292 ? -3.512 -16.219 -14.703 1 98.25 292 THR B O 1
ATOM 4956 N N . HIS B 1 293 ? -2.49 -17.625 -13.195 1 97.5 293 HIS B N 1
ATOM 4957 C CA . HIS B 1 293 ? -2.83 -18.828 -13.938 1 97.5 293 HIS B CA 1
ATOM 4958 C C . HIS B 1 293 ? -3.314 -19.938 -12.992 1 97.5 293 HIS B C 1
ATOM 4960 O O . HIS B 1 293 ? -2.539 -20.453 -12.188 1 97.5 293 HIS B O 1
ATOM 4966 N N . PRO B 1 294 ? -4.586 -20.406 -13.227 1 98.12 294 PRO B N 1
ATOM 4967 C CA . PRO B 1 294 ? -5.578 -19.766 -14.102 1 98.12 294 PRO B CA 1
ATOM 4968 C C . PRO B 1 294 ? -5.922 -18.344 -13.664 1 98.12 294 PRO B C 1
ATOM 4970 O O . PRO B 1 294 ? -5.613 -17.953 -12.539 1 98.12 294 PRO B O 1
ATOM 4973 N N . THR B 1 295 ? -6.48 -17.578 -14.586 1 98.62 295 THR B N 1
ATOM 4974 C CA . THR B 1 295 ? -6.922 -16.234 -14.219 1 98.62 295 THR B CA 1
ATOM 4975 C C . THR B 1 295 ? -8.016 -16.297 -13.156 1 98.62 295 THR B C 1
ATOM 4977 O O . THR B 1 295 ? -8.836 -17.219 -13.156 1 98.62 295 THR B O 1
ATOM 4980 N N . LEU B 1 296 ? -8.031 -15.336 -12.273 1 98.69 296 LEU B N 1
ATOM 4981 C CA . LEU B 1 296 ? -8.758 -15.43 -11.008 1 98.69 296 LEU B CA 1
ATOM 4982 C C . LEU B 1 296 ? -10.094 -14.703 -11.094 1 98.69 296 LEU B C 1
ATOM 4984 O O . LEU B 1 296 ? -10.141 -13.5 -11.375 1 98.69 296 LEU B O 1
ATOM 4988 N N . THR B 1 297 ? -11.188 -15.383 -10.883 1 98.75 297 THR B N 1
ATOM 4989 C CA . THR B 1 297 ? -12.516 -14.789 -10.75 1 98.75 297 THR B CA 1
ATOM 4990 C C . THR B 1 297 ? -12.586 -13.875 -9.531 1 98.75 297 THR B C 1
ATOM 4992 O O . THR B 1 297 ? -12.164 -14.258 -8.438 1 98.75 297 THR B O 1
ATOM 4995 N N . SER B 1 298 ? -13.102 -12.672 -9.773 1 98.31 298 SER B N 1
ATOM 4996 C CA . SER B 1 298 ? -13.094 -11.719 -8.664 1 98.31 298 SER B CA 1
ATOM 4997 C C . SER B 1 298 ? -14.203 -10.68 -8.812 1 98.31 298 SER B C 1
ATOM 4999 O O . SER B 1 298 ? -14.82 -10.578 -9.875 1 98.31 298 SER B O 1
ATOM 5001 N N . ILE B 1 299 ? -14.5 -10.102 -7.691 1 97.69 299 ILE B N 1
ATOM 5002 C CA . ILE B 1 299 ? -15.211 -8.828 -7.707 1 97.69 299 ILE B CA 1
ATOM 5003 C C . ILE B 1 299 ? -14.211 -7.68 -7.801 1 97.69 299 ILE B C 1
ATOM 5005 O O . ILE B 1 299 ? -13.133 -7.734 -7.211 1 97.69 299 ILE B O 1
ATOM 5009 N N . ARG B 1 300 ? -14.547 -6.738 -8.555 1 95.12 300 ARG B N 1
ATOM 5010 C CA . ARG B 1 300 ? -13.703 -5.551 -8.672 1 95.12 300 ARG B CA 1
ATOM 5011 C C . ARG B 1 300 ? -14.43 -4.312 -8.156 1 95.12 300 ARG B C 1
ATOM 5013 O O . ARG B 1 300 ? -15.578 -4.062 -8.523 1 95.12 300 ARG B O 1
ATOM 5020 N N . ILE B 1 301 ? -13.781 -3.67 -7.258 1 93.38 301 ILE B N 1
ATOM 5021 C CA . ILE B 1 301 ? -14.227 -2.363 -6.785 1 93.38 301 ILE B CA 1
ATOM 5022 C C . ILE B 1 301 ? -13.242 -1.289 -7.242 1 93.38 301 ILE B C 1
ATOM 5024 O O . ILE B 1 301 ? -12.023 -1.456 -7.109 1 93.38 301 ILE B O 1
ATOM 5028 N N . ASP B 1 302 ? -13.68 -0.225 -7.82 1 93.62 302 ASP B N 1
ATOM 5029 C CA . ASP B 1 302 ? -12.82 0.835 -8.344 1 93.62 302 ASP B CA 1
ATOM 5030 C C . ASP B 1 302 ? -12.469 1.841 -7.25 1 93.62 302 ASP B C 1
ATOM 5032 O O . ASP B 1 302 ? -13.023 2.941 -7.207 1 93.62 302 ASP B O 1
ATOM 5036 N N . TYR B 1 303 ? -11.477 1.538 -6.504 1 94.75 303 TYR B N 1
ATOM 5037 C CA . TYR B 1 303 ? -11.055 2.377 -5.387 1 94.75 303 TYR B CA 1
ATOM 5038 C C . TYR B 1 303 ? -10.445 3.682 -5.883 1 94.75 303 TYR B C 1
ATOM 5040 O O . TYR B 1 303 ? -10.5 4.703 -5.191 1 94.75 303 TYR B O 1
ATOM 5048 N N . LYS B 1 304 ? -9.828 3.635 -7.043 1 94.5 304 LYS B N 1
ATOM 5049 C CA . LYS B 1 304 ? -9.32 4.867 -7.641 1 94.5 304 LYS B CA 1
ATOM 5050 C C . LYS B 1 304 ? -10.445 5.867 -7.879 1 94.5 304 LYS B C 1
ATOM 5052 O O . LYS B 1 304 ? -10.344 7.031 -7.477 1 94.5 304 LYS B O 1
ATOM 5057 N N . LYS B 1 305 ? -11.461 5.391 -8.484 1 95.88 305 LYS B N 1
ATOM 5058 C CA . LYS B 1 305 ? -12.617 6.25 -8.727 1 95.88 305 LYS B CA 1
ATOM 5059 C C . LYS B 1 305 ? -13.242 6.723 -7.418 1 95.88 305 LYS B C 1
ATOM 5061 O O . LYS B 1 305 ? -13.672 7.871 -7.309 1 95.88 305 LYS B O 1
ATOM 5066 N N . MET B 1 306 ? -13.281 5.836 -6.492 1 96.19 306 MET B N 1
ATOM 5067 C CA . MET B 1 306 ? -13.82 6.184 -5.184 1 96.19 306 MET B CA 1
ATOM 5068 C C . MET B 1 306 ? -13.023 7.312 -4.547 1 96.19 306 MET B C 1
ATOM 5070 O O . MET B 1 306 ? -13.594 8.242 -3.967 1 96.19 306 MET B O 1
ATOM 5074 N N . GLY B 1 307 ? -11.703 7.242 -4.641 1 97.06 307 GLY B N 1
ATOM 5075 C CA . GLY B 1 307 ? -10.852 8.297 -4.113 1 97.06 307 GLY B CA 1
ATOM 5076 C C . GLY B 1 307 ? -11.07 9.633 -4.797 1 97.06 307 GLY B C 1
ATOM 5077 O O . GLY B 1 307 ? -11.18 10.664 -4.133 1 97.06 307 GLY B O 1
ATOM 5078 N N . ILE B 1 308 ? -11.188 9.609 -6.082 1 97.06 308 ILE B N 1
ATOM 5079 C CA . ILE B 1 308 ? -11.391 10.82 -6.871 1 97.06 308 ILE B CA 1
ATOM 5080 C C . ILE B 1 308 ? -12.734 11.453 -6.512 1 97.06 308 ILE B C 1
ATOM 5082 O O . ILE B 1 308 ? -12.805 12.656 -6.227 1 97.06 308 ILE B O 1
ATOM 5086 N N . GLU B 1 309 ? -13.742 10.617 -6.473 1 96.25 309 GLU B N 1
ATOM 5087 C CA . GLU B 1 309 ? -15.078 11.117 -6.188 1 96.25 309 GLU B CA 1
ATOM 5088 C C . GLU B 1 309 ? -15.172 11.664 -4.762 1 96.25 309 GLU B C 1
ATOM 5090 O O . GLU B 1 309 ? -15.828 12.68 -4.52 1 96.25 309 GLU B O 1
ATOM 5095 N N . THR B 1 310 ? -14.562 10.969 -3.844 1 96.69 310 THR B N 1
ATOM 5096 C CA . THR B 1 310 ? -14.516 11.461 -2.471 1 96.69 310 THR B CA 1
ATOM 5097 C C . THR B 1 310 ? -13.875 12.844 -2.414 1 96.69 310 THR B C 1
ATOM 5099 O O . THR B 1 310 ? -14.406 13.75 -1.764 1 96.69 310 THR B O 1
ATOM 5102 N N . GLY B 1 311 ? -12.758 12.992 -3.096 1 96.5 311 GLY B N 1
ATOM 5103 C CA . GLY B 1 311 ? -12.094 14.289 -3.152 1 96.5 311 GLY B CA 1
ATOM 5104 C C . GLY B 1 311 ? -12.969 15.383 -3.723 1 96.5 311 GLY B C 1
ATOM 5105 O O . GLY B 1 311 ? -13.047 16.484 -3.164 1 96.5 311 GLY B O 1
ATOM 5106 N N . LYS B 1 312 ? -13.641 15.055 -4.816 1 95.5 312 LYS B N 1
ATOM 5107 C CA . LYS B 1 312 ? -14.516 16.031 -5.469 1 95.5 312 LYS B CA 1
ATOM 5108 C C . LYS B 1 312 ? -15.641 16.453 -4.539 1 95.5 312 LYS B C 1
ATOM 5110 O O . LYS B 1 312 ? -15.938 17.641 -4.418 1 95.5 312 LYS B O 1
ATOM 5115 N N . LEU B 1 313 ? -16.25 15.492 -3.938 1 93.69 313 LEU B N 1
ATOM 5116 C CA . LEU B 1 313 ? -17.344 15.773 -3.02 1 93.69 313 LEU B CA 1
ATOM 5117 C C . LEU B 1 313 ? -16.875 16.609 -1.839 1 93.69 313 LEU B C 1
ATOM 5119 O O . LEU B 1 313 ? -17.562 17.547 -1.414 1 93.69 313 LEU B O 1
ATOM 5123 N N . LEU B 1 314 ? -15.727 16.266 -1.36 1 93.5 314 LEU B N 1
ATOM 5124 C CA . LEU B 1 314 ? -15.156 16.984 -0.225 1 93.5 314 LEU B CA 1
ATOM 5125 C C . LEU B 1 314 ? -14.867 18.438 -0.586 1 93.5 314 LEU B C 1
ATOM 5127 O O . LEU B 1 314 ? -15.164 19.344 0.189 1 93.5 314 LEU B O 1
ATOM 5131 N N . ILE B 1 315 ? -14.258 18.641 -1.727 1 92.38 315 ILE B N 1
ATOM 5132 C CA . ILE B 1 315 ? -13.938 19.984 -2.18 1 92.38 315 ILE B CA 1
ATOM 5133 C C . ILE B 1 315 ? -15.219 20.797 -2.334 1 92.38 315 ILE B C 1
ATOM 5135 O O . ILE B 1 315 ? -15.266 21.984 -1.968 1 92.38 315 ILE B O 1
ATOM 5139 N N . GLY B 1 316 ? -16.234 20.141 -2.924 1 89 316 GLY B N 1
ATOM 5140 C CA . GLY B 1 316 ? -17.516 20.797 -3.014 1 89 316 GLY B CA 1
ATOM 5141 C C . GLY B 1 316 ? -18.078 21.203 -1.664 1 89 316 GLY B C 1
ATOM 5142 O O . GLY B 1 316 ? -18.609 22.312 -1.516 1 89 316 GLY B O 1
ATOM 5143 N N . LEU B 1 317 ? -17.906 20.297 -0.715 1 86.38 317 LEU B N 1
ATOM 5144 C CA . LEU B 1 317 ? -18.375 20.531 0.645 1 86.38 317 LEU B CA 1
ATOM 5145 C C . LEU B 1 317 ? -17.641 21.703 1.274 1 86.38 317 LEU B C 1
ATOM 5147 O O . LEU B 1 317 ? -18.234 22.516 1.984 1 86.38 317 LEU B O 1
ATOM 5151 N N . LEU B 1 318 ? -16.375 21.828 1.05 1 86.69 318 LEU B N 1
ATOM 5152 C CA . LEU B 1 318 ? -15.523 22.844 1.668 1 86.69 318 LEU B CA 1
ATOM 5153 C C . LEU B 1 318 ? -15.703 24.188 0.994 1 86.69 318 LEU B C 1
ATOM 5155 O O . LEU B 1 318 ? -15.555 25.234 1.635 1 86.69 318 LEU B O 1
ATOM 5159 N N . ASN B 1 319 ? -15.891 24.172 -0.299 1 81.88 319 ASN B N 1
ATOM 5160 C CA . ASN B 1 319 ? -16.078 25.422 -1.04 1 81.88 319 ASN B CA 1
ATOM 5161 C C . ASN B 1 319 ? -17.484 25.984 -0.857 1 81.88 319 ASN B C 1
ATOM 5163 O O . ASN B 1 319 ? -17.688 27.188 -0.979 1 81.88 319 ASN B O 1
ATOM 5167 N N . ASN B 1 320 ? -18.469 25.094 -1.092 1 68.5 320 ASN B N 1
ATOM 5168 C CA . ASN B 1 320 ? -19.844 25.547 -0.987 1 68.5 320 ASN B CA 1
ATOM 5169 C C . ASN B 1 320 ? -20.203 25.938 0.445 1 68.5 320 ASN B C 1
ATOM 5171 O O . ASN B 1 320 ? -20.062 25.125 1.363 1 68.5 320 ASN B O 1
ATOM 5175 N N . ASN B 1 321 ? -19.547 27.062 0.996 1 54.47 321 ASN B N 1
ATOM 5176 C CA . ASN B 1 321 ? -19.984 27.547 2.303 1 54.47 321 ASN B CA 1
ATOM 5177 C C . ASN B 1 321 ? -21.344 26.938 2.697 1 54.47 321 ASN B C 1
ATOM 5179 O O . ASN B 1 321 ? -22.281 27.672 3.02 1 54.47 321 ASN B O 1
ATOM 5183 N N . HIS B 1 322 ? -21.688 25.984 2.078 1 46.84 322 HIS B N 1
ATOM 5184 C CA . HIS B 1 322 ? -23.109 25.625 2.1 1 46.84 322 HIS B CA 1
ATOM 5185 C C . HIS B 1 322 ? -23.609 25.453 3.527 1 46.84 322 HIS B C 1
ATOM 5187 O O . HIS B 1 322 ? -22.844 25.141 4.434 1 46.84 322 HIS B O 1
ATOM 5193 N N . ASP B 1 323 ? -24.812 26.047 3.789 1 44.16 323 ASP B N 1
ATOM 5194 C CA . ASP B 1 323 ? -25.75 26.031 4.906 1 44.16 323 ASP B CA 1
ATOM 5195 C C . ASP B 1 323 ? -25.812 24.641 5.555 1 44.16 323 ASP B C 1
ATOM 5197 O O . ASP B 1 323 ? -25.719 23.625 4.863 1 44.16 323 ASP B O 1
ATOM 5201 N N . GLU B 1 324 ? -25.531 24.562 6.801 1 48.94 324 GLU B N 1
ATOM 5202 C CA . GLU B 1 324 ? -25.625 23.609 7.906 1 48.94 324 GLU B CA 1
ATOM 5203 C C . GLU B 1 324 ? -26.531 22.438 7.543 1 48.94 324 GLU B C 1
ATOM 5205 O O . GLU B 1 324 ? -26.359 21.344 8.062 1 48.94 324 GLU B O 1
ATOM 5210 N N . SER B 1 325 ? -27.688 22.781 6.941 1 48 325 SER B N 1
ATOM 5211 C CA . SER B 1 325 ? -28.859 21.922 7.023 1 48 325 SER B CA 1
ATOM 5212 C C . SER B 1 325 ? -28.812 20.797 5.988 1 48 325 SER B C 1
ATOM 5214 O O . SER B 1 325 ? -29.812 20.125 5.75 1 48 325 SER B O 1
ATOM 5216 N N . GLU B 1 326 ? -27.672 20.688 5.301 1 55.25 326 GLU B N 1
ATOM 5217 C CA . GLU B 1 326 ? -27.891 19.734 4.219 1 55.25 326 GLU B CA 1
ATOM 5218 C C . GLU B 1 326 ? -27.797 18.297 4.727 1 55.25 326 GLU B C 1
ATOM 5220 O O . GLU B 1 326 ? -26.922 17.969 5.535 1 55.25 326 GLU B O 1
ATOM 5225 N N . GLU B 1 327 ? -28.875 17.5 4.531 1 64.62 327 GLU B N 1
ATOM 5226 C CA . GLU B 1 327 ? -29.094 16.078 4.777 1 64.62 327 GLU B CA 1
ATOM 5227 C C . GLU B 1 327 ? -27.875 15.258 4.352 1 64.62 327 GLU B C 1
ATOM 5229 O O . GLU B 1 327 ? -27.188 15.609 3.395 1 64.62 327 GLU B O 1
ATOM 5234 N N . SER B 1 328 ? -27.5 14.422 5.234 1 82 328 SER B N 1
ATOM 5235 C CA . SER B 1 328 ? -26.484 13.422 4.945 1 82 328 SER B CA 1
ATOM 5236 C C . SER B 1 328 ? -26.719 12.781 3.578 1 82 328 SER B C 1
ATOM 5238 O O . SER B 1 328 ? -27.844 12.516 3.191 1 82 328 SER B O 1
ATOM 5240 N N . ARG B 1 329 ? -25.734 12.914 2.725 1 88.44 329 ARG B N 1
ATOM 5241 C CA . ARG B 1 329 ? -25.781 12.336 1.386 1 88.44 329 ARG B CA 1
ATOM 5242 C C . ARG B 1 329 ? -25.141 10.953 1.368 1 88.44 329 ARG B C 1
ATOM 5244 O O . ARG B 1 329 ? -24.078 10.742 1.963 1 88.44 329 ARG B O 1
ATOM 5251 N N . ILE B 1 330 ? -25.859 10.031 0.725 1 90.44 330 ILE B N 1
ATOM 5252 C CA . ILE B 1 330 ? -25.328 8.68 0.562 1 90.44 330 ILE B CA 1
ATOM 5253 C C . ILE B 1 330 ? -25 8.43 -0.909 1 90.44 330 ILE B C 1
ATOM 5255 O O . ILE B 1 330 ? -25.844 8.633 -1.782 1 90.44 330 ILE B O 1
ATOM 5259 N N . VAL B 1 331 ? -23.781 8.07 -1.219 1 91.69 331 VAL B N 1
ATOM 5260 C CA . VAL B 1 331 ? -23.328 7.738 -2.566 1 91.69 331 VAL B CA 1
ATOM 5261 C C . VAL B 1 331 ? -22.984 6.25 -2.643 1 91.69 331 VAL B C 1
ATOM 5263 O O . VAL B 1 331 ? -22.188 5.746 -1.85 1 91.69 331 VAL B O 1
ATOM 5266 N N . GLN B 1 332 ? -23.516 5.613 -3.6 1 91.81 332 GLN B N 1
ATOM 5267 C CA . GLN B 1 332 ? -23.297 4.184 -3.768 1 91.81 332 GLN B CA 1
ATOM 5268 C C . GLN B 1 332 ? -22.328 3.912 -4.918 1 91.81 332 GLN B C 1
ATOM 5270 O O . GLN B 1 332 ? -22.484 4.457 -6.012 1 91.81 332 GLN B O 1
ATOM 5275 N N . PHE B 1 333 ? -21.328 3.166 -4.609 1 91.56 333 PHE B N 1
ATOM 5276 C CA . PHE B 1 333 ? -20.422 2.725 -5.656 1 91.56 333 PHE B CA 1
ATOM 5277 C C . PHE B 1 333 ? -20.703 1.275 -6.039 1 91.56 333 PHE B C 1
ATOM 5279 O O . PHE B 1 333 ? -20.969 0.441 -5.176 1 91.56 333 PHE B O 1
ATOM 5286 N N . ASN B 1 334 ? -20.594 1.047 -7.273 1 88.88 334 ASN B N 1
ATOM 5287 C CA . ASN B 1 334 ? -20.922 -0.278 -7.789 1 88.88 334 ASN B CA 1
ATOM 5288 C C . ASN B 1 334 ? -19.688 -1.182 -7.824 1 88.88 334 ASN B C 1
ATOM 5290 O O . ASN B 1 334 ? -18.562 -0.706 -7.691 1 88.88 334 ASN B O 1
ATOM 5294 N N . TYR B 1 335 ? -20 -2.49 -7.855 1 93 335 TYR B N 1
ATOM 5295 C CA . TYR B 1 335 ? -18.984 -3.529 -8.039 1 93 335 TYR B CA 1
ATOM 5296 C C . TYR B 1 335 ? -19.156 -4.219 -9.391 1 93 335 TYR B C 1
ATOM 5298 O O . TYR B 1 335 ? -20.203 -4.098 -10.023 1 93 335 TYR B O 1
ATOM 5306 N N . GLN B 1 336 ? -18.094 -4.797 -9.844 1 95.94 336 GLN B N 1
ATOM 5307 C CA . GLN B 1 336 ? -18.156 -5.605 -11.055 1 95.94 336 GLN B CA 1
ATOM 5308 C C . GLN B 1 336 ? -17.719 -7.039 -10.781 1 95.94 336 GLN B C 1
ATOM 5310 O O . GLN B 1 336 ? -16.703 -7.273 -10.117 1 95.94 336 GLN B O 1
ATOM 5315 N N . ILE B 1 337 ? -18.531 -7.922 -11.242 1 96.94 337 ILE B N 1
ATOM 5316 C CA . ILE B 1 337 ? -18.141 -9.328 -11.172 1 96.94 337 ILE B CA 1
ATOM 5317 C C . ILE B 1 337 ? -17.344 -9.703 -12.422 1 96.94 337 ILE B C 1
ATOM 5319 O O . ILE B 1 337 ? -17.812 -9.516 -13.547 1 96.94 337 ILE B O 1
ATOM 5323 N N . GLU B 1 338 ? -16.203 -10.156 -12.25 1 98.12 338 GLU B N 1
ATOM 5324 C CA . GLU B 1 338 ? -15.352 -10.578 -13.367 1 98.12 338 GLU B CA 1
ATOM 5325 C C . GLU B 1 338 ? -15.102 -12.078 -13.32 1 98.12 338 GLU B C 1
ATOM 5327 O O . GLU B 1 338 ? -14.266 -12.555 -12.547 1 98.12 338 GLU B O 1
ATOM 5332 N N . LEU B 1 339 ? -15.766 -12.742 -14.172 1 98.12 339 LEU B N 1
ATOM 5333 C CA . LEU B 1 339 ? -15.641 -14.195 -14.258 1 98.12 339 LEU B CA 1
ATOM 5334 C C . LEU B 1 339 ? -14.43 -14.586 -15.109 1 98.12 339 LEU B C 1
ATOM 5336 O O . LEU B 1 339 ? -14.258 -14.086 -16.219 1 98.12 339 LEU B O 1
ATOM 5340 N N . ARG B 1 340 ? -13.633 -15.469 -14.5 1 98.12 340 ARG B N 1
ATOM 5341 C CA . ARG B 1 340 ? -12.406 -15.875 -15.195 1 98.12 340 ARG B CA 1
ATOM 5342 C C . ARG B 1 340 ? -12.203 -17.375 -15.102 1 98.12 340 ARG B C 1
ATOM 5344 O O . ARG B 1 340 ? -13.156 -18.141 -14.914 1 98.12 340 ARG B O 1
ATOM 5351 N N . GLN B 1 341 ? -10.93 -17.797 -15.266 1 98.31 341 GLN B N 1
ATOM 5352 C CA . GLN B 1 341 ? -10.641 -19.219 -15.484 1 98.31 341 GLN B CA 1
ATOM 5353 C C . GLN B 1 341 ? -10.688 -20 -14.18 1 98.31 341 GLN B C 1
ATOM 5355 O O . GLN B 1 341 ? -10.797 -21.234 -14.195 1 98.31 341 GLN B O 1
ATOM 5360 N N . SER B 1 342 ? -10.688 -19.328 -13.039 1 98.56 342 SER B N 1
ATOM 5361 C CA . SER B 1 342 ? -10.523 -20.031 -11.766 1 98.56 342 SER B CA 1
ATOM 5362 C C . SER B 1 342 ? -11.852 -20.594 -11.273 1 98.56 342 SER B C 1
ATOM 5364 O O . SER B 1 342 ? -11.914 -21.234 -10.219 1 98.56 342 SER B O 1
ATOM 5366 N N . THR B 1 343 ? -12.961 -20.328 -11.953 1 97.94 343 THR B N 1
ATOM 5367 C CA . THR B 1 343 ? -14.266 -20.859 -11.57 1 97.94 343 THR B CA 1
ATOM 5368 C C . THR B 1 343 ? -14.984 -21.453 -12.773 1 97.94 343 THR B C 1
ATOM 5370 O O . THR B 1 343 ? -14.641 -21.141 -13.922 1 97.94 343 THR B O 1
#

pLDDT: mean 85.79, std 15.66, range [28.09, 98.81]

Organism: Escherichia coli O6:H1 (strain CFT073 / ATCC 700928 / UPEC) (NCBI:txid199310)

Sequence (686 aa):
MEKTRKRRGTGRVTLQEVANFAGVGTMTVSRALRTPEQVSDKLREKIEQAVEELGYIPNRTAGALASGHSHTVAVLVPSLTDKASSRFMQSLQQVLNKNEFQLLLGCHEYNQLKEAEILMTLLQGNPAALVIFGSQLADKTHQILEKTNIPTVNVVGSPFSPAQITIETAFFEASHKLTEHLLEQGYKNIGFIGAHMENRLQRQQLNGWHKAMLSHYQNTDLVITMPDAASLQLGRYALNEILLRQPELDAVICSHEEIALGIMFECQRRLLKIPGNIAVACLDGSDSCDQTHPTLTSIRIDYKKMGIETGKLLIGLLNNNHDESEESRIVQFNYQIELRQSTMEKTRKRRGTGRVTLQEVANFAGVGTMTVSRALRTPEQVSDKLREKIEQAVEELGYIPNRTAGALASGHSHTVAVLVPSLTDKASSRFMQSLQQVLNKNEFQLLLGCHEYNQLKEAEILMTLLQGNPAALVIFGSQLADKTHQILEKTNIPTVNVVGSPFSPAQITIETAFFEASHKLTEHLLEQGYKNIGFIGAHMENRLQRQQLNGWHKAMLSHYQNTDLVITMPDAASLQLGRYALNEILLRQPELDAVICSHEEIALGIMFECQRRLLKIPGNIAVACLDGSDSCDQTHPTLTSIRIDYKKMGIETGKLLIGLLNNNHDESEESRIVQFNYQIELRQST

Secondary structure (DSSP, 8-state):
----------SSPPHHHHHHHHTS-HHHHHHHHH-GGGS-HHHHHHHHHHHHHHT----HHHHHHHHS---EEEEEES-SSSHHHHHHHHHHHHHHHHTT-EEEEEE-TT-HHHHHHHHHHHHHT--SEEEEES----HHHHHHHHHHT--EEEESS---TT-SEEEEE-HHHHHHHHHHHHHHTT---EEEEE-S--HHHHHHHHHHHHHHHHHTT-----EEE-SSPP-HHHHHHHHHHHHHH-TT--EEEESSHHHHHHHHHHHHHHT--TTTT-EEEEEEE-GGGGTSSSPPEEEEE-HHHHHHHHHHHHHHHHHS---TT---EEEEE-EEEE--TT-/----------SSPPHHHHHHHHTS-HHHHHHHHH-GGGS-HHHHHHHHHHHHHHT----HHHHHHHHS---EEEEEES-SSSHHHHHHHHHHHHHHHHTT-EEEEEE-TT-HHHHHHHHHHHHHT--SEEEEES----HHHHHHHHHHT--EEEESS---TT-SEEEEE-HHHHHHHHHHHHHHTT---EEEEE-S--HHHHHHHHHHHHHHHHHTT-----EEE-SSPP-HHHHHHHHHHHHHH-TT--EEEESSHHHHHHHHHHHHHHT--TTTT-EEEEEEE-GGGGTSSSPPEEEEE-HHHHHHHHHHHHHHHHHS---TT---EEEEE-EEEE--TT-

Solvent-accessible surface area (backbone atoms only — not comparable to full-atom values): 34676 Å² total; per-residue (Å²): 134,78,78,71,75,73,72,76,67,81,70,48,57,41,65,60,51,41,9,59,69,50,70,46,53,50,65,55,48,50,39,36,74,72,42,46,86,80,40,56,71,72,56,44,51,44,44,52,48,30,29,61,74,57,44,44,60,69,50,49,54,64,45,14,67,73,70,65,50,44,53,33,34,30,35,38,34,35,40,45,78,40,66,65,46,15,39,19,48,49,32,23,47,52,44,32,46,77,69,68,31,42,40,33,57,34,72,28,67,79,33,66,72,45,36,53,55,44,49,52,56,47,50,18,56,48,41,50,29,39,38,38,36,47,42,69,76,51,68,71,51,49,52,49,45,54,53,41,67,50,53,25,37,33,34,58,34,62,85,56,84,61,30,42,33,35,35,39,59,58,46,30,56,51,31,20,53,55,43,39,51,44,42,74,75,64,48,62,41,53,30,38,41,36,45,46,64,41,64,68,57,49,46,29,33,48,49,13,38,44,50,36,31,51,77,68,73,39,70,78,78,47,64,49,75,41,89,43,70,69,26,28,58,52,17,35,52,49,49,52,55,48,40,72,78,35,76,72,46,31,28,37,40,18,50,31,42,44,21,40,52,10,34,54,25,41,28,56,72,68,70,45,45,58,33,81,51,33,20,44,32,19,58,43,33,60,77,57,29,75,41,40,65,52,22,39,17,22,24,37,59,61,36,46,58,50,13,37,50,51,30,51,52,46,49,48,56,69,66,45,79,61,71,86,78,64,69,63,41,79,45,79,46,72,72,41,80,43,88,40,53,11,91,134,77,78,70,76,72,72,76,65,81,70,47,56,40,65,58,51,40,9,60,68,49,70,47,54,50,65,54,48,50,38,36,74,72,41,45,85,79,41,57,69,70,56,43,52,46,44,50,48,31,28,61,74,57,39,43,60,69,51,48,54,65,45,15,67,74,69,65,51,44,54,33,34,30,36,39,33,35,41,45,76,39,66,64,46,14,40,20,46,50,31,23,48,52,45,32,47,77,68,68,30,41,41,32,58,36,72,29,67,79,32,66,72,46,36,52,54,43,50,52,56,48,50,20,56,47,39,49,27,38,37,36,36,45,40,68,74,51,68,70,51,49,53,50,47,53,52,42,68,50,52,25,39,34,34,58,34,62,86,57,84,64,31,42,32,35,38,40,61,58,47,30,57,52,29,20,52,56,42,41,49,44,43,73,75,65,48,62,40,52,30,39,42,36,44,46,65,38,64,68,59,49,46,28,34,49,49,13,37,43,50,35,31,51,76,67,74,37,70,80,78,49,63,48,76,42,90,44,70,69,27,28,58,52,17,34,53,50,50,52,55,48,39,72,76,35,77,71,47,32,28,36,40,17,50,32,41,44,21,41,52,9,33,54,25,41,28,54,72,69,71,45,45,58,31,82,50,36,20,42,31,18,59,42,33,61,77,56,30,74,42,41,65,55,21,41,17,23,24,36,60,60,36,45,58,50,13,38,50,51,30,53,52,48,50,47,57,69,65,44,78,63,71,87,80,64,69,64,41,80,45,80,45,74,73,42,81,43,86,39,53,10,92

Nearest PDB structures (foldseek):
  3d8u-assembly1_B  TM=9.226E-01  e=3.491E-27  Vibrio parahaemolyticus
  3d8u-assembly1_A  TM=9.036E-01  e=4.683E-27  Vibrio parahaemolyticus
  7ce1-assembly1_B  TM=7.276E-01  e=5.635E-17  Agrobacterium tumefaciens A6
  7cdx-assembly1_B  TM=7.928E-01  e=1.465E-12  Agrobacterium tumefaciens A6
  3gv0-assembly1_A  TM=7.839E-01  e=1.748E-12  Agrobacterium fabrum str. C58

Radius of gyration: 27.64 Å; Cα contacts (8 Å, |Δi|>4): 1392; chains: 2; bounding box: 64×84×69 Å

Foldseek 3Di:
DPPPPPPPDPPAQDLCNLCVQLVHDSVLLVCCVPPVVVHDPVSNVSSVVSCVVRVHDDDVLVVCVVVVAALEEEEEDADCPDPLVVLLVVLLQVLSVVVVHHYHYHYQNLDQVSRQVRVVVSCVSVHQAYEYEQDDHDPVSLVVLQVVLRAYEYECYDDGFSHQEYEHEQLLQLLLVVLLVCVVVPFAQEAEEEEAGRPVSVCSNLNSNVVNNVVVPGDSPRYHYDDHDQALVSLLVSVVVSCVVPVQAQEYEYAEPRSQVSVVVNCVVVVHDFNVRYFYEYADDDPCLVVDVQRHWYKYFPSSVVSNVVNVVVVCVSPPPPDPPRHRHYHYGYIDTDDTRRD/DPPPPPPPPPPAQDLCNLCVQLVHDSVLLVCCVVPVVVDDPVSNVSSVVSCVVRVHDDDVLVVCVVVVAALEEEEEDADCPDPLVVLLVVLLQVLSVVVVHHYHYHYQNLDQVSRQVRVVVSCVSVHQAYEYEQDDHDPVSLVVLQVVLRAYEYECYDDHFSHQEYEHEQLLQLLLVVLLVCVVVPFAQEAEEEEAGRPVSVCSNLNSNVVNNVVVPGDSPRYDYDDHDQALVSLLVSVVVSCVVPVQAQEYEYAEPRSQVSVVVNCVVVVHDFNPRYFYEYADDDPCLVVDVQRHWYKYFPSSVVSNVVNVVVVCVSPPPDDPPRHRHYHYGYIDTDDTRRD

InterPro domains:
  IPR000843 LacI-type HTH domain [PF00356] (14-59)
  IPR000843 LacI-type HTH domain [PS50932] (13-67)
  IPR000843 LacI-type HTH domain [SM00354] (12-82)
  IPR000843 LacI-type HTH domain [cd01392] (16-67)
  IPR010982 Lambda repressor-like, DNA-binding domain superfamily [G3DSA:1.10.260.40] (4-69)
  IPR010982 Lambda repressor-like, DNA-binding domain superfamily [SSF47413] (12-70)
  IPR028082 Periplasmic binding protein-like I [SSF53822] (70-323)
  IPR046335 Transcriptional regulator LacI/GalR-like, sensor domain [PF13377] (179-343)